Protein AF-0000000086227635 (afdb_homodimer)

Sequence (448 aa):
MDTIVTHQYYRPASRITIFAYIFGFIAAILMLVWLLHYRGGVDLDSYDPNKIFNVHPLLMFLGLVFLSGQALMVYMTVRAEKKVQKIAHFLLHLCAIILGIVGLHAAFKYHDRSGLRNLYSFHSWIGIGTFCLYILQWVIGLCMYMLPYTRRETRAVNLPLHICGGRAIFYMIIVTALTGLMQKSTFMQLPLFSGEAILINFLAIFILLFGVTIDISVSLRRYAMDTIVTHQYYRPASRITIFAYIFGFIAAILMLVWLLHYRGGVDLDSYDPNKIFNVHPLLMFLGLVFLSGQALMVYMTVRAEKKVQKIAHFLLHLCAIILGIVGLHAAFKYHDRSGLRNLYSFHSWIGIGTFCLYILQWVIGLCMYMLPYTRRETRAVNLPLHICGGRAIFYMIIVTALTGLMQKSTFMQLPLFSGEAILINFLAIFILLFGVTIDISVSLRRYA

Structure (mmCIF, N/CA/C/O backbone):
data_AF-0000000086227635-model_v1
#
loop_
_entity.id
_entity.type
_entity.pdbx_description
1 polymer 'Probable transmembrane ascorbate ferrireductase 3'
#
loop_
_atom_site.group_PDB
_atom_site.id
_atom_site.type_symbol
_atom_site.label_atom_id
_atom_site.label_alt_id
_atom_site.label_comp_id
_atom_site.label_asym_id
_atom_site.label_entity_id
_atom_site.label_seq_id
_atom_site.pdbx_PDB_ins_code
_atom_site.Cartn_x
_atom_site.Cartn_y
_atom_site.Cartn_z
_atom_site.occupancy
_atom_site.B_iso_or_equiv
_atom_site.auth_seq_id
_atom_site.auth_comp_id
_atom_site.auth_asym_id
_atom_site.auth_atom_id
_atom_site.pdbx_PDB_model_num
ATOM 1 N N . MET A 1 1 ? 1.199 29.156 21.391 1 33.09 1 MET A N 1
ATOM 2 C CA . MET A 1 1 ? 0.748 27.781 21.422 1 33.09 1 MET A CA 1
ATOM 3 C C . MET A 1 1 ? 1.41 26.969 20.312 1 33.09 1 MET A C 1
ATOM 5 O O . MET A 1 1 ? 1.466 25.734 20.391 1 33.09 1 MET A O 1
ATOM 9 N N . ASP A 1 2 ? 1.712 27.594 19.203 1 43.41 2 ASP A N 1
ATOM 10 C CA . ASP A 1 2 ? 2.307 27.094 17.969 1 43.41 2 ASP A CA 1
ATOM 11 C C . ASP A 1 2 ? 3.754 26.656 18.188 1 43.41 2 ASP A C 1
ATOM 13 O O . ASP A 1 2 ? 4.223 25.703 17.578 1 43.41 2 ASP A O 1
ATOM 17 N N . THR A 1 3 ? 4.441 27.375 18.953 1 45.78 3 THR A N 1
ATOM 18 C CA . THR A 1 3 ? 5.875 27.188 19.172 1 45.78 3 THR A CA 1
ATOM 19 C C . THR A 1 3 ? 6.148 25.922 19.969 1 45.78 3 THR A C 1
ATOM 21 O O . THR A 1 3 ? 7.188 25.281 19.781 1 45.78 3 THR A O 1
ATOM 24 N N . ILE A 1 4 ? 5.422 25.625 21.062 1 44.62 4 ILE A N 1
ATOM 25 C CA . ILE A 1 4 ? 5.637 24.516 21.969 1 44.62 4 ILE A CA 1
ATOM 26 C C . ILE A 1 4 ? 5.434 23.188 21.234 1 44.62 4 ILE A C 1
ATOM 28 O O . ILE A 1 4 ? 6.094 22.203 21.531 1 44.62 4 ILE A O 1
ATOM 32 N N . VAL A 1 5 ? 4.539 23.047 20.234 1 50.16 5 VAL A N 1
ATOM 33 C CA . VAL A 1 5 ? 4.16 21.859 19.484 1 50.16 5 VAL A CA 1
ATOM 34 C C . VAL A 1 5 ? 5.285 21.469 18.516 1 50.16 5 VAL A C 1
ATOM 36 O O . VAL A 1 5 ? 5.523 20.281 18.266 1 50.16 5 VAL A O 1
ATOM 39 N N . THR A 1 6 ? 6.109 22.375 18.016 1 54.09 6 THR A N 1
ATOM 40 C CA . THR A 1 6 ? 7.125 22.172 17 1 54.09 6 THR A CA 1
ATOM 41 C C . THR A 1 6 ? 8.242 21.266 17.516 1 54.09 6 THR A C 1
ATOM 43 O O . THR A 1 6 ? 8.695 20.359 16.812 1 54.09 6 THR A O 1
ATOM 46 N N . HIS A 1 7 ? 8.773 21.469 18.781 1 56.09 7 HIS A N 1
ATOM 47 C CA . HIS A 1 7 ? 9.93 20.734 19.266 1 56.09 7 HIS A CA 1
ATOM 48 C C . HIS A 1 7 ? 9.531 19.328 19.734 1 56.09 7 HIS A C 1
ATOM 50 O O . HIS A 1 7 ? 10.359 18.422 19.766 1 56.09 7 HIS A O 1
ATOM 56 N N . GLN A 1 8 ? 8.25 19.156 19.875 1 61.03 8 GLN A N 1
ATOM 57 C CA . GLN A 1 8 ? 7.797 17.938 20.562 1 61.03 8 GLN A CA 1
ATOM 58 C C . GLN A 1 8 ? 7.832 16.734 19.625 1 61.03 8 GLN A C 1
ATOM 60 O O . GLN A 1 8 ? 8.062 15.609 20.062 1 61.03 8 GLN A O 1
ATOM 65 N N . TYR A 1 9 ? 7.828 17.047 18.312 1 69.38 9 TYR A N 1
ATOM 66 C CA . TYR A 1 9 ? 7.719 15.867 17.469 1 69.38 9 TYR A CA 1
ATOM 67 C C . TYR A 1 9 ? 9.016 15.617 16.703 1 69.38 9 TYR A C 1
ATOM 69 O O . TYR A 1 9 ? 9.094 14.703 15.883 1 69.38 9 TYR A O 1
ATOM 77 N N . TYR A 1 10 ? 10.039 16.406 17.031 1 68.12 10 TYR A N 1
ATOM 78 C CA . TYR A 1 10 ? 11.328 16.172 16.391 1 68.12 10 TYR A CA 1
ATOM 79 C C . TYR A 1 10 ? 11.945 14.867 16.875 1 68.12 10 TYR A C 1
ATOM 81 O O . TYR A 1 10 ? 12.492 14.094 16.094 1 68.12 10 TYR A O 1
ATOM 89 N N . ARG A 1 11 ? 11.797 14.562 18.094 1 73.69 11 ARG A N 1
ATOM 90 C CA . ARG A 1 11 ? 12.406 13.367 18.672 1 73.69 11 ARG A CA 1
ATOM 91 C C . ARG A 1 11 ? 11.688 12.102 18.188 1 73.69 11 ARG A C 1
ATOM 93 O O . ARG A 1 11 ? 12.336 11.164 17.719 1 73.69 11 ARG A O 1
ATOM 100 N N . PRO A 1 12 ? 10.469 12.133 18.219 1 70.5 12 PRO A N 1
ATOM 101 C CA . PRO A 1 12 ? 9.773 10.953 17.688 1 70.5 12 PRO A CA 1
ATOM 102 C C . PRO A 1 12 ? 10.055 10.719 16.203 1 70.5 12 PRO A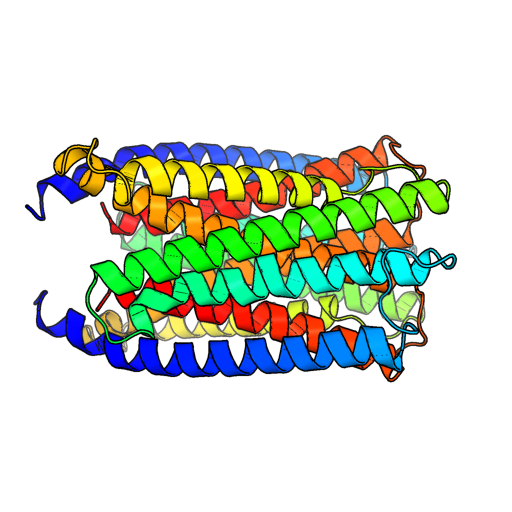 C 1
ATOM 104 O O . PRO A 1 12 ? 10.234 9.578 15.789 1 70.5 12 PRO A O 1
ATOM 107 N N . ALA A 1 13 ? 10.148 11.75 15.547 1 73.44 13 ALA A N 1
ATOM 108 C CA . ALA A 1 13 ? 10.453 11.617 14.125 1 73.44 13 ALA A CA 1
ATOM 109 C C . ALA A 1 13 ? 11.844 11.023 13.906 1 73.44 13 ALA A C 1
ATOM 111 O O . ALA A 1 13 ? 12.031 10.172 13.039 1 73.44 13 ALA A O 1
ATOM 112 N N . SER A 1 14 ? 12.766 11.367 14.727 1 77.38 14 SER A N 1
ATOM 113 C CA . SER A 1 14 ? 14.125 10.859 14.609 1 77.38 14 SER A CA 1
ATOM 114 C C . SER A 1 14 ? 14.195 9.383 14.977 1 77.38 14 SER A C 1
ATOM 116 O O . SER A 1 14 ? 14.875 8.602 14.312 1 77.38 14 SER A O 1
ATOM 118 N N . ARG A 1 15 ? 13.516 8.977 15.953 1 83.56 15 ARG A N 1
ATOM 119 C CA . ARG A 1 15 ? 13.5 7.574 16.375 1 83.56 15 ARG A CA 1
ATOM 120 C C . ARG A 1 15 ? 12.844 6.695 15.305 1 83.56 15 ARG A C 1
ATOM 122 O O . ARG A 1 15 ? 13.344 5.609 15 1 83.56 15 ARG A O 1
ATOM 129 N N . ILE A 1 16 ? 11.82 7.184 14.734 1 88.12 16 ILE A N 1
ATOM 130 C CA . ILE A 1 16 ? 11.102 6.426 13.719 1 88.12 16 ILE A CA 1
ATOM 131 C C . ILE A 1 16 ? 11.969 6.277 12.477 1 88.12 16 ILE A C 1
ATOM 133 O O . ILE A 1 16 ? 11.93 5.242 11.805 1 88.12 16 ILE A O 1
ATOM 137 N N . THR A 1 17 ? 12.773 7.258 12.289 1 87.69 17 THR A N 1
ATOM 138 C CA . THR A 1 17 ? 13.688 7.199 11.148 1 87.69 17 THR A CA 1
ATOM 139 C C . THR A 1 17 ? 14.719 6.094 11.344 1 87.69 17 THR A C 1
ATOM 141 O O . THR A 1 17 ? 15.102 5.422 10.383 1 87.69 17 THR A O 1
ATOM 144 N N . ILE A 1 18 ? 15.117 5.883 12.539 1 90.81 18 ILE A N 1
ATOM 145 C CA . ILE A 1 18 ? 16.062 4.812 12.836 1 90.81 18 ILE A CA 1
ATOM 146 C C . ILE A 1 18 ? 15.422 3.459 12.523 1 90.81 18 ILE A C 1
ATOM 148 O O . ILE A 1 18 ? 16.062 2.594 11.914 1 90.81 18 ILE A O 1
ATOM 152 N N . PHE A 1 19 ? 14.219 3.324 12.867 1 93.69 19 PHE A N 1
ATOM 153 C CA . PHE A 1 19 ? 13.508 2.086 12.57 1 93.69 19 PHE A CA 1
ATOM 154 C C . PHE A 1 19 ? 13.359 1.897 11.062 1 93.69 19 PHE A C 1
ATOM 156 O O . PHE A 1 19 ? 13.477 0.779 10.562 1 93.69 19 PHE A O 1
ATOM 163 N N . ALA A 1 20 ? 13.109 2.99 10.398 1 95.25 20 ALA A N 1
ATOM 164 C CA . ALA A 1 20 ? 13 2.906 8.945 1 95.25 20 ALA A CA 1
ATOM 165 C C . ALA A 1 20 ? 14.297 2.383 8.336 1 95.25 20 ALA A C 1
ATOM 167 O O . ALA A 1 20 ? 14.273 1.523 7.449 1 95.25 20 ALA A O 1
ATOM 168 N N . TYR A 1 21 ? 15.438 2.809 8.883 1 94.12 21 TYR A N 1
ATOM 169 C CA . TYR A 1 21 ? 16.734 2.355 8.391 1 94.12 21 TYR A CA 1
ATOM 170 C C . TYR A 1 21 ? 16.938 0.868 8.664 1 94.12 21 TYR A C 1
ATOM 172 O O . TYR A 1 21 ? 17.375 0.122 7.781 1 94.12 21 TYR A O 1
ATOM 180 N N . ILE A 1 22 ? 16.531 0.489 9.812 1 97.06 22 ILE A N 1
ATOM 181 C CA . ILE A 1 22 ? 16.703 -0.906 10.203 1 97.06 22 ILE A CA 1
ATOM 182 C C . ILE A 1 22 ? 15.828 -1.798 9.328 1 97.06 22 ILE A C 1
ATOM 184 O O . ILE A 1 22 ? 16.312 -2.797 8.781 1 97.06 22 ILE A O 1
ATOM 188 N N . PHE A 1 23 ? 14.625 -1.409 9.117 1 98.38 23 PHE A N 1
ATOM 189 C CA . PHE A 1 23 ? 13.703 -2.201 8.305 1 98.38 23 PHE A CA 1
ATOM 190 C C . PHE A 1 23 ? 14.18 -2.27 6.855 1 98.38 23 PHE A C 1
ATOM 192 O O . PHE A 1 23 ? 14.133 -3.33 6.23 1 98.38 23 PHE A O 1
ATOM 199 N N . GLY A 1 24 ? 14.672 -1.121 6.375 1 98 24 GLY A N 1
ATOM 200 C CA . GLY A 1 24 ? 15.18 -1.091 5.012 1 98 24 GLY A CA 1
ATOM 201 C C . GLY A 1 24 ? 16.391 -1.981 4.805 1 98 24 GLY A C 1
ATOM 202 O O . GLY A 1 24 ? 16.469 -2.699 3.807 1 98 24 GLY A O 1
ATOM 203 N N . PHE A 1 25 ? 17.281 -1.993 5.75 1 98.12 25 PHE A N 1
ATOM 204 C CA . PHE A 1 25 ? 18.5 -2.793 5.645 1 98.12 25 PHE A CA 1
ATOM 205 C C . PHE A 1 25 ? 18.172 -4.281 5.766 1 98.12 25 PHE A C 1
ATOM 207 O O . PHE A 1 25 ? 18.734 -5.098 5.027 1 98.12 25 PHE A O 1
ATOM 214 N N . ILE A 1 26 ? 17.297 -4.598 6.641 1 98.69 26 ILE A N 1
ATOM 215 C CA . ILE A 1 26 ? 16.906 -5.996 6.781 1 98.69 26 ILE A CA 1
ATOM 216 C C . ILE A 1 26 ? 16.234 -6.477 5.492 1 98.69 26 ILE A C 1
ATOM 218 O O . ILE A 1 26 ? 16.547 -7.57 5.008 1 98.69 26 ILE A O 1
ATOM 222 N N . ALA A 1 27 ? 15.352 -5.668 4.949 1 98.81 27 ALA A N 1
ATOM 223 C CA . ALA A 1 27 ? 14.703 -6.027 3.693 1 98.81 27 ALA A CA 1
ATOM 224 C C . ALA A 1 27 ? 15.727 -6.234 2.584 1 98.81 27 ALA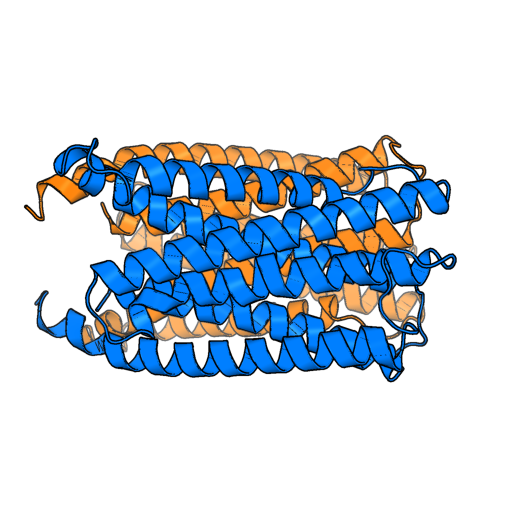 A C 1
ATOM 226 O O . ALA A 1 27 ? 15.602 -7.156 1.775 1 98.81 27 ALA A O 1
ATOM 227 N N . ALA A 1 28 ? 16.781 -5.43 2.572 1 98.69 28 ALA A N 1
ATOM 228 C CA . ALA A 1 28 ? 17.828 -5.555 1.559 1 98.69 28 ALA A CA 1
ATOM 229 C C . ALA A 1 28 ? 18.578 -6.875 1.708 1 98.69 28 ALA A C 1
ATOM 231 O O . ALA A 1 28 ? 18.828 -7.566 0.72 1 98.69 28 ALA A O 1
ATOM 232 N N . ILE A 1 29 ? 18.844 -7.168 2.928 1 98.75 29 ILE A N 1
ATOM 233 C CA . ILE A 1 29 ? 19.562 -8.414 3.197 1 98.75 29 ILE A CA 1
ATOM 234 C C . ILE A 1 29 ? 18.688 -9.602 2.793 1 98.75 29 ILE A C 1
ATOM 236 O O . ILE A 1 29 ? 19.156 -10.516 2.117 1 98.75 29 ILE A O 1
ATOM 240 N N . LEU A 1 30 ? 17.438 -9.586 3.158 1 98.88 30 LEU A N 1
ATOM 241 C CA . LEU A 1 30 ? 16.531 -10.672 2.832 1 98.88 30 LEU A CA 1
ATOM 242 C C . LEU A 1 30 ? 16.344 -10.805 1.323 1 98.88 30 LEU A C 1
ATOM 244 O O . LEU A 1 30 ? 16.281 -11.914 0.795 1 98.88 30 LEU A O 1
ATOM 248 N N . MET A 1 31 ? 16.281 -9.688 0.609 1 98.81 31 MET A N 1
ATOM 249 C CA . MET A 1 31 ? 16.172 -9.688 -0.848 1 98.81 31 MET A CA 1
ATOM 250 C C . MET A 1 31 ? 17.406 -10.352 -1.472 1 98.81 31 MET A C 1
ATOM 252 O O . MET A 1 31 ? 17.266 -11.195 -2.365 1 98.81 31 MET A O 1
ATOM 256 N N . LEU A 1 32 ? 18.531 -10.039 -0.943 1 98.62 32 LEU A N 1
ATOM 257 C CA . LEU A 1 32 ? 19.781 -10.609 -1.472 1 98.62 32 LEU A CA 1
ATOM 258 C C . LEU A 1 32 ? 19.859 -12.102 -1.177 1 98.62 32 LEU A C 1
ATOM 260 O O . LEU A 1 32 ? 20.219 -12.891 -2.051 1 98.62 32 LEU A O 1
ATOM 264 N N . VAL A 1 33 ? 19.5 -12.477 0.016 1 98.75 33 VAL A N 1
ATOM 265 C CA . VAL A 1 33 ? 19.516 -13.898 0.369 1 98.75 33 VAL A CA 1
ATOM 266 C C . VAL A 1 33 ? 18.531 -14.656 -0.515 1 98.75 33 VAL A C 1
ATOM 268 O O . VAL A 1 33 ? 18.828 -15.742 -1.003 1 98.75 33 VAL A O 1
ATOM 271 N N . TRP A 1 34 ? 17.359 -14.062 -0.738 1 98.75 34 TRP A N 1
ATOM 272 C CA . TRP A 1 34 ? 16.344 -14.711 -1.562 1 98.75 34 TRP A CA 1
ATOM 273 C C . TRP A 1 34 ? 16.859 -14.961 -2.973 1 98.75 34 TRP A C 1
ATOM 275 O O . TRP A 1 34 ? 16.828 -16.094 -3.465 1 98.75 34 TRP A O 1
ATOM 285 N N . LEU A 1 35 ? 17.438 -14.016 -3.564 1 98.56 35 LEU A N 1
ATOM 286 C CA . LEU A 1 35 ? 17.812 -14.094 -4.973 1 98.56 35 LEU A CA 1
ATOM 287 C C . LEU A 1 35 ? 19.094 -14.875 -5.16 1 98.56 35 LEU A C 1
ATOM 289 O O . LEU A 1 35 ? 19.234 -15.641 -6.117 1 98.56 35 LEU A O 1
ATOM 293 N N . LEU A 1 36 ? 20.031 -14.719 -4.203 1 97.94 36 LEU A N 1
ATOM 294 C CA . LEU A 1 36 ? 21.328 -15.352 -4.371 1 97.94 36 LEU A CA 1
ATOM 295 C C . LEU A 1 36 ? 21.297 -16.797 -3.875 1 97.94 36 LEU A C 1
ATOM 297 O O . LEU A 1 36 ? 21.844 -17.688 -4.531 1 97.94 36 LEU A O 1
ATOM 301 N N . HIS A 1 37 ? 20.688 -17.047 -2.809 1 98.12 37 HIS A N 1
ATOM 302 C CA . HIS A 1 37 ? 20.703 -18.375 -2.205 1 98.12 37 HIS A CA 1
ATOM 303 C C . HIS A 1 37 ? 19.578 -19.234 -2.752 1 98.12 37 HIS A C 1
ATOM 305 O O . HIS A 1 37 ? 19.797 -20.391 -3.113 1 98.12 37 HIS A O 1
ATOM 311 N N . TYR A 1 38 ? 18.406 -18.672 -2.908 1 98.19 38 TYR A N 1
ATOM 312 C CA . TYR A 1 38 ? 17.25 -19.5 -3.238 1 98.19 38 TYR A CA 1
ATOM 313 C C . TYR A 1 38 ? 16.984 -19.484 -4.738 1 98.19 38 TYR A C 1
ATOM 315 O O . TYR A 1 38 ? 16.438 -20.438 -5.289 1 98.19 38 TYR A O 1
ATOM 323 N N . ARG A 1 39 ? 17.375 -18.391 -5.453 1 97.62 39 ARG A N 1
ATOM 324 C CA . ARG A 1 39 ? 16.922 -18.25 -6.832 1 97.62 39 ARG A CA 1
ATOM 325 C C . ARG A 1 39 ? 18.094 -18.297 -7.809 1 97.62 39 ARG A C 1
ATOM 327 O O . ARG A 1 39 ? 17.922 -17.984 -8.992 1 97.62 39 ARG A O 1
ATOM 334 N N . GLY A 1 40 ? 19.25 -18.594 -7.375 1 96.88 40 GLY A N 1
ATOM 335 C CA . GLY A 1 40 ? 20.375 -18.938 -8.242 1 96.88 40 GLY A CA 1
ATOM 336 C C . GLY A 1 40 ? 21.156 -17.719 -8.695 1 96.88 40 GLY A C 1
ATOM 337 O O . GLY A 1 40 ? 22.016 -17.828 -9.578 1 96.88 40 GLY A O 1
ATOM 338 N N . GLY A 1 41 ? 20.766 -16.531 -8.242 1 97.81 41 GLY A N 1
ATOM 339 C CA . GLY A 1 41 ? 21.562 -15.367 -8.547 1 97.81 41 GLY A CA 1
ATOM 340 C C . GLY A 1 41 ? 20.922 -14.422 -9.539 1 97.81 41 GLY A C 1
ATOM 341 O O . GLY A 1 41 ? 19.766 -14.633 -9.93 1 97.81 41 GLY A O 1
ATOM 342 N N . VAL A 1 42 ? 21.641 -13.383 -9.852 1 98.12 42 VAL A N 1
ATOM 343 C CA . VAL A 1 42 ? 21.172 -12.312 -10.727 1 98.12 42 VAL A CA 1
ATOM 344 C C . VAL A 1 42 ? 22.141 -12.141 -11.898 1 98.12 42 VAL A C 1
ATOM 346 O O . VAL A 1 42 ? 23.344 -12.039 -11.703 1 98.12 42 VAL A O 1
ATOM 349 N N . ASP A 1 43 ? 21.578 -12.133 -13.086 1 98.12 43 ASP A N 1
ATOM 350 C CA . ASP A 1 43 ? 22.391 -11.977 -14.281 1 98.12 43 ASP A CA 1
ATOM 351 C C . ASP A 1 43 ? 21.547 -11.516 -15.469 1 98.12 43 ASP A C 1
ATOM 353 O O . ASP A 1 43 ? 20.828 -12.32 -16.078 1 98.12 43 ASP A O 1
ATOM 357 N N . LEU A 1 44 ? 21.703 -10.344 -15.922 1 97.81 44 LEU A N 1
ATOM 358 C CA . LEU A 1 44 ? 20.906 -9.727 -16.984 1 97.81 44 LEU A CA 1
ATOM 359 C C . LEU A 1 44 ? 21.25 -10.336 -18.328 1 97.81 44 LEU A C 1
ATOM 361 O O . LEU A 1 44 ? 20.438 -10.297 -19.266 1 97.81 44 LEU A O 1
ATOM 365 N N . ASP A 1 45 ? 22.391 -10.906 -18.469 1 97.25 45 ASP A N 1
ATOM 366 C CA . ASP A 1 45 ? 22.844 -11.453 -19.75 1 97.25 45 ASP A CA 1
ATOM 367 C C . ASP A 1 45 ? 22.828 -12.984 -19.719 1 97.25 45 ASP A C 1
ATOM 369 O O . ASP A 1 45 ? 23.422 -13.625 -20.594 1 97.25 45 ASP A O 1
ATOM 373 N N . SER A 1 46 ? 22.188 -13.516 -18.797 1 96.94 46 SER A N 1
ATOM 374 C CA . SER A 1 46 ? 22.172 -14.961 -18.625 1 96.94 46 SER A CA 1
ATOM 375 C C . SER A 1 46 ? 21.375 -15.641 -19.734 1 96.94 46 SER A C 1
ATOM 377 O O . SER A 1 46 ? 20.516 -15.008 -20.359 1 96.94 46 SER A O 1
ATOM 379 N N . TYR A 1 47 ? 21.656 -16.875 -19.953 1 96.25 47 TYR A N 1
ATOM 380 C CA . TYR A 1 47 ? 20.828 -17.703 -20.828 1 96.25 47 TYR A CA 1
ATOM 381 C C . TYR A 1 47 ? 19.609 -18.234 -20.078 1 96.25 47 TYR A C 1
ATOM 383 O O . TYR A 1 47 ? 18.609 -18.625 -20.703 1 96.25 47 TYR A O 1
ATOM 391 N N . ASP A 1 48 ? 19.672 -18.266 -18.75 1 96.94 48 ASP A N 1
ATOM 392 C CA . ASP A 1 48 ? 18.547 -18.641 -17.906 1 96.94 48 ASP A CA 1
ATOM 393 C C . ASP A 1 48 ? 17.625 -17.453 -17.672 1 96.94 48 ASP A C 1
ATOM 395 O O . ASP A 1 48 ? 17.984 -16.516 -16.969 1 96.94 48 ASP A O 1
ATOM 399 N N . PRO A 1 49 ? 16.422 -17.531 -18.125 1 97.5 49 PRO A N 1
ATOM 400 C CA . PRO A 1 49 ? 15.5 -16.406 -17.984 1 97.5 49 PRO A CA 1
ATOM 401 C C . PRO A 1 49 ? 15.195 -16.062 -16.516 1 97.5 49 PRO A C 1
ATOM 403 O O . PRO A 1 49 ? 14.898 -14.914 -16.188 1 97.5 49 PRO A O 1
ATOM 406 N N . ASN A 1 50 ? 15.242 -17.047 -15.688 1 97 50 ASN A N 1
ATOM 407 C CA . ASN A 1 50 ? 14.953 -16.781 -14.281 1 97 50 ASN A CA 1
ATOM 408 C C . ASN A 1 50 ? 15.984 -15.852 -13.664 1 97 50 ASN A C 1
ATOM 410 O O . ASN A 1 50 ? 15.648 -15.023 -12.812 1 97 50 ASN A O 1
ATOM 414 N N . LYS A 1 51 ? 17.203 -16.016 -14.047 1 98.12 51 LYS A N 1
ATOM 415 C CA . LYS A 1 51 ? 18.25 -15.133 -13.547 1 98.12 51 LYS A CA 1
ATOM 416 C C . LYS A 1 51 ? 18.094 -13.719 -14.094 1 98.12 51 LYS A C 1
ATOM 418 O O . LYS A 1 51 ? 18.438 -12.742 -13.422 1 98.12 51 LYS A O 1
ATOM 423 N N . ILE A 1 52 ? 17.594 -13.602 -15.281 1 98.38 52 ILE A N 1
ATOM 424 C CA . ILE A 1 52 ? 17.266 -12.305 -15.859 1 98.38 52 ILE A CA 1
ATOM 425 C C . ILE A 1 52 ? 16.141 -11.656 -15.047 1 98.38 52 ILE A C 1
ATOM 427 O O . ILE A 1 52 ? 16.234 -10.484 -14.68 1 98.38 52 ILE A O 1
ATOM 431 N N . PHE A 1 53 ? 15.125 -12.453 -14.734 1 98.44 53 PHE A N 1
ATOM 432 C CA . PHE A 1 53 ? 14 -11.93 -13.969 1 98.44 53 PHE A CA 1
ATOM 433 C C . PHE A 1 53 ? 14.461 -11.438 -12.602 1 98.44 53 PHE A C 1
ATOM 435 O O . PHE A 1 53 ? 13.977 -10.414 -12.109 1 98.44 53 PHE A O 1
ATOM 442 N N . ASN A 1 54 ? 15.391 -12.133 -12.008 1 98.69 54 ASN A N 1
ATOM 443 C CA . ASN A 1 54 ? 15.844 -11.805 -10.656 1 98.69 54 ASN A CA 1
ATOM 444 C C . ASN A 1 54 ? 16.422 -10.391 -10.586 1 98.69 54 ASN A C 1
ATOM 446 O O . ASN A 1 54 ? 16.453 -9.781 -9.516 1 98.69 54 ASN A O 1
ATOM 450 N N . VAL A 1 55 ? 16.797 -9.844 -11.703 1 98.81 55 VAL A N 1
ATOM 451 C CA . VAL A 1 55 ? 17.297 -8.477 -11.758 1 98.81 55 VAL A CA 1
ATOM 452 C C . VAL A 1 55 ? 16.172 -7.492 -11.477 1 98.81 55 VAL A C 1
ATOM 454 O O . VAL A 1 55 ? 16.375 -6.457 -10.844 1 98.81 55 VAL A O 1
ATOM 457 N N . HIS A 1 56 ? 14.977 -7.863 -11.867 1 98.88 56 HIS A N 1
ATOM 458 C CA . HIS A 1 56 ? 13.828 -6.973 -11.766 1 98.88 56 HIS A CA 1
ATOM 459 C C . HIS A 1 56 ? 13.477 -6.688 -10.312 1 98.88 56 HIS A C 1
ATOM 461 O O . HIS A 1 56 ? 13.547 -5.539 -9.867 1 98.88 56 HIS A O 1
ATOM 467 N N . PRO A 1 57 ? 13.156 -7.711 -9.508 1 98.81 57 PRO A N 1
ATOM 468 C CA . PRO A 1 57 ? 12.812 -7.379 -8.117 1 98.81 57 PRO A CA 1
ATOM 469 C C . PRO A 1 57 ? 13.977 -6.742 -7.363 1 98.81 57 PRO A C 1
ATOM 471 O O . PRO A 1 57 ? 13.758 -5.902 -6.484 1 98.81 57 PRO A O 1
ATOM 474 N N . LEU A 1 58 ? 15.172 -7.102 -7.691 1 98.88 58 LEU A N 1
ATOM 475 C CA . LEU A 1 58 ? 16.328 -6.547 -7 1 98.88 58 LEU A CA 1
ATOM 476 C C . LEU A 1 58 ? 16.453 -5.047 -7.258 1 98.88 58 LEU A C 1
ATOM 478 O O . LEU A 1 58 ? 16.516 -4.254 -6.316 1 98.88 58 LEU A O 1
ATOM 482 N N . LEU A 1 59 ? 16.469 -4.684 -8.5 1 98.88 59 LEU A N 1
ATOM 483 C CA . LEU A 1 59 ? 16.703 -3.287 -8.852 1 98.88 59 LEU A CA 1
ATOM 484 C C . LEU A 1 59 ? 15.49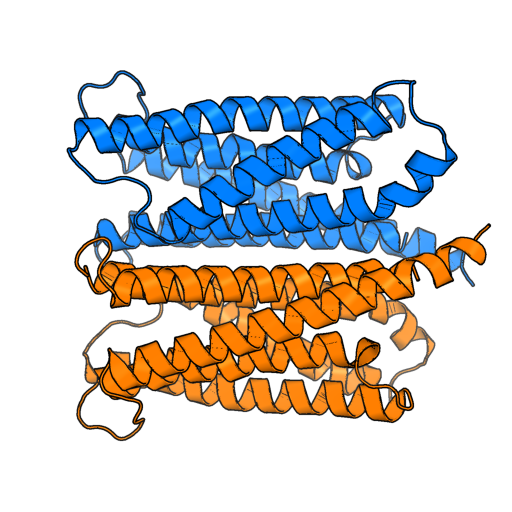2 -2.428 -8.531 1 98.88 59 LEU A C 1
ATOM 486 O O . LEU A 1 59 ? 15.633 -1.26 -8.156 1 98.88 59 LEU A O 1
ATOM 490 N N . MET A 1 60 ? 14.289 -3.018 -8.664 1 98.88 60 MET A N 1
ATOM 491 C CA . MET A 1 60 ? 13.109 -2.268 -8.258 1 98.88 60 MET A CA 1
ATOM 492 C C . MET A 1 60 ? 13.125 -1.996 -6.754 1 98.88 60 MET A C 1
ATOM 494 O O . MET A 1 60 ? 12.781 -0.9 -6.312 1 98.88 60 MET A O 1
ATOM 498 N N . PHE A 1 61 ? 13.562 -2.967 -6.016 1 98.88 61 PHE A N 1
ATOM 499 C CA . PHE A 1 61 ? 13.648 -2.793 -4.57 1 98.88 61 PHE A CA 1
ATOM 500 C C . PHE A 1 61 ? 14.742 -1.798 -4.207 1 98.88 61 PHE A C 1
ATOM 502 O O . PHE A 1 61 ? 14.5 -0.836 -3.479 1 98.88 61 PHE A O 1
ATOM 509 N N . LEU A 1 62 ? 15.945 -1.964 -4.703 1 98.75 62 LEU A N 1
ATOM 510 C CA . LEU A 1 62 ? 17.062 -1.094 -4.348 1 98.75 62 LEU A CA 1
ATOM 511 C C . LEU A 1 62 ? 16.797 0.338 -4.805 1 98.75 62 LEU A C 1
ATOM 513 O O . LEU A 1 62 ? 17.109 1.289 -4.078 1 98.75 62 LEU A O 1
ATOM 517 N N . GLY A 1 63 ? 16.266 0.457 -5.941 1 98.69 63 GLY A N 1
ATOM 518 C CA . GLY A 1 63 ? 16.016 1.781 -6.488 1 98.69 63 GLY A CA 1
ATOM 519 C C . GLY A 1 63 ? 14.75 2.414 -5.945 1 98.69 63 GLY A C 1
ATOM 520 O O . GLY A 1 63 ? 14.805 3.309 -5.102 1 98.69 63 GLY A O 1
ATOM 521 N N . LEU A 1 64 ? 13.625 1.854 -6.297 1 98.69 64 LEU A N 1
ATOM 522 C CA . LEU A 1 64 ? 12.344 2.527 -6.105 1 98.69 64 LEU A CA 1
ATOM 523 C C . LEU A 1 64 ? 11.859 2.375 -4.672 1 98.69 64 LEU A C 1
ATOM 525 O O . LEU A 1 64 ? 11.094 3.207 -4.18 1 98.69 64 LEU A O 1
ATOM 529 N N . VAL A 1 65 ? 12.305 1.354 -3.979 1 98.75 65 VAL A N 1
ATOM 530 C CA . VAL A 1 65 ? 11.891 1.229 -2.586 1 98.75 65 VAL A CA 1
ATOM 531 C C . VAL A 1 65 ? 12.961 1.817 -1.67 1 98.75 65 VAL A C 1
ATOM 533 O O . VAL A 1 65 ? 12.727 2.828 -1.002 1 98.75 65 VAL A O 1
ATOM 536 N N . PHE A 1 66 ? 14.164 1.271 -1.76 1 98.56 66 PHE A N 1
ATOM 537 C CA . PHE A 1 66 ? 15.195 1.566 -0.773 1 98.56 66 PHE A CA 1
ATOM 538 C C . PHE A 1 66 ? 15.758 2.965 -0.984 1 98.56 66 PHE A C 1
ATOM 540 O O . PHE A 1 66 ? 15.695 3.809 -0.086 1 98.56 66 PHE A O 1
ATOM 547 N N . LEU A 1 67 ? 16.281 3.283 -2.164 1 98.31 67 LEU A N 1
ATOM 548 C CA . LEU A 1 67 ? 16.891 4.582 -2.42 1 98.31 67 LEU A CA 1
ATOM 549 C C . LEU A 1 67 ? 15.844 5.695 -2.379 1 98.31 67 LEU A C 1
ATOM 551 O O . LEU A 1 67 ? 16.109 6.781 -1.857 1 98.31 67 LEU A O 1
ATOM 555 N N . SER A 1 68 ? 14.688 5.418 -2.98 1 98 68 SER A N 1
ATOM 556 C CA . SER A 1 68 ? 13.625 6.418 -2.914 1 98 68 SER A CA 1
ATOM 557 C C . SER A 1 68 ? 13.242 6.719 -1.47 1 98 68 SER A C 1
ATOM 559 O O . SER A 1 68 ? 12.969 7.871 -1.122 1 98 68 SER A O 1
ATOM 561 N N . GLY A 1 69 ? 13.125 5.66 -0.656 1 97.06 69 GLY A N 1
ATOM 562 C CA . GLY A 1 69 ? 12.875 5.875 0.762 1 97.06 69 GLY A CA 1
ATOM 563 C C . GLY A 1 69 ? 13.945 6.719 1.432 1 97.06 69 GLY A C 1
ATOM 564 O O . GLY A 1 69 ? 13.633 7.621 2.211 1 97.06 69 GLY A O 1
ATOM 565 N N . GLN A 1 70 ? 15.211 6.5 1.096 1 95.5 70 GLN A N 1
ATOM 566 C CA . GLN A 1 70 ? 16.312 7.301 1.615 1 95.5 70 GLN A CA 1
ATOM 567 C C . GLN A 1 70 ? 16.188 8.758 1.182 1 95.5 70 GLN A C 1
ATOM 569 O O . GLN A 1 70 ? 16.453 9.672 1.965 1 95.5 70 GLN A O 1
ATOM 574 N N . ALA A 1 71 ? 15.789 8.898 -0.037 1 97.06 71 ALA A N 1
ATOM 575 C CA . ALA A 1 71 ? 15.641 10.25 -0.57 1 97.06 71 ALA A CA 1
ATOM 576 C C . ALA A 1 71 ? 14.594 11.031 0.212 1 97.06 71 ALA A C 1
ATOM 578 O O . ALA A 1 71 ? 14.758 12.234 0.457 1 97.06 71 ALA A O 1
ATOM 579 N N . LEU A 1 72 ? 13.523 10.383 0.622 1 95.44 72 LEU A N 1
ATOM 580 C CA . LEU A 1 72 ? 12.453 11.039 1.369 1 95.44 72 LEU A CA 1
ATOM 581 C C . LEU A 1 72 ? 12.922 11.414 2.771 1 95.44 72 LEU A C 1
ATOM 583 O O . LEU A 1 72 ? 12.492 12.43 3.326 1 95.44 72 LEU A O 1
ATOM 587 N N . MET A 1 73 ? 13.852 10.664 3.27 1 92.88 73 MET A N 1
ATOM 588 C CA . MET A 1 73 ? 14.242 10.859 4.66 1 92.88 73 MET A CA 1
ATOM 589 C C . MET A 1 73 ? 15.461 11.781 4.758 1 92.88 73 MET A C 1
ATOM 591 O O . MET A 1 73 ? 15.891 12.133 5.855 1 92.88 73 MET A O 1
ATOM 595 N N . VAL A 1 74 ? 15.961 12.219 3.68 1 90.88 74 VAL A N 1
ATOM 596 C CA . VAL A 1 74 ? 17.203 12.977 3.656 1 90.88 74 VAL A CA 1
ATOM 597 C C . VAL A 1 74 ? 17.047 14.258 4.48 1 90.88 74 VAL A C 1
ATOM 599 O O . VAL A 1 74 ? 17.984 14.68 5.16 1 90.88 74 VAL A O 1
ATOM 602 N N . TYR A 1 75 ? 15.891 14.867 4.461 1 84.31 75 TYR A N 1
ATOM 603 C CA . TYR A 1 75 ? 15.68 16.141 5.129 1 84.31 75 TYR A CA 1
ATOM 604 C C . TYR A 1 75 ? 15.664 15.977 6.645 1 84.31 75 TYR A C 1
ATOM 606 O O . TYR A 1 75 ? 15.828 16.953 7.383 1 84.31 75 TYR A O 1
ATOM 614 N N . MET A 1 76 ? 15.523 14.766 7.098 1 79.5 76 MET A N 1
ATOM 615 C CA . MET A 1 76 ? 15.562 14.453 8.523 1 79.5 76 MET A CA 1
ATOM 616 C C . MET A 1 76 ? 16.906 13.844 8.914 1 79.5 76 MET A C 1
ATOM 618 O O . MET A 1 76 ? 17.344 13.992 10.055 1 79.5 76 MET A O 1
ATOM 622 N N . THR A 1 77 ? 17.531 13.258 8.031 1 77.5 77 THR A N 1
ATOM 623 C CA . THR A 1 77 ? 18.672 12.422 8.375 1 77.5 77 THR A CA 1
ATOM 624 C C . THR A 1 77 ? 19.984 13.148 8.086 1 77.5 77 THR A C 1
ATOM 626 O O . THR A 1 77 ? 21.016 12.867 8.719 1 77.5 77 THR A O 1
ATOM 629 N N . VAL A 1 78 ? 19.859 13.922 7.105 1 78 78 VAL A N 1
ATOM 630 C CA . VAL A 1 78 ? 21.094 14.609 6.73 1 78 78 VAL A CA 1
ATOM 631 C C . VAL A 1 78 ? 21.172 15.961 7.449 1 78 78 VAL A C 1
ATOM 633 O O . VAL A 1 78 ? 20.359 16.844 7.195 1 78 78 VAL A O 1
ATOM 636 N N . ARG A 1 79 ? 22.094 16.031 8.352 1 85.62 79 ARG A N 1
ATOM 637 C CA . ARG A 1 79 ? 22.359 17.281 9.078 1 85.62 79 ARG A CA 1
ATOM 638 C C . ARG A 1 79 ? 23.25 18.219 8.266 1 85.62 79 ARG A C 1
ATOM 640 O O . ARG A 1 79 ? 24.469 18.219 8.438 1 85.62 79 ARG A O 1
ATOM 647 N N . ALA A 1 80 ? 22.797 18.812 7.285 1 88.38 80 ALA A N 1
ATOM 648 C CA . ALA A 1 80 ? 23.484 19.734 6.391 1 88.38 80 ALA A CA 1
ATOM 649 C C . ALA A 1 80 ? 22.578 20.875 5.977 1 88.38 80 ALA A C 1
ATOM 651 O O . ALA A 1 80 ? 21.453 21.016 6.473 1 88.38 80 ALA A O 1
ATOM 652 N N . GLU A 1 81 ? 23.219 21.75 5.223 1 91.94 81 GLU A N 1
ATOM 653 C CA . GLU A 1 81 ? 22.438 22.875 4.703 1 91.94 8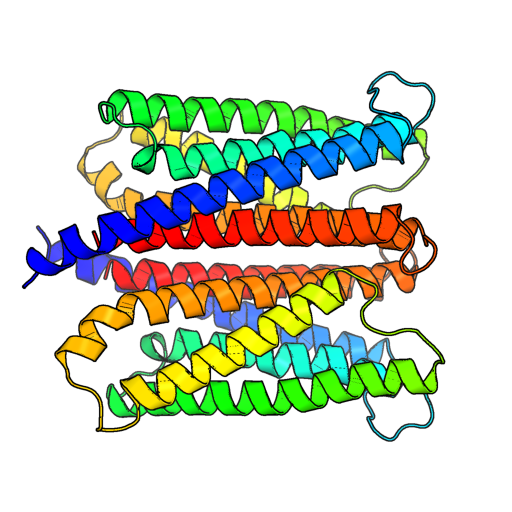1 GLU A CA 1
ATOM 654 C C . GLU A 1 81 ? 21.328 22.406 3.77 1 91.94 81 GLU A C 1
ATOM 656 O O . GLU A 1 81 ? 21.438 21.344 3.148 1 91.94 81 GLU A O 1
ATOM 661 N N . LYS A 1 82 ? 20.359 23.172 3.678 1 90.25 82 LYS A N 1
ATOM 662 C CA . LYS A 1 82 ? 19.188 22.844 2.867 1 90.25 82 LYS A CA 1
ATOM 663 C C . LYS A 1 82 ? 19.594 22.562 1.421 1 90.25 82 LYS A C 1
ATOM 665 O O . LYS A 1 82 ? 19.016 21.672 0.781 1 90.25 82 LYS A O 1
ATOM 670 N N . LYS A 1 83 ? 20.531 23.266 0.969 1 91.69 83 LYS A N 1
ATOM 671 C CA . LYS A 1 83 ? 20.984 23.062 -0.402 1 91.69 83 LYS A CA 1
ATOM 672 C C . LYS A 1 83 ? 21.547 21.656 -0.59 1 91.69 83 LYS A C 1
ATOM 674 O O . LYS A 1 83 ? 21.281 21.016 -1.6 1 91.69 83 LYS A O 1
ATOM 679 N N . VAL A 1 84 ? 22.312 21.234 0.341 1 93.56 84 VAL A N 1
ATOM 680 C CA . VAL A 1 84 ? 22.922 19.906 0.287 1 93.56 84 VAL A CA 1
ATOM 681 C C . VAL A 1 84 ? 21.844 18.844 0.385 1 93.56 84 VAL A C 1
ATOM 683 O O . VAL A 1 84 ? 21.875 17.844 -0.335 1 93.56 84 VAL A O 1
ATOM 686 N N . GLN A 1 85 ? 20.859 19.047 1.254 1 94.38 85 GLN A N 1
ATOM 687 C CA . GLN A 1 85 ? 19.75 18.109 1.4 1 94.38 85 GLN A CA 1
ATOM 688 C C . GLN A 1 85 ? 18.953 18 0.099 1 94.38 85 GLN A C 1
ATOM 690 O O . GLN A 1 85 ? 18.609 16.891 -0.316 1 94.38 85 GLN A O 1
ATOM 695 N N . LYS A 1 86 ? 18.781 19.094 -0.528 1 94.75 86 LYS A N 1
ATOM 696 C CA . LYS A 1 86 ? 18.047 19.125 -1.782 1 94.75 86 LYS A CA 1
ATOM 697 C C . LYS A 1 86 ? 18.781 18.375 -2.883 1 94.75 86 LYS A C 1
ATOM 699 O O . LYS A 1 86 ? 18.188 17.641 -3.66 1 94.75 86 LYS A O 1
ATOM 704 N N . ILE A 1 87 ? 20.062 18.562 -2.93 1 95.69 87 ILE A N 1
ATOM 705 C CA . ILE A 1 87 ? 20.875 17.906 -3.941 1 95.69 87 ILE A CA 1
ATOM 706 C C . ILE A 1 87 ? 20.891 16.406 -3.695 1 95.69 87 ILE A C 1
ATOM 708 O O . ILE A 1 87 ? 20.75 15.609 -4.633 1 95.69 87 ILE A O 1
ATOM 712 N N . ALA A 1 88 ? 21.062 16.031 -2.453 1 96 88 ALA A N 1
ATOM 713 C CA . ALA A 1 88 ? 21.031 14.609 -2.104 1 96 88 ALA A CA 1
ATOM 714 C C . ALA A 1 88 ? 19.688 13.992 -2.469 1 96 88 ALA A C 1
ATOM 716 O O . ALA A 1 88 ? 19.641 12.898 -3.045 1 96 88 ALA A O 1
ATOM 717 N N . HIS A 1 89 ? 18.625 14.664 -2.105 1 97.44 89 HIS A N 1
ATOM 718 C CA . HIS A 1 89 ? 17.266 14.242 -2.461 1 97.44 89 HIS A CA 1
ATOM 719 C C . HIS A 1 89 ? 17.125 14.047 -3.967 1 97.44 89 HIS A C 1
ATOM 721 O O . HIS A 1 89 ? 16.656 13 -4.418 1 97.44 89 HIS A O 1
ATOM 727 N N . PHE A 1 90 ? 17.625 14.961 -4.68 1 97.5 90 PHE A N 1
ATOM 728 C CA . PHE A 1 90 ? 17.547 14.969 -6.137 1 97.5 90 PHE A CA 1
ATOM 729 C C . PHE A 1 90 ? 18.344 13.805 -6.723 1 97.5 90 PHE A C 1
ATOM 731 O O . PHE A 1 90 ? 17.844 13.07 -7.574 1 97.5 90 PHE A O 1
ATOM 738 N N . LEU A 1 91 ? 19.531 13.617 -6.277 1 97.81 91 LEU A N 1
ATOM 739 C CA . LEU A 1 91 ? 20.453 12.633 -6.848 1 97.81 91 LEU A CA 1
ATOM 740 C C . LEU A 1 91 ? 20.016 11.219 -6.477 1 97.81 91 LEU A C 1
ATOM 742 O O . LEU A 1 91 ? 20.156 10.289 -7.277 1 97.81 91 LEU A O 1
ATOM 746 N N . LEU A 1 92 ? 19.594 11.023 -5.273 1 98.12 92 LEU A N 1
ATOM 747 C CA . LEU A 1 92 ? 19.094 9.711 -4.863 1 98.12 92 LEU A CA 1
ATOM 748 C C . LEU A 1 92 ? 17.922 9.281 -5.719 1 98.12 92 LEU A C 1
ATOM 750 O O . LEU A 1 92 ? 17.844 8.133 -6.148 1 98.12 92 LEU A O 1
ATOM 754 N N . HIS A 1 93 ? 17 10.227 -6.035 1 98.69 93 HIS A N 1
ATOM 755 C CA . HIS A 1 93 ? 15.867 9.914 -6.895 1 98.69 93 HIS A CA 1
ATOM 756 C C . HIS A 1 93 ? 16.328 9.617 -8.32 1 98.69 93 HIS A C 1
ATOM 758 O O . HIS A 1 93 ? 15.742 8.773 -9 1 98.69 93 HIS A O 1
ATOM 764 N N . LEU A 1 94 ? 17.359 10.289 -8.766 1 98.56 94 LEU A N 1
ATOM 765 C CA . LEU A 1 94 ? 17.875 10.031 -10.102 1 98.56 94 LEU A CA 1
ATOM 766 C C . LEU A 1 94 ? 18.453 8.617 -10.195 1 98.56 94 LEU A C 1
ATOM 768 O O . LEU A 1 94 ? 18.188 7.902 -11.164 1 98.56 94 LEU A O 1
ATOM 772 N N . CYS A 1 95 ? 19.219 8.25 -9.188 1 98.69 95 CYS A N 1
ATOM 773 C CA . CYS A 1 95 ? 19.75 6.895 -9.125 1 98.69 95 CYS A CA 1
ATOM 774 C C . CYS A 1 95 ? 18.625 5.867 -9.117 1 98.69 95 CYS A C 1
ATOM 776 O O . CYS A 1 95 ? 18.719 4.84 -9.797 1 98.69 95 CYS A O 1
ATOM 778 N N . ALA A 1 96 ? 17.594 6.16 -8.359 1 98.81 96 ALA A N 1
ATOM 779 C CA . ALA A 1 96 ? 16.438 5.27 -8.297 1 98.81 96 ALA A CA 1
ATOM 780 C C . ALA A 1 96 ? 15.797 5.109 -9.672 1 98.81 96 ALA A C 1
ATOM 782 O O . ALA A 1 96 ? 15.398 4.008 -10.055 1 98.81 96 ALA A O 1
ATOM 783 N N . ILE A 1 97 ? 15.719 6.188 -10.422 1 98.88 97 ILE A N 1
ATOM 784 C CA . ILE A 1 97 ? 15.125 6.156 -11.75 1 98.88 97 ILE A CA 1
ATOM 785 C C . ILE A 1 97 ? 15.969 5.281 -12.672 1 98.88 97 ILE A C 1
ATOM 787 O O . ILE A 1 97 ? 15.43 4.449 -13.406 1 98.88 97 ILE A O 1
ATOM 791 N N . ILE A 1 98 ? 17.25 5.41 -12.594 1 98.81 98 ILE A N 1
ATOM 792 C CA . ILE A 1 98 ? 18.156 4.641 -13.438 1 98.81 98 ILE A CA 1
ATOM 793 C C . ILE A 1 98 ? 18.016 3.154 -13.125 1 98.81 98 ILE A C 1
ATOM 795 O O . ILE A 1 98 ? 17.875 2.33 -14.023 1 98.81 98 ILE A O 1
ATOM 799 N N . LEU A 1 99 ? 18.062 2.801 -11.875 1 98.81 99 LEU A N 1
ATOM 800 C CA . LEU A 1 99 ? 17.891 1.407 -11.469 1 98.81 99 LEU A CA 1
ATOM 801 C C . LEU A 1 99 ? 16.516 0.884 -11.867 1 98.81 99 LEU A C 1
ATOM 803 O O . LEU A 1 99 ? 16.391 -0.271 -12.281 1 98.81 99 LEU A O 1
ATOM 807 N N . GLY A 1 100 ? 15.5 1.765 -11.75 1 98.81 100 GLY A N 1
ATOM 808 C CA . GLY A 1 100 ? 14.156 1.393 -12.172 1 98.81 100 GLY A CA 1
ATOM 809 C C . GLY A 1 100 ? 14.062 1.064 -13.648 1 98.81 100 GLY A C 1
ATOM 810 O O . GLY A 1 100 ? 13.383 0.114 -14.031 1 98.81 100 GLY A O 1
ATOM 811 N N . ILE A 1 101 ? 14.734 1.842 -14.445 1 98.81 101 ILE A N 1
ATOM 812 C CA . ILE A 1 101 ? 14.727 1.621 -15.883 1 98.81 101 ILE A CA 1
ATOM 813 C C . ILE A 1 101 ? 15.352 0.262 -16.203 1 98.81 101 ILE A C 1
ATOM 815 O O . ILE A 1 101 ? 14.789 -0.52 -16.969 1 98.81 101 ILE A O 1
ATOM 819 N N . VAL A 1 102 ? 16.453 -0.063 -15.594 1 98.75 102 VAL A N 1
ATOM 820 C CA . VAL A 1 102 ? 17.109 -1.343 -15.828 1 98.75 102 VAL A CA 1
ATOM 821 C C . VAL A 1 102 ? 16.25 -2.477 -15.273 1 98.75 102 VAL A C 1
ATOM 823 O O . VAL A 1 102 ? 16.141 -3.537 -15.898 1 98.75 102 VAL A O 1
ATOM 826 N N . GLY A 1 103 ? 15.656 -2.293 -14.117 1 98.81 103 GLY A N 1
ATOM 827 C CA . GLY A 1 103 ? 14.766 -3.291 -13.555 1 98.81 103 GLY A CA 1
ATOM 828 C C . GLY A 1 103 ? 13.57 -3.596 -14.438 1 98.81 103 GLY A C 1
ATOM 829 O O . GLY A 1 103 ? 13.195 -4.758 -14.602 1 98.81 103 GLY A O 1
ATOM 830 N N . LEU A 1 104 ? 13 -2.551 -15.031 1 98.75 104 LEU A N 1
ATOM 831 C CA . LEU A 1 104 ? 11.883 -2.744 -15.953 1 98.75 104 LEU A CA 1
ATOM 832 C C . LEU A 1 104 ? 12.344 -3.467 -17.219 1 98.75 104 LEU A C 1
ATOM 834 O O . LEU A 1 104 ? 11.641 -4.348 -17.719 1 98.75 104 LEU A O 1
ATOM 838 N N . HIS A 1 105 ? 13.469 -3.037 -17.688 1 98.62 105 HIS A N 1
ATOM 839 C CA . HIS A 1 105 ? 14.039 -3.719 -18.844 1 98.62 105 HIS A CA 1
ATOM 840 C C . HIS A 1 105 ? 14.195 -5.211 -18.578 1 98.62 105 HIS A C 1
ATOM 842 O O . HIS A 1 105 ? 13.891 -6.035 -19.453 1 98.62 105 HIS A O 1
ATOM 848 N N . ALA A 1 106 ? 14.656 -5.598 -17.438 1 98.75 106 ALA A N 1
ATOM 849 C CA . ALA A 1 106 ? 14.852 -7 -17.078 1 98.75 106 ALA A CA 1
ATOM 850 C C . ALA A 1 106 ? 13.523 -7.758 -17.094 1 98.75 106 ALA A C 1
ATOM 852 O O . ALA A 1 106 ? 13.469 -8.906 -17.547 1 98.75 106 ALA A O 1
ATOM 853 N N . ALA A 1 107 ? 12.469 -7.137 -16.656 1 98.38 107 ALA A N 1
ATOM 854 C CA . ALA A 1 107 ? 11.156 -7.781 -16.656 1 98.38 107 ALA A CA 1
ATOM 855 C C . ALA A 1 107 ? 10.672 -8.047 -18.078 1 98.38 107 ALA A C 1
ATOM 857 O O . ALA A 1 107 ? 10.203 -9.148 -18.375 1 98.38 107 ALA A O 1
ATOM 858 N N . PHE A 1 108 ? 10.82 -7.086 -18.922 1 98.38 108 PHE A N 1
ATOM 859 C CA . PHE A 1 108 ? 10.391 -7.246 -20.312 1 98.38 108 PHE A CA 1
ATOM 860 C C . PHE A 1 108 ? 11.25 -8.281 -21.031 1 98.38 108 PHE A C 1
ATOM 862 O O . PHE A 1 108 ? 10.742 -9.086 -21.812 1 98.38 108 PHE A O 1
ATOM 869 N N . LYS A 1 109 ? 12.516 -8.234 -20.75 1 98.38 109 LYS A N 1
ATOM 870 C CA . LYS A 1 109 ? 13.422 -9.211 -21.328 1 98.38 109 LYS A CA 1
ATOM 871 C C . LYS A 1 109 ? 13.062 -10.625 -20.891 1 98.38 109 LYS A C 1
ATOM 873 O O . LYS A 1 109 ? 13.07 -11.562 -21.703 1 98.38 109 LYS A O 1
ATOM 878 N N . TYR A 1 110 ? 12.789 -10.805 -19.625 1 98.12 110 TYR A N 1
ATOM 879 C CA . TYR A 1 110 ? 12.359 -12.094 -19.109 1 98.12 110 TYR A CA 1
ATOM 880 C C . TYR A 1 110 ? 11.109 -12.586 -19.844 1 98.12 110 TYR A C 1
ATOM 882 O O . TYR A 1 110 ? 11.031 -13.75 -20.219 1 98.12 110 TYR A O 1
ATOM 890 N N . HIS A 1 111 ? 10.102 -11.695 -20.047 1 97.38 111 HIS A N 1
ATOM 891 C CA . HIS A 1 111 ? 8.867 -12.062 -20.734 1 97.38 111 HIS A CA 1
ATOM 892 C C . HIS A 1 111 ? 9.141 -12.484 -22.172 1 97.38 111 HIS A C 1
ATOM 894 O O . HIS A 1 111 ? 8.602 -13.484 -22.641 1 97.38 111 HIS A O 1
ATOM 900 N N . ASP A 1 112 ? 9.984 -11.773 -22.781 1 97.19 112 ASP A N 1
ATOM 901 C CA . ASP A 1 112 ? 10.344 -12.062 -24.156 1 97.19 112 ASP A CA 1
ATOM 902 C C . ASP A 1 112 ? 11.039 -13.422 -24.266 1 97.19 112 ASP A C 1
ATOM 904 O O . ASP A 1 112 ? 10.656 -14.25 -25.109 1 97.19 112 ASP A O 1
ATOM 908 N N . ARG A 1 113 ? 11.938 -13.688 -23.406 1 97.25 113 ARG A N 1
ATOM 909 C CA . ARG A 1 113 ? 12.719 -14.922 -23.438 1 97.25 113 ARG A CA 1
ATOM 910 C C . ARG A 1 113 ? 11.852 -16.125 -23.047 1 97.25 113 ARG A C 1
ATOM 912 O O . ARG A 1 113 ? 12.102 -17.25 -23.5 1 97.25 113 ARG A O 1
ATOM 919 N N . SER A 1 114 ? 10.844 -15.836 -22.297 1 96.81 114 SER A N 1
ATOM 920 C CA . SER A 1 114 ? 10.008 -16.922 -21.797 1 96.81 114 SER A CA 1
ATOM 921 C C . SER A 1 114 ? 8.727 -17.062 -22.625 1 96.81 114 SER A C 1
ATOM 923 O O . SER A 1 114 ? 7.867 -17.875 -22.297 1 96.81 114 SER A O 1
ATOM 925 N N . GLY A 1 115 ? 8.531 -16.203 -23.594 1 96 115 GLY A N 1
ATOM 926 C CA . GLY A 1 115 ? 7.336 -16.25 -24.422 1 96 115 GLY A CA 1
ATOM 927 C C . GLY A 1 115 ? 6.082 -15.859 -23.656 1 96 115 GLY A C 1
ATOM 928 O O . GLY A 1 115 ? 5 -16.391 -23.922 1 96 115 GLY A O 1
ATOM 929 N N . LEU A 1 116 ? 6.266 -15.109 -22.688 1 94.12 116 LEU A N 1
ATOM 930 C CA . LEU A 1 116 ? 5.148 -14.664 -21.859 1 94.12 116 LEU A CA 1
ATOM 931 C C . LEU A 1 116 ? 4.605 -13.328 -22.359 1 94.12 116 LEU A C 1
ATOM 933 O O . LEU A 1 116 ? 5.352 -12.516 -22.906 1 94.12 116 LEU A O 1
ATOM 937 N N . ARG A 1 117 ? 3.314 -13.117 -22.125 1 95.06 117 ARG A N 1
ATOM 938 C CA . ARG A 1 117 ? 2.689 -11.844 -22.469 1 95.06 117 ARG A CA 1
ATOM 939 C C . ARG A 1 117 ? 3.002 -10.773 -21.422 1 95.06 117 ARG A C 1
ATOM 941 O O . ARG A 1 117 ? 3.141 -11.086 -20.234 1 95.06 117 ARG A O 1
ATOM 948 N N . ASN A 1 118 ? 3.018 -9.531 -21.922 1 96.06 118 ASN A N 1
ATOM 949 C CA . ASN A 1 118 ? 3.291 -8.398 -21.031 1 96.06 118 ASN A CA 1
ATOM 950 C C . ASN A 1 118 ? 2.004 -7.738 -20.562 1 96.06 118 ASN A C 1
ATOM 952 O O . ASN A 1 118 ? 0.969 -7.832 -21.219 1 96.06 118 ASN A O 1
ATOM 956 N N . LEU A 1 119 ? 2.074 -7.105 -19.344 1 96.44 119 LEU A N 1
ATOM 957 C CA . LEU A 1 119 ? 1.1 -6.148 -18.828 1 96.44 119 LEU A CA 1
ATOM 958 C C . LEU A 1 119 ? -0.277 -6.789 -18.703 1 96.44 119 LEU A C 1
ATOM 960 O O . LEU A 1 119 ? -1.29 -6.176 -19.047 1 96.44 119 LEU A O 1
ATOM 964 N N . TYR A 1 120 ? -0.319 -7.965 -18.172 1 95.62 120 TYR A N 1
ATOM 965 C CA . TYR A 1 120 ? -1.604 -8.641 -18.047 1 95.62 120 TYR A CA 1
ATOM 966 C C . TYR A 1 120 ? -2.152 -8.508 -16.625 1 95.62 120 TYR A C 1
ATOM 968 O O . TYR A 1 120 ? -3.344 -8.727 -16.391 1 95.62 120 TYR A O 1
ATOM 976 N N . SER A 1 121 ? -1.285 -8.242 -15.695 1 97.56 121 SER A N 1
ATOM 977 C CA . SER A 1 121 ? -1.711 -8.211 -14.305 1 97.56 121 SER A CA 1
ATOM 978 C C . SER A 1 121 ? -1.823 -6.773 -13.797 1 97.56 121 SER A C 1
ATOM 980 O O . SER A 1 121 ? -1.211 -5.863 -14.359 1 97.56 121 SER A O 1
ATOM 982 N N . PHE A 1 122 ? -2.588 -6.574 -12.703 1 98.56 122 PHE A N 1
ATOM 983 C CA . PHE A 1 122 ? -2.693 -5.223 -12.164 1 98.56 122 PHE A CA 1
ATOM 984 C C . PHE A 1 122 ? -1.383 -4.797 -11.508 1 98.56 122 PHE A C 1
ATOM 986 O O . PHE A 1 122 ? -1.109 -3.604 -11.375 1 98.56 122 PHE A O 1
ATOM 993 N N . HIS A 1 123 ? -0.524 -5.738 -11.141 1 98.62 123 HIS A N 1
ATOM 994 C CA . HIS A 1 123 ? 0.812 -5.359 -10.695 1 98.62 123 HIS A CA 1
ATOM 995 C C . HIS A 1 123 ? 1.555 -4.578 -11.773 1 98.62 123 HIS A C 1
ATOM 997 O O . HIS A 1 123 ? 2.121 -3.52 -11.5 1 98.62 123 HIS A O 1
ATOM 1003 N N . SER A 1 124 ? 1.525 -5.117 -12.984 1 98.5 124 SER A N 1
ATOM 1004 C CA . SER A 1 124 ? 2.236 -4.445 -14.07 1 98.5 124 SER A CA 1
ATOM 1005 C C . SER A 1 124 ? 1.62 -3.086 -14.383 1 98.5 124 SER A C 1
ATOM 1007 O O . SER A 1 124 ? 2.336 -2.127 -14.68 1 98.5 124 SER A O 1
ATOM 1009 N N . TRP A 1 125 ? 0.282 -2.963 -14.234 1 98.62 125 TRP A N 1
ATOM 1010 C CA . TRP A 1 125 ? -0.386 -1.686 -14.461 1 98.62 125 TRP A CA 1
ATOM 1011 C C . TRP A 1 125 ? 0.014 -0.666 -13.406 1 98.62 125 TRP A C 1
ATOM 1013 O O . TRP A 1 125 ? 0.399 0.46 -13.727 1 98.62 125 TRP A O 1
ATOM 1023 N N . ILE A 1 126 ? -0.073 -1.108 -12.172 1 98.81 126 ILE A N 1
ATOM 1024 C CA . ILE A 1 126 ? 0.293 -0.224 -11.078 1 98.81 126 ILE A CA 1
ATOM 1025 C C . ILE A 1 126 ? 1.774 0.133 -11.172 1 98.81 126 ILE A C 1
ATOM 1027 O O . ILE A 1 126 ? 2.158 1.284 -10.953 1 98.81 126 ILE A O 1
ATOM 1031 N N . GLY A 1 127 ? 2.57 -0.83 -11.539 1 98.75 127 GLY A N 1
ATOM 1032 C CA . GLY A 1 127 ? 4.008 -0.616 -11.633 1 98.75 127 GLY A CA 1
ATOM 1033 C C . GLY A 1 127 ? 4.383 0.435 -12.664 1 98.75 127 GLY A C 1
ATOM 1034 O O . GLY A 1 127 ? 5.113 1.378 -12.352 1 98.75 127 GLY A O 1
ATOM 1035 N N . ILE A 1 128 ? 3.883 0.292 -13.844 1 98.62 128 ILE A N 1
ATOM 1036 C CA . ILE A 1 128 ? 4.195 1.231 -14.914 1 98.62 128 ILE A CA 1
ATOM 1037 C C . ILE A 1 128 ? 3.625 2.607 -14.57 1 98.62 128 ILE A C 1
ATOM 1039 O O . ILE A 1 128 ? 4.305 3.625 -14.734 1 98.62 128 ILE A O 1
ATOM 1043 N N . GLY A 1 129 ? 2.389 2.625 -14.086 1 98.62 129 GLY A N 1
ATOM 1044 C CA . GLY A 1 129 ? 1.793 3.889 -13.68 1 98.62 129 GLY A CA 1
ATOM 1045 C C . GLY A 1 129 ? 2.592 4.605 -12.602 1 98.62 129 GLY A C 1
ATOM 1046 O O . GLY A 1 129 ? 2.826 5.812 -12.703 1 98.62 129 GLY A O 1
ATOM 1047 N N . THR A 1 130 ? 2.971 3.861 -11.594 1 98.81 130 THR A N 1
ATOM 1048 C CA . THR A 1 130 ? 3.75 4.418 -10.492 1 98.81 130 THR A CA 1
ATOM 1049 C C . THR A 1 130 ? 5.086 4.961 -10.992 1 98.81 130 THR A C 1
ATOM 1051 O O . THR A 1 130 ? 5.496 6.059 -10.617 1 98.81 130 THR A O 1
ATOM 1054 N N . PHE A 1 131 ? 5.746 4.207 -11.859 1 98.81 131 PHE A N 1
ATOM 1055 C CA . PHE A 1 131 ? 7.051 4.621 -12.367 1 98.81 131 PHE A CA 1
ATOM 1056 C C . PHE A 1 131 ? 6.926 5.891 -13.195 1 98.81 131 PHE A C 1
ATOM 1058 O O . PHE A 1 131 ? 7.762 6.789 -13.102 1 98.81 131 PHE A O 1
ATOM 1065 N N . CYS A 1 132 ? 5.891 6.027 -13.984 1 98.81 132 CYS A N 1
ATOM 1066 C CA . CYS A 1 132 ? 5.656 7.227 -14.773 1 98.81 132 CYS A CA 1
ATOM 1067 C C . CYS A 1 132 ? 5.398 8.43 -13.883 1 98.81 132 CYS A C 1
ATOM 1069 O O . CYS A 1 132 ? 5.957 9.508 -14.102 1 98.81 132 CYS A O 1
ATOM 1071 N N . LEU A 1 133 ? 4.578 8.258 -12.898 1 98.69 133 LEU A N 1
ATOM 1072 C CA . LEU A 1 133 ? 4.312 9.336 -11.953 1 98.69 133 LEU A CA 1
ATOM 1073 C C . LEU A 1 133 ? 5.582 9.734 -11.211 1 98.69 133 LEU A C 1
ATOM 1075 O O . LEU A 1 133 ? 5.781 10.914 -10.906 1 98.69 133 LEU A O 1
ATOM 1079 N N . TYR A 1 134 ? 6.379 8.727 -10.938 1 98.81 134 TYR A N 1
ATOM 1080 C CA . TYR A 1 134 ? 7.645 8.953 -10.25 1 98.81 134 TYR A CA 1
ATOM 1081 C C . TYR A 1 134 ? 8.562 9.844 -11.078 1 98.81 134 TYR A C 1
ATOM 1083 O O . TYR A 1 134 ? 9.125 10.812 -10.562 1 98.81 134 TYR A O 1
ATOM 1091 N N . ILE A 1 135 ? 8.688 9.555 -12.328 1 98.81 135 ILE A N 1
ATOM 1092 C CA . ILE A 1 135 ? 9.516 10.344 -13.234 1 98.81 135 ILE A CA 1
ATOM 1093 C C . ILE A 1 135 ? 8.938 11.75 -13.367 1 98.81 135 ILE A C 1
ATOM 1095 O O . ILE A 1 135 ? 9.68 12.734 -13.312 1 98.81 135 ILE A O 1
ATOM 1099 N N . LEU A 1 136 ? 7.664 11.82 -13.5 1 98.56 136 LEU A N 1
ATOM 1100 C CA . LEU A 1 136 ? 7.012 13.117 -13.617 1 98.56 136 LEU A CA 1
ATOM 1101 C C . LEU A 1 136 ? 7.273 13.969 -12.375 1 98.56 136 LEU A C 1
ATOM 1103 O O . LEU A 1 136 ? 7.598 15.156 -12.492 1 98.56 136 LEU A O 1
ATOM 1107 N N . GLN A 1 137 ? 7.102 13.359 -11.211 1 98.31 137 GLN A N 1
ATOM 1108 C CA . GLN A 1 137 ? 7.379 14.047 -9.953 1 98.31 137 GLN A CA 1
ATOM 1109 C C . GLN A 1 137 ? 8.82 14.555 -9.906 1 98.31 137 GLN A C 1
ATOM 1111 O O . GLN A 1 137 ? 9.086 15.656 -9.422 1 98.31 137 GLN A O 1
ATOM 1116 N N . TRP A 1 138 ? 9.742 13.742 -10.32 1 98.31 138 TRP A N 1
ATOM 1117 C CA . TRP A 1 138 ? 11.156 14.102 -10.32 1 98.31 138 TRP A CA 1
ATOM 1118 C C . TRP A 1 138 ? 11.422 15.273 -11.266 1 98.31 138 TRP A C 1
ATOM 1120 O O . TRP A 1 138 ? 12.133 16.219 -10.914 1 98.31 138 TRP A O 1
ATOM 1130 N N . VAL A 1 139 ? 10.812 15.297 -12.445 1 98 139 VAL A N 1
ATOM 1131 C CA . VAL A 1 139 ? 10.992 16.359 -13.43 1 98 139 VAL A CA 1
ATOM 1132 C C . VAL A 1 139 ? 10.398 17.656 -12.914 1 98 139 VAL A C 1
ATOM 1134 O O . VAL A 1 139 ? 11.023 18.719 -13 1 98 139 VAL A O 1
ATOM 1137 N N . ILE A 1 140 ? 9.211 17.594 -12.359 1 96.81 140 ILE A N 1
ATOM 1138 C CA . ILE A 1 140 ? 8.578 18.766 -11.789 1 96.81 140 ILE A CA 1
ATOM 1139 C C . ILE A 1 140 ? 9.445 19.328 -10.664 1 96.81 140 ILE A C 1
ATOM 1141 O O . ILE A 1 140 ? 9.633 20.547 -10.562 1 96.81 140 ILE A O 1
ATOM 1145 N N . GLY A 1 141 ? 9.953 18.422 -9.852 1 96.31 141 GLY A N 1
ATOM 1146 C CA . GLY A 1 141 ? 10.852 18.844 -8.789 1 96.31 141 GLY A CA 1
ATOM 1147 C C . GLY A 1 141 ? 12.102 19.531 -9.297 1 96.31 141 GLY A C 1
ATOM 1148 O O . GLY A 1 141 ? 12.539 20.547 -8.742 1 96.31 141 GLY A O 1
ATOM 1149 N N . LEU A 1 142 ? 12.672 19.016 -10.328 1 96.56 142 LEU A N 1
ATOM 1150 C CA . LEU A 1 142 ? 13.852 19.609 -10.961 1 96.56 142 LEU A CA 1
ATOM 1151 C C . LEU A 1 142 ? 13.547 21.016 -11.477 1 96.56 142 LEU A C 1
ATOM 1153 O O . LEU A 1 142 ? 14.273 21.953 -11.172 1 96.56 142 LEU A O 1
ATOM 1157 N N . CYS A 1 143 ? 12.477 21.219 -12.109 1 95 143 CYS A N 1
ATOM 1158 C CA . CYS A 1 143 ? 12.117 22.484 -12.734 1 95 143 CYS A CA 1
ATOM 1159 C C . CYS A 1 143 ? 11.688 23.516 -11.695 1 95 143 CYS A C 1
ATOM 1161 O O . CYS A 1 143 ? 12.023 24.703 -11.805 1 95 143 CYS A O 1
ATOM 1163 N N . MET A 1 144 ? 11.07 23.047 -10.719 1 94.5 144 MET A N 1
ATOM 1164 C CA . MET A 1 144 ? 10.469 23.969 -9.75 1 94.5 144 MET A CA 1
ATOM 1165 C C . MET A 1 144 ? 11.469 24.328 -8.656 1 94.5 144 MET A C 1
ATOM 1167 O O . MET A 1 144 ? 11.516 25.469 -8.203 1 94.5 144 MET A O 1
ATOM 1171 N N . TYR A 1 145 ? 12.273 23.344 -8.305 1 94 145 TYR A N 1
ATOM 1172 C CA . TYR A 1 145 ? 12.984 23.578 -7.055 1 94 145 TYR A CA 1
ATOM 1173 C C . TYR A 1 145 ? 14.492 23.531 -7.27 1 94 145 TYR A C 1
ATOM 1175 O O . TYR A 1 145 ? 15.258 24.031 -6.445 1 94 145 TYR A O 1
ATOM 1183 N N . MET A 1 146 ? 14.953 22.953 -8.289 1 92.19 146 MET A N 1
ATOM 1184 C CA . MET A 1 146 ? 16.391 22.875 -8.523 1 92.19 146 MET A CA 1
ATOM 1185 C C . MET A 1 146 ? 16.844 23.953 -9.484 1 92.19 146 MET A C 1
ATOM 1187 O O . MET A 1 146 ? 17.922 24.531 -9.312 1 92.19 146 MET A O 1
ATOM 1191 N N . LEU A 1 147 ? 16.031 24.281 -10.445 1 91.25 147 LEU A N 1
ATOM 1192 C CA . LEU A 1 147 ? 16.375 25.312 -11.414 1 91.25 147 LEU A CA 1
ATOM 1193 C C . LEU A 1 147 ? 15.961 26.688 -10.914 1 91.25 147 LEU A C 1
ATOM 1195 O O . LEU A 1 147 ? 14.953 26.828 -10.219 1 91.25 147 LEU A O 1
ATOM 1199 N N . PRO A 1 148 ? 16.672 27.734 -11.227 1 89.44 148 PRO A N 1
ATOM 1200 C CA . PRO A 1 148 ? 16.422 29.078 -10.695 1 89.44 148 PRO A CA 1
ATOM 1201 C C . PRO A 1 148 ? 15.359 29.844 -11.469 1 89.44 148 PRO A C 1
ATOM 1203 O O . PRO A 1 148 ? 15.242 31.062 -11.328 1 89.44 148 PRO A O 1
ATOM 1206 N N . TYR A 1 149 ? 14.492 29.219 -12.164 1 90.06 149 TYR A N 1
ATOM 1207 C CA . TYR A 1 149 ? 13.602 29.906 -13.078 1 90.06 149 TYR A CA 1
ATOM 1208 C C . TYR A 1 149 ? 12.234 30.141 -12.438 1 90.06 149 TYR A C 1
ATOM 1210 O O . TYR A 1 149 ? 11.414 30.906 -12.961 1 90.06 149 TYR A O 1
ATOM 1218 N N . THR A 1 150 ? 11.961 29.531 -11.273 1 91.38 150 THR A N 1
ATOM 1219 C CA . THR A 1 150 ? 10.633 29.625 -10.68 1 91.38 150 THR A CA 1
ATOM 1220 C C . THR A 1 150 ? 10.633 30.625 -9.523 1 91.38 150 THR A C 1
ATOM 1222 O O . THR A 1 150 ? 11.547 30.641 -8.695 1 91.38 150 THR A O 1
ATOM 1225 N N . ARG A 1 151 ? 9.516 31.406 -9.555 1 94.31 151 ARG A N 1
ATOM 1226 C CA . ARG A 1 151 ? 9.359 32.406 -8.516 1 94.31 151 ARG A CA 1
ATOM 1227 C C . ARG A 1 151 ? 9.18 31.766 -7.145 1 94.31 151 ARG A C 1
ATOM 1229 O O . ARG A 1 151 ? 8.609 30.672 -7.039 1 94.31 151 ARG A O 1
ATOM 1236 N N . ARG A 1 152 ? 9.555 32.406 -6.188 1 90.94 152 ARG A N 1
ATOM 1237 C CA . ARG A 1 152 ? 9.469 31.922 -4.812 1 90.94 152 ARG A CA 1
ATOM 1238 C C . ARG A 1 152 ? 8.031 31.625 -4.418 1 90.94 152 ARG A C 1
ATOM 1240 O O . ARG A 1 152 ? 7.762 30.641 -3.729 1 90.94 152 ARG A O 1
ATOM 1247 N N . GLU A 1 153 ? 7.203 32.469 -4.867 1 91.19 153 GLU A N 1
ATOM 1248 C CA . GLU A 1 153 ? 5.793 32.281 -4.531 1 91.19 153 GLU A CA 1
ATOM 1249 C C . GLU A 1 153 ? 5.23 31.016 -5.148 1 91.19 153 GLU A C 1
ATOM 1251 O O . GLU A 1 153 ? 4.477 30.281 -4.5 1 91.19 153 GLU A O 1
ATOM 1256 N N . THR A 1 154 ? 5.59 30.812 -6.371 1 91.75 154 THR A N 1
ATOM 1257 C CA . THR A 1 154 ? 5.141 29.609 -7.062 1 91.75 154 THR A CA 1
ATOM 1258 C C . THR A 1 154 ? 5.676 28.359 -6.375 1 91.75 154 THR A C 1
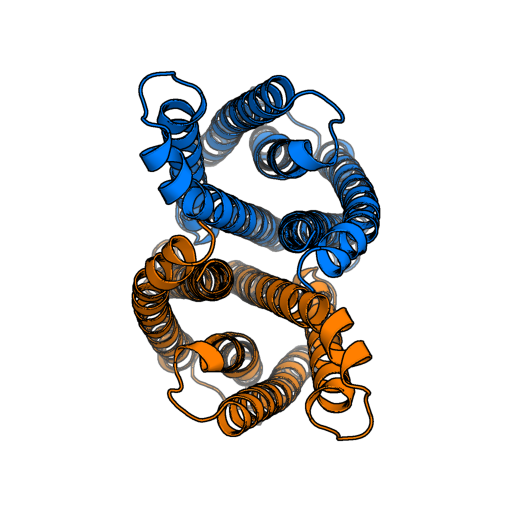ATOM 1260 O O . THR A 1 154 ? 4.949 27.375 -6.223 1 91.75 154 THR A O 1
ATOM 1263 N N . ARG A 1 155 ? 6.863 28.406 -5.914 1 92.25 155 ARG A N 1
ATOM 1264 C CA . ARG A 1 155 ? 7.469 27.281 -5.199 1 92.25 155 ARG A CA 1
ATOM 1265 C C . ARG A 1 155 ? 6.73 27 -3.893 1 92.25 155 ARG A C 1
ATOM 1267 O O . ARG A 1 155 ? 6.422 25.859 -3.58 1 92.25 155 ARG A O 1
ATOM 1274 N N . ALA A 1 156 ? 6.371 28.016 -3.23 1 89.38 156 ALA A N 1
ATOM 1275 C CA . ALA A 1 156 ? 5.734 27.906 -1.922 1 89.38 156 ALA A CA 1
ATOM 1276 C C . ALA A 1 156 ? 4.328 27.312 -2.045 1 89.38 156 ALA A C 1
ATOM 1278 O O . ALA A 1 156 ? 3.922 26.484 -1.229 1 89.38 156 ALA A O 1
ATOM 1279 N N . VAL A 1 157 ? 3.719 27.75 -3.104 1 87.38 157 VAL A N 1
ATOM 1280 C CA . VAL A 1 157 ? 2.332 27.328 -3.287 1 87.38 157 VAL A CA 1
ATOM 1281 C C . VAL A 1 157 ? 2.281 25.875 -3.707 1 87.38 157 VAL A C 1
ATOM 1283 O O . VAL A 1 157 ? 1.349 25.141 -3.352 1 87.38 157 VAL A O 1
ATOM 1286 N N . ASN A 1 158 ? 3.336 25.391 -4.332 1 91.25 158 ASN A N 1
ATOM 1287 C CA . ASN A 1 158 ? 3.307 24.047 -4.898 1 91.25 158 ASN A CA 1
ATOM 1288 C C . ASN A 1 158 ? 4.059 23.047 -4.016 1 91.25 158 ASN A C 1
ATOM 1290 O O . ASN A 1 158 ? 4.008 21.844 -4.254 1 91.25 158 ASN A O 1
ATOM 1294 N N . LEU A 1 159 ? 4.629 23.516 -2.996 1 91.62 159 LEU A N 1
ATOM 1295 C CA . LEU A 1 159 ? 5.465 22.688 -2.141 1 91.62 159 LEU A CA 1
ATOM 1296 C C . LEU A 1 159 ? 4.625 21.625 -1.438 1 91.62 159 LEU A C 1
ATOM 1298 O O . LEU A 1 159 ? 4.988 20.438 -1.431 1 91.62 159 LEU A O 1
ATOM 1302 N N . PRO A 1 160 ? 3.467 21.984 -0.936 1 88.88 160 PRO A N 1
ATOM 1303 C CA . PRO A 1 160 ? 2.65 20.953 -0.289 1 88.88 160 PRO A CA 1
ATOM 1304 C C . PRO A 1 160 ? 2.207 19.859 -1.257 1 88.88 160 PRO A C 1
ATOM 1306 O O . PRO A 1 160 ? 2.154 18.688 -0.883 1 88.88 160 PRO A O 1
ATOM 1309 N N . LEU A 1 161 ? 1.926 20.266 -2.443 1 90.75 161 LEU A N 1
ATOM 1310 C CA . LEU A 1 161 ? 1.528 19.281 -3.449 1 90.75 161 LEU A CA 1
ATOM 1311 C C . LEU A 1 161 ? 2.688 18.359 -3.793 1 90.75 161 LEU A C 1
ATOM 1313 O O . LEU A 1 161 ? 2.49 17.156 -3.992 1 90.75 161 LEU A O 1
ATOM 1317 N N . HIS A 1 162 ? 3.871 18.922 -3.885 1 94.44 162 HIS A N 1
ATOM 1318 C CA . HIS A 1 162 ? 5.062 18.125 -4.156 1 94.44 162 HIS A CA 1
ATOM 1319 C C . HIS A 1 162 ? 5.32 17.125 -3.039 1 94.44 162 HIS A C 1
ATOM 1321 O O . HIS A 1 162 ? 5.602 15.953 -3.305 1 94.44 162 HIS A O 1
ATOM 1327 N N . ILE A 1 163 ? 5.117 17.531 -1.847 1 92 163 ILE A N 1
ATOM 1328 C CA . ILE A 1 163 ? 5.371 16.688 -0.69 1 92 163 ILE A CA 1
ATOM 1329 C C . ILE A 1 163 ? 4.309 15.586 -0.61 1 92 163 ILE A C 1
ATOM 1331 O O . ILE A 1 163 ? 4.637 14.406 -0.485 1 92 163 ILE A O 1
ATOM 1335 N N . CYS A 1 164 ? 3.027 15.93 -0.747 1 90.69 164 CYS A N 1
ATOM 1336 C CA . CYS A 1 164 ? 1.938 14.961 -0.691 1 90.69 164 CYS A CA 1
ATOM 1337 C C . CYS A 1 164 ? 2.006 13.992 -1.869 1 90.69 164 CYS A C 1
ATOM 1339 O O . CYS A 1 164 ? 1.749 12.797 -1.713 1 90.69 164 CYS A O 1
ATOM 1341 N N . GLY A 1 165 ? 2.344 14.562 -3.004 1 94.19 165 GLY A N 1
ATOM 1342 C CA . GLY A 1 165 ? 2.498 13.727 -4.184 1 94.19 165 GLY A CA 1
ATOM 1343 C C . GLY A 1 165 ? 3.617 12.711 -4.051 1 94.19 165 GLY A C 1
ATOM 1344 O O . GLY A 1 165 ? 3.449 11.547 -4.414 1 94.19 165 GLY A O 1
ATOM 1345 N N . GLY A 1 166 ? 4.75 13.156 -3.572 1 96 166 GLY A N 1
ATOM 1346 C CA . GLY A 1 166 ? 5.867 12.25 -3.346 1 96 166 GLY A CA 1
ATOM 1347 C C . GLY A 1 166 ? 5.539 11.133 -2.375 1 96 166 GLY A C 1
ATOM 1348 O O . GLY A 1 166 ? 5.898 9.977 -2.607 1 96 166 GLY A O 1
ATOM 1349 N N . ARG A 1 167 ? 4.867 11.461 -1.351 1 94.5 167 ARG A N 1
ATOM 1350 C CA . ARG A 1 167 ? 4.469 10.461 -0.369 1 94.5 167 ARG A CA 1
ATOM 1351 C C . ARG A 1 167 ? 3.5 9.453 -0.978 1 94.5 167 ARG A C 1
ATOM 1353 O O . ARG A 1 167 ? 3.607 8.25 -0.727 1 94.5 167 ARG A O 1
ATOM 1360 N N . ALA A 1 168 ? 2.547 9.961 -1.707 1 95.88 168 ALA A N 1
ATOM 1361 C CA . ALA A 1 168 ? 1.574 9.094 -2.359 1 95.88 168 ALA A CA 1
ATOM 1362 C C . ALA A 1 168 ? 2.26 8.141 -3.334 1 95.88 168 ALA A C 1
ATOM 1364 O O . ALA A 1 168 ? 1.921 6.953 -3.396 1 95.88 168 ALA A O 1
ATOM 1365 N N . ILE A 1 169 ? 3.164 8.672 -4.051 1 98.12 169 ILE A N 1
ATOM 1366 C CA . ILE A 1 169 ? 3.898 7.844 -5.004 1 98.12 169 ILE A CA 1
ATOM 1367 C C . ILE A 1 169 ? 4.688 6.773 -4.254 1 98.12 169 ILE A C 1
ATOM 1369 O O . ILE A 1 169 ? 4.758 5.621 -4.691 1 98.12 169 ILE A O 1
ATOM 1373 N N . PHE A 1 170 ? 5.305 7.148 -3.15 1 98.38 170 PHE A N 1
ATOM 1374 C CA . PHE A 1 170 ? 6.055 6.172 -2.369 1 98.38 170 PHE A CA 1
ATOM 1375 C C . PHE A 1 170 ? 5.137 5.07 -1.853 1 98.38 170 PHE A C 1
ATOM 1377 O O . PHE A 1 170 ? 5.512 3.898 -1.837 1 98.38 170 PHE A O 1
ATOM 1384 N N . TYR A 1 171 ? 3.969 5.445 -1.479 1 97.12 171 TYR A N 1
ATOM 1385 C CA . TYR A 1 171 ? 2.934 4.488 -1.106 1 97.12 171 TYR A CA 1
ATOM 1386 C C . TYR A 1 171 ? 2.639 3.529 -2.252 1 97.12 17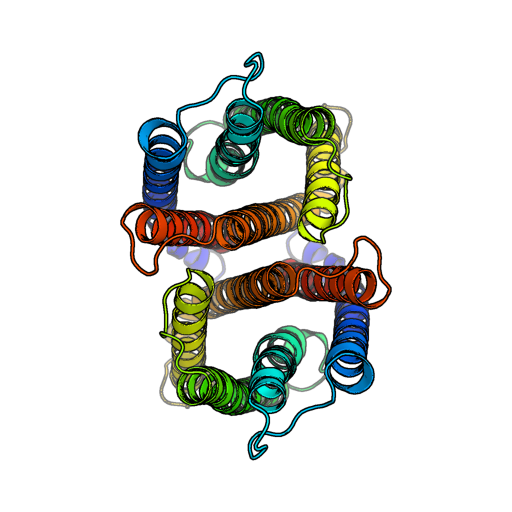1 TYR A C 1
ATOM 1388 O O . TYR A 1 171 ? 2.572 2.314 -2.053 1 97.12 171 TYR A O 1
ATOM 1396 N N . MET A 1 172 ? 2.504 4.023 -3.385 1 98.62 172 MET A N 1
ATOM 1397 C CA . MET A 1 172 ? 2.23 3.211 -4.566 1 98.62 172 MET A CA 1
ATOM 1398 C C . MET A 1 172 ? 3.4 2.279 -4.871 1 98.62 172 MET A C 1
ATOM 1400 O O . MET A 1 172 ? 3.201 1.165 -5.355 1 98.62 172 MET A O 1
ATOM 1404 N N . ILE A 1 173 ? 4.59 2.754 -4.602 1 98.88 173 ILE A N 1
ATOM 1405 C CA . ILE A 1 173 ? 5.781 1.937 -4.801 1 98.88 173 ILE A CA 1
ATOM 1406 C C . ILE A 1 173 ? 5.734 0.721 -3.877 1 98.88 173 ILE A C 1
ATOM 1408 O O . ILE A 1 173 ? 6.008 -0.403 -4.305 1 98.88 173 ILE A O 1
ATOM 1412 N N . ILE A 1 174 ? 5.387 0.911 -2.658 1 98.88 174 ILE A N 1
ATOM 1413 C CA . ILE A 1 174 ? 5.309 -0.181 -1.693 1 98.88 174 ILE A CA 1
ATOM 1414 C C . ILE A 1 174 ? 4.23 -1.174 -2.123 1 98.88 174 ILE A C 1
ATOM 1416 O O . ILE A 1 174 ? 4.449 -2.387 -2.098 1 98.88 174 ILE A O 1
ATOM 1420 N N . VAL A 1 175 ? 3.107 -0.645 -2.557 1 98.81 175 VAL A N 1
ATOM 1421 C CA . VAL A 1 175 ? 2.018 -1.484 -3.047 1 98.81 175 VAL A CA 1
ATOM 1422 C C . VAL A 1 175 ? 2.5 -2.314 -4.234 1 98.81 175 VAL A C 1
ATOM 1424 O O . VAL A 1 175 ? 2.24 -3.518 -4.305 1 98.81 175 VAL A O 1
ATOM 1427 N N . THR A 1 176 ? 3.18 -1.663 -5.129 1 98.88 176 THR A N 1
ATOM 1428 C CA . THR A 1 176 ? 3.688 -2.344 -6.312 1 98.88 176 THR A CA 1
ATOM 1429 C C . THR A 1 176 ? 4.652 -3.461 -5.926 1 98.88 176 THR A C 1
ATOM 1431 O O . THR A 1 176 ? 4.551 -4.578 -6.434 1 98.88 176 THR A O 1
ATOM 1434 N N . ALA A 1 177 ? 5.555 -3.156 -5.047 1 98.94 177 ALA A N 1
ATOM 1435 C CA . ALA A 1 177 ? 6.547 -4.145 -4.625 1 98.94 177 ALA A CA 1
ATOM 1436 C C . ALA A 1 177 ? 5.875 -5.363 -4 1 98.94 177 ALA A C 1
ATOM 1438 O O . ALA A 1 177 ? 6.223 -6.504 -4.316 1 98.94 177 ALA A O 1
ATOM 1439 N N . LEU A 1 178 ? 4.891 -5.113 -3.197 1 98.94 178 LEU A N 1
ATOM 1440 C CA . LEU A 1 178 ? 4.293 -6.215 -2.447 1 98.94 178 LEU A CA 1
ATOM 1441 C C . LEU A 1 178 ? 3.336 -7.016 -3.324 1 98.94 178 LEU A C 1
ATOM 1443 O O . LEU A 1 178 ? 3.207 -8.227 -3.16 1 98.94 178 LEU A O 1
ATOM 1447 N N . THR A 1 179 ? 2.676 -6.309 -4.281 1 98.88 179 THR A N 1
ATOM 1448 C CA . THR A 1 179 ? 1.846 -7.074 -5.203 1 98.88 179 THR A CA 1
ATOM 1449 C C . THR A 1 179 ? 2.711 -7.898 -6.152 1 98.88 179 THR A C 1
ATOM 1451 O O . THR A 1 179 ? 2.34 -9.016 -6.523 1 98.88 179 THR A O 1
ATOM 1454 N N . GLY A 1 180 ? 3.848 -7.379 -6.535 1 98.81 180 GLY A N 1
ATOM 1455 C CA . GLY A 1 180 ? 4.777 -8.172 -7.328 1 98.81 180 GLY A CA 1
ATOM 1456 C C . GLY A 1 180 ? 5.316 -9.375 -6.586 1 98.81 180 GLY A C 1
ATOM 1457 O O . GLY A 1 180 ? 5.395 -10.477 -7.148 1 98.81 180 GLY A O 1
ATOM 1458 N N . LEU A 1 181 ? 5.684 -9.148 -5.359 1 98.81 181 LEU A N 1
ATOM 1459 C CA . LEU A 1 181 ? 6.172 -10.242 -4.531 1 98.81 181 LEU A CA 1
ATOM 1460 C C . LEU A 1 181 ? 5.09 -11.305 -4.34 1 98.81 181 LEU A C 1
ATOM 1462 O O . LEU A 1 181 ? 5.379 -12.5 -4.383 1 98.81 181 LEU A O 1
ATOM 1466 N N . MET A 1 182 ? 3.848 -10.867 -4.18 1 98.81 182 MET A N 1
ATOM 1467 C CA . MET A 1 182 ? 2.736 -11.797 -4.016 1 98.81 182 MET A CA 1
ATOM 1468 C C . MET A 1 182 ? 2.516 -12.609 -5.289 1 98.81 182 MET A C 1
ATOM 1470 O O . MET A 1 182 ? 2.285 -13.82 -5.227 1 98.81 182 MET A O 1
ATOM 1474 N N . GLN A 1 183 ? 2.584 -11.938 -6.387 1 98.44 183 GLN A N 1
ATOM 1475 C CA . GLN A 1 183 ? 2.404 -12.633 -7.656 1 98.44 183 GLN A CA 1
ATOM 1476 C C . GLN A 1 183 ? 3.477 -13.703 -7.855 1 98.44 183 GLN A C 1
ATOM 1478 O O . GLN A 1 183 ? 3.162 -14.859 -8.156 1 98.44 183 GLN A O 1
ATOM 1483 N N . LYS A 1 184 ? 4.715 -13.312 -7.613 1 98 184 LYS A N 1
ATOM 1484 C CA . LYS A 1 184 ? 5.82 -14.25 -7.805 1 98 184 LYS A CA 1
ATOM 1485 C C . LYS A 1 184 ? 5.746 -15.406 -6.809 1 98 184 LYS A C 1
ATOM 1487 O O . LYS A 1 184 ? 5.902 -16.562 -7.18 1 98 184 LYS A O 1
ATOM 1492 N N . SER A 1 185 ? 5.504 -15.062 -5.574 1 97.75 185 SER A N 1
ATOM 1493 C CA . SER A 1 185 ? 5.43 -16.078 -4.535 1 97.75 185 SER A CA 1
ATOM 1494 C C . SER A 1 185 ? 4.312 -17.078 -4.82 1 97.75 185 SER A C 1
ATOM 1496 O O . SER A 1 185 ? 4.465 -18.281 -4.562 1 97.75 185 SER A O 1
ATOM 1498 N N . THR A 1 186 ? 3.236 -16.609 -5.352 1 97.38 186 THR A N 1
ATOM 1499 C CA . THR A 1 186 ? 2.104 -17.484 -5.645 1 97.38 186 THR A CA 1
ATOM 1500 C C . THR A 1 186 ? 2.4 -18.375 -6.852 1 97.38 186 THR A C 1
ATOM 1502 O O . THR A 1 186 ? 2.057 -19.547 -6.859 1 97.38 186 THR A O 1
ATOM 1505 N N . PHE A 1 187 ? 3.08 -17.859 -7.824 1 95.81 187 PHE A N 1
ATOM 1506 C CA . PHE A 1 187 ? 3.447 -18.609 -9.016 1 95.81 187 PHE A CA 1
ATOM 1507 C C . PHE A 1 187 ? 4.387 -19.75 -8.656 1 95.81 187 PHE A C 1
ATOM 1509 O O . PHE A 1 187 ? 4.332 -20.828 -9.258 1 95.81 187 PHE A O 1
ATOM 1516 N N . MET A 1 188 ? 5.219 -19.562 -7.672 1 96.12 188 MET A N 1
ATOM 1517 C CA . MET A 1 188 ? 6.273 -20.531 -7.367 1 96.12 188 MET A CA 1
ATOM 1518 C C . MET A 1 188 ? 5.707 -21.75 -6.648 1 96.12 188 MET A C 1
ATOM 1520 O O . MET A 1 188 ? 6.305 -22.812 -6.672 1 96.12 188 MET A O 1
ATOM 1524 N N . GLN A 1 189 ? 4.562 -21.625 -5.977 1 94.94 189 GLN A N 1
ATOM 1525 C CA . GLN A 1 189 ? 3.902 -22.719 -5.273 1 94.94 189 GLN A CA 1
ATOM 1526 C C . GLN A 1 189 ? 4.883 -23.453 -4.371 1 94.94 189 GLN A C 1
ATOM 1528 O O . GLN A 1 189 ? 4.984 -24.688 -4.43 1 94.94 189 GLN A O 1
ATOM 1533 N N . LEU A 1 190 ? 5.59 -22.719 -3.584 1 95.81 190 LEU A N 1
ATOM 1534 C CA . LEU A 1 190 ? 6.535 -23.281 -2.629 1 95.81 190 LEU A CA 1
ATOM 1535 C C . LEU A 1 190 ? 5.809 -24.078 -1.544 1 95.81 190 LEU A C 1
ATOM 1537 O O . LEU A 1 190 ? 4.66 -23.766 -1.214 1 95.81 190 LEU A O 1
ATOM 1541 N N . PRO A 1 191 ? 6.527 -25.125 -0.958 1 95.81 191 PRO A N 1
ATOM 1542 C CA . PRO A 1 191 ? 5.934 -25.766 0.217 1 95.81 191 PRO A CA 1
ATOM 1543 C C . PRO A 1 191 ? 5.613 -24.766 1.33 1 95.81 191 PRO A C 1
ATOM 1545 O O . PRO A 1 191 ? 6.402 -23.859 1.594 1 95.81 191 PRO A O 1
ATOM 1548 N N . LEU A 1 192 ? 4.477 -25.031 1.829 1 93.81 192 LEU A N 1
ATOM 1549 C CA . LEU A 1 192 ? 4.047 -24.156 2.906 1 93.81 192 LEU A CA 1
ATOM 1550 C C . LEU A 1 192 ? 5.059 -24.156 4.047 1 93.81 192 LEU A C 1
ATOM 1552 O O . LEU A 1 192 ? 5.566 -25.219 4.43 1 93.81 192 LEU A O 1
ATOM 1556 N N . PHE A 1 193 ? 5.453 -22.953 4.508 1 95.25 193 PHE A N 1
ATOM 1557 C CA . PHE A 1 193 ? 6.312 -22.719 5.664 1 95.25 193 PHE A CA 1
ATOM 1558 C C . PHE A 1 193 ? 7.734 -23.188 5.383 1 95.25 193 PHE A C 1
ATOM 1560 O O . PHE A 1 193 ? 8.492 -23.469 6.309 1 95.25 193 PHE A O 1
ATOM 1567 N N . SER A 1 194 ? 8.07 -23.406 4.082 1 97 194 SER A N 1
ATOM 1568 C CA . SER A 1 194 ? 9.461 -23.656 3.74 1 97 194 SER A CA 1
ATOM 1569 C C . SER A 1 194 ? 10.336 -22.453 4.082 1 97 194 SER A C 1
ATOM 1571 O O . SER A 1 194 ? 9.828 -21.344 4.277 1 97 194 SER A O 1
ATOM 1573 N N . GLY A 1 195 ? 11.562 -22.75 4.188 1 98 195 GLY A N 1
ATOM 1574 C CA . GLY A 1 195 ? 12.492 -21.672 4.473 1 98 195 GLY A CA 1
ATOM 1575 C C . GLY A 1 195 ? 12.367 -20.5 3.502 1 98 195 GLY A C 1
ATOM 1576 O O . GLY A 1 195 ? 12.375 -19.344 3.916 1 98 195 GLY A O 1
ATOM 1577 N N . GLU A 1 196 ? 12.305 -20.781 2.258 1 98.25 196 GLU A N 1
ATOM 1578 C CA . GLU A 1 196 ? 12.18 -19.734 1.247 1 98.25 196 GLU A CA 1
ATOM 1579 C C . GLU A 1 196 ? 10.859 -18.984 1.395 1 98.25 196 GLU A C 1
ATOM 1581 O O . GLU A 1 196 ? 10.82 -17.75 1.288 1 98.25 196 GLU A O 1
ATOM 1586 N N . ALA A 1 197 ? 9.766 -19.719 1.652 1 98.19 197 ALA A N 1
ATOM 1587 C CA . ALA A 1 197 ? 8.453 -19.094 1.828 1 98.19 197 ALA A CA 1
ATOM 1588 C C . ALA A 1 197 ? 8.453 -18.156 3.031 1 98.19 197 ALA A C 1
ATOM 1590 O O . ALA A 1 197 ? 7.934 -17.031 2.953 1 98.19 197 ALA A O 1
ATOM 1591 N N . ILE A 1 198 ? 9.016 -18.578 4.07 1 98.5 198 ILE A N 1
ATOM 1592 C CA . ILE A 1 198 ? 9.07 -17.781 5.289 1 98.5 198 ILE A CA 1
ATOM 1593 C C . ILE A 1 198 ? 9.953 -16.547 5.059 1 98.5 198 ILE A C 1
ATOM 1595 O O . ILE A 1 198 ? 9.625 -15.453 5.508 1 98.5 198 ILE A O 1
ATOM 1599 N N . LEU A 1 199 ? 11.062 -16.766 4.375 1 98.75 199 LEU A N 1
ATOM 1600 C CA . LEU A 1 199 ? 11.938 -15.641 4.047 1 98.75 199 LEU A CA 1
ATOM 1601 C C . LEU A 1 199 ? 11.188 -14.578 3.252 1 98.75 199 LEU A C 1
ATOM 1603 O O . LEU A 1 199 ? 11.305 -13.391 3.539 1 98.75 199 LEU A O 1
ATOM 1607 N N . ILE A 1 200 ? 10.406 -14.977 2.281 1 98.75 200 ILE A N 1
ATOM 1608 C CA . ILE A 1 200 ? 9.641 -14.055 1.452 1 98.75 200 ILE A CA 1
ATOM 1609 C C . ILE A 1 200 ? 8.609 -13.328 2.311 1 98.75 200 ILE A C 1
ATOM 1611 O O . ILE A 1 200 ? 8.391 -12.125 2.141 1 98.75 200 ILE A O 1
ATOM 1615 N N . ASN A 1 201 ? 7.996 -14.055 3.264 1 98.75 201 ASN A N 1
ATOM 1616 C CA . ASN A 1 201 ? 7.047 -13.422 4.176 1 98.75 201 ASN A CA 1
ATOM 1617 C C . ASN A 1 201 ? 7.703 -12.305 4.988 1 98.75 201 ASN A C 1
ATOM 1619 O O . ASN A 1 201 ? 7.16 -11.203 5.086 1 98.75 201 ASN A O 1
ATOM 1623 N N . PHE A 1 202 ? 8.836 -12.586 5.48 1 98.81 202 PHE A N 1
ATOM 1624 C CA . PHE A 1 202 ? 9.531 -11.578 6.273 1 98.81 202 PHE A CA 1
ATOM 1625 C C . PHE A 1 202 ? 9.992 -10.422 5.395 1 98.81 202 PHE A C 1
ATOM 1627 O O . PHE A 1 202 ? 9.953 -9.266 5.812 1 98.81 202 PHE A O 1
ATOM 1634 N N . LEU A 1 203 ? 10.5 -10.742 4.211 1 98.88 203 LEU A N 1
ATOM 1635 C CA . LEU A 1 203 ? 10.883 -9.695 3.27 1 98.88 203 LEU A CA 1
ATOM 1636 C C . LEU A 1 203 ? 9.727 -8.727 3.031 1 98.88 203 LEU A C 1
ATOM 1638 O O . LEU A 1 203 ? 9.898 -7.508 3.115 1 98.88 203 LEU A O 1
ATOM 1642 N N . ALA A 1 204 ? 8.539 -9.297 2.818 1 98.94 204 ALA A N 1
ATOM 1643 C CA . ALA A 1 204 ? 7.344 -8.484 2.576 1 98.94 204 ALA A CA 1
ATOM 1644 C C . ALA A 1 204 ? 7.008 -7.625 3.789 1 98.94 204 ALA A C 1
ATOM 1646 O O . ALA A 1 204 ? 6.695 -6.441 3.65 1 98.94 204 ALA A O 1
ATOM 1647 N N . ILE A 1 205 ? 7.113 -8.203 4.965 1 98.88 205 ILE A N 1
ATOM 1648 C CA . ILE A 1 205 ? 6.789 -7.48 6.191 1 98.88 205 ILE A CA 1
ATOM 1649 C C . ILE A 1 205 ? 7.758 -6.312 6.371 1 98.88 205 ILE A C 1
ATOM 1651 O O . ILE A 1 205 ? 7.34 -5.195 6.688 1 98.88 205 ILE A O 1
ATOM 1655 N N . PHE A 1 206 ? 8.992 -6.492 6.109 1 98.88 206 PHE A N 1
ATOM 1656 C CA . PHE A 1 206 ? 9.977 -5.449 6.355 1 98.88 206 PHE A CA 1
ATOM 1657 C C . PHE A 1 206 ? 9.906 -4.375 5.277 1 98.88 206 PHE A C 1
ATOM 1659 O O . PHE A 1 206 ? 10.18 -3.201 5.543 1 98.88 206 PHE A O 1
ATOM 1666 N N . ILE A 1 207 ? 9.523 -4.75 4.078 1 98.88 207 ILE A N 1
ATOM 1667 C CA . ILE A 1 207 ? 9.273 -3.744 3.055 1 98.88 207 ILE A CA 1
ATOM 1668 C C . ILE A 1 207 ? 8.102 -2.859 3.484 1 98.88 207 ILE A C 1
ATOM 1670 O O . ILE A 1 207 ? 8.172 -1.632 3.385 1 98.88 207 ILE A O 1
ATOM 1674 N N . LEU A 1 208 ? 7.066 -3.492 4.004 1 98.88 208 LEU A N 1
ATOM 1675 C CA . LEU A 1 208 ? 5.895 -2.75 4.453 1 98.88 208 LEU A CA 1
ATOM 1676 C C . LEU A 1 208 ? 6.25 -1.829 5.617 1 98.88 208 LEU A C 1
ATOM 1678 O O . LEU A 1 208 ? 5.891 -0.649 5.613 1 98.88 208 LEU A O 1
ATOM 1682 N N . LEU A 1 209 ? 6.965 -2.355 6.57 1 98.44 209 LEU A N 1
ATOM 1683 C CA . LEU A 1 209 ? 7.332 -1.572 7.742 1 98.44 209 LEU A CA 1
ATOM 1684 C C . LEU A 1 209 ? 8.25 -0.415 7.359 1 98.44 209 LEU A C 1
ATOM 1686 O O . LEU A 1 209 ? 8.156 0.672 7.938 1 98.44 209 LEU A O 1
ATOM 1690 N N . PHE A 1 210 ? 9.172 -0.678 6.406 1 98.56 210 PHE A N 1
ATOM 1691 C CA . PHE A 1 210 ? 10.023 0.384 5.879 1 98.56 210 PHE A CA 1
ATOM 1692 C C . PHE A 1 210 ? 9.172 1.518 5.309 1 98.56 210 PHE A C 1
ATOM 1694 O O . PHE A 1 210 ? 9.383 2.684 5.648 1 98.56 210 PHE A O 1
ATOM 1701 N N . GLY A 1 211 ? 8.148 1.21 4.508 1 97.75 211 GLY A N 1
ATOM 1702 C CA . GLY A 1 211 ? 7.273 2.213 3.926 1 97.75 211 GLY A CA 1
ATOM 1703 C C . GLY A 1 211 ? 6.457 2.965 4.961 1 97.75 211 GLY A C 1
ATOM 1704 O O . GLY A 1 211 ? 6.363 4.191 4.914 1 97.75 211 GLY A O 1
ATOM 1705 N N . VAL A 1 212 ? 5.91 2.258 5.914 1 97.19 212 VAL A N 1
ATOM 1706 C CA . VAL A 1 212 ? 5.031 2.828 6.926 1 97.19 212 VAL A CA 1
ATOM 1707 C C . VAL A 1 212 ? 5.82 3.783 7.82 1 97.19 212 VAL A C 1
ATOM 1709 O O . VAL A 1 212 ? 5.363 4.891 8.109 1 97.19 212 VAL A O 1
ATOM 1712 N N . THR A 1 213 ? 7.016 3.4 8.188 1 95.69 213 THR A N 1
ATOM 1713 C CA . THR A 1 213 ? 7.809 4.227 9.086 1 95.69 213 THR A CA 1
ATOM 1714 C C . THR A 1 213 ? 8.289 5.492 8.383 1 95.69 213 THR A C 1
ATOM 1716 O O . THR A 1 213 ? 8.352 6.562 8.984 1 95.69 213 THR A O 1
ATOM 1719 N N . ILE A 1 214 ? 8.609 5.363 7.129 1 95.25 214 ILE A N 1
ATOM 1720 C CA . ILE A 1 214 ? 9 6.543 6.367 1 95.25 214 ILE A CA 1
ATOM 1721 C C . ILE A 1 214 ? 7.824 7.516 6.277 1 95.25 214 ILE A C 1
ATOM 1723 O O . ILE A 1 214 ? 7.992 8.719 6.484 1 95.25 214 ILE A O 1
ATOM 1727 N N . ASP A 1 215 ? 6.656 6.977 6.043 1 92.44 215 ASP A N 1
ATOM 1728 C CA . ASP A 1 215 ? 5.469 7.816 5.93 1 92.44 215 ASP A CA 1
ATOM 1729 C C . ASP A 1 215 ? 5.188 8.547 7.238 1 92.44 215 ASP A C 1
ATOM 1731 O O . ASP A 1 215 ? 4.91 9.75 7.238 1 92.44 215 ASP A O 1
ATOM 1735 N N . ILE A 1 216 ? 5.305 7.852 8.32 1 90.94 216 ILE A N 1
ATOM 1736 C CA . ILE A 1 216 ? 5.039 8.453 9.625 1 90.94 216 ILE A CA 1
ATOM 1737 C C . ILE A 1 216 ? 6.109 9.492 9.938 1 90.94 216 ILE A C 1
ATOM 1739 O O . ILE A 1 216 ? 5.805 10.578 10.445 1 90.94 216 ILE A O 1
ATOM 1743 N N . SER A 1 217 ? 7.348 9.172 9.609 1 88.88 217 SER A N 1
ATOM 1744 C CA . SER A 1 217 ? 8.453 10.086 9.875 1 88.88 217 SER A CA 1
ATOM 1745 C C . SER A 1 217 ? 8.281 11.406 9.117 1 88.88 217 SER A C 1
ATOM 1747 O O . SER A 1 217 ? 8.383 12.477 9.711 1 88.88 217 SER A O 1
ATOM 1749 N N . VAL A 1 218 ? 7.902 11.305 7.883 1 87.75 218 VAL A N 1
ATOM 1750 C CA . VAL A 1 218 ? 7.742 12.492 7.047 1 87.75 218 VAL A CA 1
ATOM 1751 C C . VAL A 1 218 ? 6.508 13.273 7.492 1 87.75 218 VAL A C 1
ATOM 1753 O O . VAL A 1 218 ? 6.523 14.508 7.523 1 87.75 218 VAL A O 1
ATOM 1756 N N . SER A 1 219 ? 5.469 12.641 7.961 1 85.31 219 SER A N 1
ATOM 1757 C CA . SER A 1 219 ? 4.227 13.281 8.375 1 85.31 219 SER A CA 1
ATOM 1758 C C . SER A 1 219 ? 4.395 14 9.711 1 85.31 219 SER A C 1
ATOM 1760 O O . SER A 1 219 ? 3.848 15.086 9.914 1 85.31 219 SER A O 1
ATOM 1762 N N . LEU A 1 220 ? 5.137 13.383 10.586 1 81.81 220 LEU A N 1
ATOM 1763 C CA . LEU A 1 220 ? 5.305 13.961 11.914 1 81.81 220 LEU A CA 1
ATOM 1764 C C . LEU A 1 220 ? 6.234 15.172 11.867 1 81.81 220 LEU A C 1
ATOM 1766 O O . LEU A 1 220 ? 6.125 16.078 12.695 1 81.81 220 LEU A O 1
ATOM 1770 N N . ARG A 1 221 ? 7.129 15.195 10.953 1 78.25 221 ARG A N 1
ATOM 1771 C CA . ARG A 1 221 ? 8.031 16.328 10.805 1 78.25 221 ARG A CA 1
ATOM 1772 C C . ARG A 1 221 ? 7.254 17.625 10.539 1 78.25 221 ARG A C 1
ATOM 1774 O O . ARG A 1 221 ? 7.688 18.703 10.93 1 78.25 221 ARG A O 1
ATOM 1781 N N . ARG A 1 222 ? 6.129 17.453 10.07 1 75.56 222 ARG A N 1
ATOM 1782 C CA . ARG A 1 222 ? 5.32 18.625 9.75 1 75.56 222 ARG A CA 1
ATOM 1783 C C . ARG A 1 222 ? 4.723 19.25 11.008 1 75.56 222 ARG A C 1
ATOM 1785 O O . ARG A 1 222 ? 4.328 20.406 11.008 1 75.56 222 ARG A O 1
ATOM 1792 N N . TYR A 1 223 ? 4.648 18.406 11.984 1 65.69 223 TYR A N 1
ATOM 1793 C CA . TYR A 1 223 ? 4.129 18.922 13.25 1 65.69 223 TYR A CA 1
ATOM 1794 C C . TYR A 1 223 ? 5.25 19.516 14.102 1 65.69 223 TYR A C 1
ATOM 1796 O O . TYR A 1 223 ? 4.992 20.125 15.141 1 65.69 223 TYR A O 1
ATOM 1804 N N . ALA A 1 224 ? 6.488 19.297 13.641 1 58.75 224 ALA A N 1
ATOM 1805 C CA . ALA A 1 224 ? 7.641 19.812 14.375 1 58.75 224 ALA A CA 1
ATOM 1806 C C . ALA A 1 224 ? 8.023 21.203 13.867 1 58.75 224 ALA A C 1
ATOM 1808 O O . ALA A 1 224 ? 7.777 21.547 12.711 1 58.75 224 ALA A O 1
ATOM 1809 N N . MET B 1 1 ? 1.282 35.594 7.289 1 32.62 1 MET B N 1
ATOM 1810 C CA . MET B 1 1 ? 1.663 34.688 6.207 1 32.62 1 MET B CA 1
ATOM 1811 C C . MET B 1 1 ? 0.942 33.344 6.34 1 32.62 1 MET B C 1
ATOM 1813 O O . MET B 1 1 ? 0.855 32.594 5.371 1 32.62 1 MET B O 1
ATOM 1817 N N . ASP B 1 2 ? 0.641 32.969 7.566 1 42.91 2 ASP B N 1
ATOM 1818 C CA . ASP B 1 2 ? 0.01 31.719 8.023 1 42.91 2 ASP B CA 1
ATOM 1819 C C . ASP B 1 2 ? -1.452 31.656 7.586 1 42.91 2 ASP B C 1
ATOM 1821 O O . ASP B 1 2 ? -1.975 30.578 7.305 1 42.91 2 ASP B O 1
ATOM 1825 N N . THR B 1 3 ? -2.1 32.719 7.629 1 45.5 3 THR B N 1
ATOM 1826 C CA . THR B 1 3 ? -3.537 32.844 7.395 1 45.5 3 THR B CA 1
ATOM 1827 C C . THR B 1 3 ? -3.863 32.594 5.926 1 45.5 3 THR B C 1
ATOM 1829 O O . THR B 1 3 ? -4.949 32.094 5.598 1 45.5 3 THR B O 1
ATOM 1832 N N . ILE B 1 4 ? -3.139 33.156 4.965 1 44.75 4 ILE B N 1
ATOM 1833 C CA . ILE B 1 4 ? -3.389 33.094 3.527 1 44.75 4 ILE B CA 1
ATOM 1834 C C . ILE B 1 4 ? -3.277 31.656 3.035 1 44.75 4 ILE B C 1
ATOM 1836 O O . ILE B 1 4 ? -3.967 31.266 2.094 1 44.75 4 ILE B O 1
ATOM 1840 N N . VAL B 1 5 ? -2.449 30.734 3.559 1 49.88 5 VAL B N 1
ATOM 1841 C CA . VAL B 1 5 ? -2.143 29.375 3.172 1 49.88 5 VAL B CA 1
ATOM 1842 C C . VAL B 1 5 ? -3.309 28.453 3.543 1 49.88 5 VAL B C 1
ATOM 1844 O O . VAL B 1 5 ? -3.58 27.469 2.85 1 49.88 5 VAL B O 1
ATOM 1847 N N . THR B 1 6 ? -4.113 28.734 4.543 1 54.19 6 THR B N 1
ATOM 1848 C CA . THR B 1 6 ? -5.16 27.891 5.098 1 54.19 6 THR B CA 1
ATOM 1849 C C . THR B 1 6 ? -6.309 27.734 4.102 1 54.19 6 THR B C 1
ATOM 1851 O O . THR B 1 6 ? -6.828 26.625 3.92 1 54.19 6 THR B O 1
ATOM 1854 N N . HIS B 1 7 ? -6.793 28.812 3.402 1 56.47 7 HIS B N 1
ATOM 1855 C CA . HIS B 1 7 ? -7.969 28.75 2.541 1 56.47 7 HIS B CA 1
ATOM 1856 C C . HIS B 1 7 ? -7.621 28.141 1.186 1 56.47 7 HIS B C 1
ATOM 1858 O O . HIS B 1 7 ? -8.492 27.594 0.5 1 56.47 7 HIS B O 1
ATOM 1864 N N . GLN B 1 8 ? -6.355 28.078 0.922 1 61.22 8 GLN B N 1
ATOM 1865 C CA . GLN B 1 8 ? -5.945 27.766 -0.444 1 61.22 8 GLN B CA 1
ATOM 1866 C C . GLN B 1 8 ? -6.059 26.266 -0.726 1 61.22 8 GLN B C 1
ATOM 1868 O O . GLN B 1 8 ? -6.332 25.875 -1.858 1 61.22 8 GLN B O 1
ATOM 1873 N N . TYR B 1 9 ? -6.059 25.5 0.379 1 69.62 9 TYR B N 1
ATOM 1874 C CA . TYR B 1 9 ? -6.027 24.078 0.054 1 69.62 9 TYR B CA 1
ATOM 1875 C C . TYR B 1 9 ? -7.355 23.406 0.398 1 69.62 9 TYR B C 1
ATOM 1877 O O . TYR B 1 9 ? -7.496 22.188 0.267 1 69.62 9 TYR B O 1
ATOM 1885 N N . TYR B 1 10 ? -8.312 24.234 0.806 1 67.75 10 TYR B N 1
ATOM 1886 C CA . TYR B 1 10 ? -9.633 23.672 1.082 1 67.75 10 TYR B CA 1
ATOM 1887 C C . TYR B 1 10 ? -10.305 23.203 -0.202 1 67.75 10 TYR B C 1
ATOM 1889 O O . TYR B 1 10 ? -10.906 22.125 -0.239 1 67.75 10 TYR B O 1
ATOM 1897 N N . ARG B 1 11 ? -10.141 23.891 -1.243 1 73.81 11 ARG B N 1
ATOM 1898 C CA . ARG B 1 11 ? -10.789 23.547 -2.504 1 73.81 11 ARG B CA 1
ATOM 1899 C C . ARG B 1 11 ? -10.156 22.312 -3.133 1 73.81 11 ARG B C 1
ATOM 1901 O O . ARG B 1 11 ? -10.859 21.359 -3.496 1 73.81 11 ARG B O 1
ATOM 1908 N N . PRO B 1 12 ? -8.938 22.297 -3.174 1 70.69 12 PRO B N 1
ATOM 1909 C CA . PRO B 1 12 ? -8.312 21.078 -3.709 1 70.69 12 PRO B CA 1
ATOM 1910 C C . PRO B 1 12 ? -8.641 19.844 -2.885 1 70.69 12 PRO B C 1
ATOM 1912 O O . PRO B 1 12 ? -8.898 18.766 -3.445 1 70.69 12 PRO B O 1
ATOM 1915 N N . ALA B 1 13 ? -8.703 20.031 -1.673 1 73.38 13 ALA B N 1
ATOM 1916 C CA . ALA B 1 13 ? -9.047 18.906 -0.809 1 73.38 13 ALA B CA 1
ATOM 1917 C C . ALA B 1 13 ? -10.469 18.422 -1.071 1 73.38 13 ALA B C 1
ATOM 1919 O O . ALA B 1 13 ? -10.727 17.219 -1.116 1 73.38 13 ALA B O 1
ATOM 1920 N N . SER B 1 14 ? -11.352 19.312 -1.346 1 77.44 14 SER B N 1
ATOM 1921 C CA . SER B 1 14 ? -12.742 18.953 -1.612 1 77.44 14 SER B CA 1
ATOM 1922 C C . SER B 1 14 ? -12.891 18.25 -2.955 1 77.44 14 SER B C 1
ATOM 1924 O O . SER B 1 14 ? -13.625 17.266 -3.066 1 77.44 14 SER B O 1
ATOM 1926 N N . ARG B 1 15 ? -12.211 18.672 -3.926 1 83.44 15 ARG B N 1
ATOM 1927 C CA . ARG B 1 15 ? -12.266 18.031 -5.238 1 83.44 15 ARG B CA 1
ATOM 1928 C C . ARG B 1 15 ? -11.68 16.625 -5.195 1 83.44 15 ARG B C 1
ATOM 1930 O O . ARG B 1 15 ? -12.242 15.695 -5.781 1 83.44 15 ARG B O 1
ATOM 1937 N N . ILE B 1 16 ? -10.656 16.469 -4.477 1 88.06 16 ILE B N 1
ATOM 1938 C CA . ILE B 1 16 ? -10 15.172 -4.371 1 88.06 16 ILE B CA 1
ATOM 1939 C C . ILE B 1 16 ? -10.898 14.195 -3.627 1 88.06 16 ILE B C 1
ATOM 1941 O O . ILE B 1 16 ? -10.938 13.008 -3.949 1 88.06 16 ILE B O 1
ATOM 1945 N N . THR B 1 17 ? -11.656 14.75 -2.76 1 87.62 17 THR B N 1
ATOM 1946 C CA . THR B 1 17 ? -12.602 13.914 -2.018 1 87.62 17 THR B CA 1
ATOM 1947 C C . THR B 1 17 ? -13.688 13.375 -2.941 1 87.62 17 THR B C 1
ATOM 1949 O O . THR B 1 17 ? -14.133 12.234 -2.789 1 87.62 17 THR B O 1
ATOM 1952 N N . ILE B 1 18 ? -14.062 14.148 -3.889 1 90.88 18 ILE B N 1
ATOM 1953 C CA . ILE B 1 18 ? -15.062 13.703 -4.859 1 90.88 18 ILE B CA 1
ATOM 1954 C C . ILE B 1 18 ? -14.508 12.539 -5.672 1 90.88 18 ILE B C 1
ATOM 1956 O O . ILE B 1 18 ? -15.195 11.539 -5.891 1 90.88 18 ILE B O 1
ATOM 1960 N N . PHE B 1 19 ? -13.305 12.641 -6.031 1 93.62 19 PHE B N 1
ATOM 1961 C CA . PHE B 1 19 ? -12.672 11.555 -6.77 1 93.62 19 PHE B CA 1
ATOM 1962 C C . PHE B 1 19 ? -12.57 10.297 -5.906 1 93.62 19 PHE B C 1
ATOM 1964 O O . PHE B 1 19 ? -12.758 9.188 -6.395 1 93.62 19 PHE B O 1
ATOM 1971 N N . ALA B 1 20 ? -12.266 10.516 -4.652 1 95.19 20 ALA B N 1
ATOM 1972 C CA . ALA B 1 20 ? -12.203 9.375 -3.744 1 95.19 20 ALA B CA 1
ATOM 1973 C C . ALA B 1 20 ? -13.539 8.641 -3.691 1 95.19 20 ALA B C 1
ATOM 1975 O O . ALA B 1 20 ? -13.586 7.41 -3.738 1 95.19 20 ALA B O 1
ATOM 1976 N N . TYR B 1 21 ? -14.641 9.391 -3.715 1 94.19 21 TYR B N 1
ATOM 1977 C CA . TYR B 1 21 ? -15.977 8.797 -3.693 1 94.19 21 TYR B CA 1
ATOM 1978 C C . TYR B 1 21 ? -16.25 8.016 -4.977 1 94.19 21 TYR B C 1
ATOM 1980 O O . TYR B 1 21 ? -16.734 6.887 -4.93 1 94.19 21 TYR B O 1
ATOM 1988 N N . ILE B 1 22 ? -15.852 8.594 -6.035 1 97.06 22 ILE B N 1
ATOM 1989 C CA . ILE B 1 22 ? -16.078 7.965 -7.332 1 97.06 22 ILE B CA 1
ATOM 1990 C C . ILE B 1 22 ? -15.289 6.664 -7.426 1 97.06 22 ILE B C 1
ATOM 1992 O O . ILE B 1 22 ? -15.828 5.621 -7.793 1 97.06 22 ILE B O 1
ATOM 1996 N N . PHE B 1 23 ? -14.055 6.703 -7.031 1 98.38 23 PHE B N 1
ATOM 1997 C CA . PHE B 1 23 ? -13.203 5.523 -7.098 1 98.38 23 PHE B CA 1
ATOM 1998 C C . PHE B 1 23 ? -13.719 4.43 -6.168 1 98.38 23 PHE B C 1
ATOM 2000 O O . PHE B 1 23 ? -13.742 3.254 -6.539 1 98.38 23 PHE B O 1
ATOM 2007 N N . GLY B 1 24 ? -14.156 4.863 -4.98 1 98 24 GLY B N 1
ATOM 2008 C CA . GLY B 1 24 ? -14.688 3.898 -4.035 1 98 24 GLY B CA 1
ATOM 2009 C C . GLY B 1 24 ? -15.953 3.219 -4.527 1 98 24 GLY B C 1
ATOM 2010 O O . GLY B 1 24 ? -16.109 2.002 -4.391 1 98 24 GLY B O 1
ATOM 2011 N N . PHE B 1 25 ? -16.828 3.965 -5.152 1 98.12 25 PHE B N 1
ATOM 2012 C CA . PHE B 1 25 ? -18.078 3.42 -5.648 1 98.12 25 PHE B CA 1
ATOM 2013 C C . PHE B 1 25 ? -17.844 2.496 -6.836 1 98.12 25 PHE B C 1
ATOM 2015 O O . PHE B 1 25 ? -18.453 1.432 -6.934 1 98.12 25 PHE B O 1
ATOM 2022 N N . ILE B 1 26 ? -16.969 2.883 -7.676 1 98.69 26 ILE B N 1
ATOM 2023 C CA . ILE B 1 26 ? -16.656 2.037 -8.82 1 98.69 26 ILE B CA 1
ATOM 2024 C C . ILE B 1 26 ? -16.047 0.722 -8.336 1 98.69 26 ILE B C 1
ATOM 2026 O O . ILE B 1 26 ? -16.422 -0.353 -8.812 1 98.69 26 ILE B O 1
ATOM 2030 N N . ALA B 1 27 ? -15.125 0.81 -7.387 1 98.81 27 ALA B N 1
ATOM 2031 C CA . ALA B 1 27 ? -14.523 -0.399 -6.832 1 98.81 27 ALA B CA 1
ATOM 2032 C C . ALA B 1 27 ? -15.586 -1.307 -6.215 1 98.81 27 ALA B C 1
ATOM 2034 O O . ALA B 1 27 ? -15.523 -2.529 -6.363 1 98.81 27 ALA B O 1
ATOM 2035 N N . ALA B 1 28 ? -16.594 -0.716 -5.582 1 98.69 28 ALA B N 1
ATOM 2036 C CA . ALA B 1 28 ? -17.656 -1.495 -4.973 1 98.69 28 ALA B CA 1
ATOM 2037 C C . ALA B 1 28 ? -18.484 -2.225 -6.035 1 98.69 28 ALA B C 1
ATOM 2039 O O . ALA B 1 28 ? -18.797 -3.408 -5.883 1 98.69 28 ALA B O 1
ATOM 2040 N N . ILE B 1 29 ? -18.75 -1.499 -7.062 1 98.75 29 ILE B N 1
ATOM 2041 C CA . ILE B 1 29 ? -19.516 -2.09 -8.148 1 98.75 29 ILE B CA 1
ATOM 2042 C C . ILE B 1 29 ? -18.719 -3.229 -8.781 1 98.75 29 ILE B C 1
ATOM 2044 O O . ILE B 1 29 ? -19.25 -4.32 -9 1 98.75 29 ILE B O 1
ATOM 2048 N N . LEU B 1 30 ? -17.469 -3.014 -9.039 1 98.88 30 LEU B N 1
ATOM 2049 C CA . LEU B 1 30 ? -16.625 -4.031 -9.656 1 98.88 30 LEU B CA 1
ATOM 2050 C C . LEU B 1 30 ? -16.484 -5.25 -8.75 1 98.88 30 LEU B C 1
ATOM 2052 O O . LEU B 1 30 ? -16.5 -6.387 -9.227 1 98.88 30 LEU B O 1
ATOM 2056 N N . MET B 1 31 ? -16.359 -5.039 -7.441 1 98.81 31 MET B N 1
ATOM 2057 C CA . MET B 1 31 ? -16.297 -6.129 -6.469 1 98.81 31 MET B CA 1
ATOM 2058 C C . MET B 1 31 ? -17.578 -6.969 -6.516 1 98.81 31 MET B C 1
ATOM 2060 O O . MET B 1 31 ? -17.516 -8.203 -6.547 1 98.81 31 MET B O 1
ATOM 2064 N N . LEU B 1 32 ? -18.672 -6.305 -6.613 1 98.56 32 LEU B N 1
ATOM 2065 C CA . LEU B 1 32 ? -19.953 -7.008 -6.648 1 98.56 32 LEU B CA 1
ATOM 2066 C C . LEU B 1 32 ? -20.109 -7.781 -7.953 1 98.56 32 LEU B C 1
ATOM 2068 O O . LEU B 1 32 ? -20.547 -8.938 -7.945 1 98.56 32 LEU B O 1
ATOM 2072 N N . VAL B 1 33 ? -19.766 -7.172 -9.039 1 98.75 33 VAL B N 1
ATOM 2073 C CA . VAL B 1 33 ? -19.844 -7.852 -10.328 1 98.75 33 VAL B CA 1
ATOM 2074 C C . VAL B 1 33 ? -18.922 -9.07 -10.328 1 98.75 33 VAL B C 1
ATOM 2076 O O . VAL B 1 33 ? -19.297 -10.141 -10.797 1 98.75 33 VAL B O 1
ATOM 2079 N N . TRP B 1 34 ? -17.719 -8.898 -9.766 1 98.75 34 TRP B N 1
ATOM 2080 C CA . TRP B 1 34 ? -16.766 -10 -9.719 1 98.75 34 TRP B CA 1
ATOM 2081 C C . TRP B 1 34 ? -17.328 -11.188 -8.945 1 98.75 34 TRP B C 1
ATOM 2083 O O . TRP B 1 34 ? -17.359 -12.312 -9.461 1 98.75 34 TRP B O 1
ATOM 2093 N N . LEU B 1 35 ? -17.859 -10.969 -7.832 1 98.5 35 LEU B N 1
ATOM 2094 C CA . LEU B 1 35 ? -18.266 -12.047 -6.938 1 98.5 35 LEU B CA 1
ATOM 2095 C C . LEU B 1 35 ? -19.609 -12.641 -7.367 1 98.5 35 LEU B C 1
ATOM 2097 O O . LEU B 1 35 ? -19.812 -13.852 -7.285 1 98.5 35 LEU B O 1
ATOM 2101 N N . LEU B 1 36 ? -20.5 -11.773 -7.875 1 97.94 36 LEU B N 1
ATOM 2102 C CA . LEU B 1 36 ? -21.844 -12.25 -8.203 1 97.94 36 LEU B CA 1
ATOM 2103 C C . LEU B 1 36 ? -21.891 -12.844 -9.609 1 97.94 36 LEU B C 1
ATOM 2105 O O . LEU B 1 36 ? -22.5 -13.891 -9.82 1 97.94 36 LEU B O 1
ATOM 2109 N N . HIS B 1 37 ? -21.266 -12.242 -10.523 1 98.12 37 HIS B N 1
ATOM 2110 C CA . HIS B 1 37 ? -21.344 -12.68 -11.914 1 98.12 37 HIS B CA 1
ATOM 2111 C C . HIS B 1 37 ? -20.281 -13.727 -12.219 1 98.12 37 HIS B C 1
ATOM 2113 O O . HIS B 1 37 ? -20.562 -14.75 -12.844 1 98.12 37 HIS B O 1
ATOM 2119 N N . TYR B 1 38 ? -19.078 -13.523 -11.711 1 98.12 38 TYR B N 1
ATOM 2120 C CA . TYR B 1 38 ? -17.984 -14.391 -12.141 1 98.12 38 TYR B CA 1
ATOM 2121 C C . TYR B 1 38 ? -17.734 -15.508 -11.133 1 98.12 38 TYR B C 1
ATOM 2123 O O . TYR B 1 38 ? -17.25 -16.578 -11.492 1 98.12 38 TYR B O 1
ATOM 2131 N N . ARG B 1 39 ? -18.094 -15.297 -9.836 1 97.56 39 ARG B N 1
ATOM 2132 C CA . ARG B 1 39 ? -17.656 -16.25 -8.82 1 97.56 39 ARG B CA 1
ATOM 2133 C C . ARG B 1 39 ? -18.844 -16.938 -8.172 1 97.56 39 ARG B C 1
ATOM 2135 O O . ARG B 1 39 ? -18.703 -17.609 -7.148 1 97.56 39 ARG B O 1
ATOM 2142 N N . GLY B 1 40 ? -20.016 -16.75 -8.648 1 96.81 40 GLY B N 1
ATOM 2143 C CA . GLY B 1 40 ? -21.172 -17.562 -8.289 1 96.81 40 GLY B CA 1
ATOM 2144 C C . GLY B 1 40 ? -21.906 -17.047 -7.062 1 96.81 40 GLY B C 1
ATOM 2145 O O . GLY B 1 40 ? -22.781 -17.734 -6.523 1 96.81 40 GLY B O 1
ATOM 2146 N N . GLY B 1 41 ? -21.422 -15.953 -6.504 1 97.75 41 GLY B N 1
ATOM 2147 C CA . GLY B 1 41 ? -22.172 -15.352 -5.414 1 97.75 41 GLY B CA 1
ATOM 2148 C C . GLY B 1 41 ? -21.484 -15.492 -4.066 1 97.75 41 GLY B C 1
ATOM 2149 O O . GLY B 1 41 ? -20.359 -15.984 -3.986 1 97.75 41 GLY B O 1
ATOM 2150 N N . VAL B 1 42 ? -22.156 -14.992 -3.055 1 98.06 42 VAL B N 1
ATOM 2151 C CA . VAL B 1 42 ? -21.656 -14.953 -1.688 1 98.06 42 VAL B CA 1
ATOM 2152 C C . VAL B 1 42 ? -22.641 -15.656 -0.752 1 98.06 42 VAL B C 1
ATOM 2154 O O . VAL B 1 42 ? -23.844 -15.383 -0.784 1 98.06 42 VAL B O 1
ATOM 2157 N N . ASP B 1 43 ? -22.109 -16.562 0.028 1 98.12 43 ASP B N 1
ATOM 2158 C CA . ASP B 1 43 ? -22.953 -17.297 0.969 1 98.12 43 ASP B CA 1
ATOM 2159 C C . ASP B 1 43 ? -22.109 -17.906 2.084 1 98.12 43 ASP B C 1
ATOM 2161 O O . ASP B 1 43 ? -21.453 -18.938 1.874 1 98.12 43 ASP B O 1
ATOM 2165 N N . LEU B 1 44 ? -22.219 -17.469 3.26 1 97.81 44 LEU B N 1
ATOM 2166 C CA . LEU B 1 44 ? -21.422 -17.891 4.406 1 97.81 44 LEU B CA 1
ATOM 2167 C C . LEU B 1 44 ? -21.812 -19.281 4.875 1 97.81 44 LEU B C 1
ATOM 2169 O O . LEU B 1 44 ? -21.031 -19.984 5.496 1 97.81 44 LEU B O 1
ATOM 2173 N N . ASP B 1 45 ? -22.984 -19.703 4.574 1 97.19 45 ASP B N 1
ATOM 2174 C CA . ASP B 1 45 ? -23.5 -21 5.031 1 97.19 45 ASP B CA 1
ATOM 2175 C C . ASP B 1 45 ? -23.562 -22 3.879 1 97.19 45 ASP B C 1
ATOM 2177 O O . ASP B 1 45 ? -24.203 -23.047 3.996 1 97.19 45 ASP B O 1
ATOM 2181 N N . SER B 1 46 ? -22.938 -21.703 2.848 1 96.81 46 SER B N 1
ATOM 2182 C CA . SER B 1 46 ? -22.984 -22.547 1.655 1 96.81 46 SER B CA 1
ATOM 2183 C C . SER B 1 46 ? -22.266 -23.875 1.876 1 96.81 46 SER B C 1
ATOM 2185 O O . SER B 1 46 ? -21.391 -23.969 2.742 1 96.81 46 SER B O 1
ATOM 2187 N N . TYR B 1 47 ? -22.609 -24.844 1.104 1 96.19 47 TYR B N 1
ATOM 2188 C CA . TYR B 1 47 ? -21.844 -26.078 1.047 1 96.19 47 TYR B CA 1
ATOM 2189 C C . TYR B 1 47 ? -20.641 -25.938 0.133 1 96.19 47 TYR B C 1
ATOM 2191 O O . TYR B 1 47 ? -19.688 -26.719 0.228 1 96.19 47 TYR B O 1
ATOM 2199 N N . ASP B 1 48 ? -20.688 -24.969 -0.78 1 96.81 48 ASP B N 1
ATOM 2200 C CA . ASP B 1 48 ? -19.562 -24.656 -1.656 1 96.81 48 ASP B CA 1
ATOM 2201 C C . ASP B 1 48 ? -18.562 -23.734 -0.957 1 96.81 48 ASP B C 1
ATOM 2203 O O . ASP B 1 48 ? -18.859 -22.562 -0.714 1 96.81 48 ASP B O 1
ATOM 2207 N N . PRO B 1 49 ? -17.375 -24.188 -0.731 1 97.38 49 PRO B N 1
ATOM 2208 C CA . PRO B 1 49 ? -16.391 -23.375 -0.013 1 97.38 49 PRO B CA 1
ATOM 2209 C C . PRO B 1 49 ? -16.031 -22.078 -0.751 1 97.38 49 PRO B C 1
ATOM 2211 O O . PRO B 1 49 ? -15.672 -21.094 -0.12 1 97.38 49 PRO B O 1
ATOM 2214 N N . ASN B 1 50 ? -16.109 -22.109 -2.029 1 96.88 50 ASN B N 1
ATOM 2215 C CA . ASN B 1 50 ? -15.773 -20.906 -2.785 1 96.88 50 ASN B CA 1
ATOM 2216 C C . ASN B 1 50 ? -16.75 -19.766 -2.48 1 96.88 50 ASN B C 1
ATOM 2218 O O . ASN B 1 50 ? -16.344 -18.609 -2.445 1 96.88 50 ASN B O 1
ATOM 2222 N N . LYS B 1 51 ? -17.984 -20.109 -2.312 1 98.06 51 LYS B N 1
ATOM 2223 C CA . LYS B 1 51 ? -18.969 -19.094 -1.967 1 98.06 51 LYS B CA 1
ATOM 2224 C C . LYS B 1 51 ? -18.734 -18.562 -0.554 1 98.06 51 LYS B C 1
ATOM 2226 O O . LYS B 1 51 ? -19.016 -17.391 -0.271 1 98.06 51 LYS B O 1
ATOM 2231 N N . ILE B 1 52 ? -18.266 -19.391 0.315 1 98.31 52 ILE B N 1
ATOM 2232 C CA . ILE B 1 52 ? -17.875 -18.969 1.656 1 98.31 52 ILE B CA 1
ATOM 2233 C C . ILE B 1 52 ? -16.703 -17.984 1.568 1 98.31 52 ILE B C 1
ATOM 2235 O O . ILE B 1 52 ? -16.734 -16.922 2.191 1 98.31 52 ILE B O 1
ATOM 2239 N N . PHE B 1 53 ? -15.727 -18.344 0.737 1 98.38 53 PHE B N 1
ATOM 2240 C CA . PHE B 1 53 ? -14.555 -17.484 0.591 1 98.38 53 PHE B CA 1
ATOM 2241 C C . PHE B 1 53 ? -14.961 -16.125 0.05 1 98.38 53 PHE B C 1
ATOM 2243 O O . PHE B 1 53 ? -14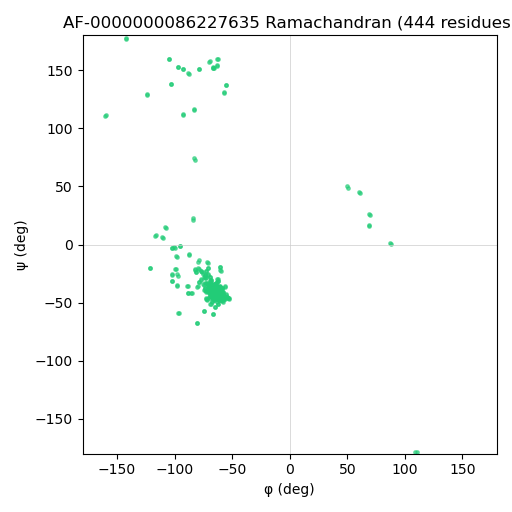.406 -15.094 0.464 1 98.38 53 PHE B O 1
ATOM 2250 N N . ASN B 1 54 ? -15.914 -16.094 -0.842 1 98.62 54 ASN B N 1
ATOM 2251 C CA . ASN B 1 54 ? -16.312 -14.852 -1.491 1 98.62 54 ASN B CA 1
ATOM 2252 C C . ASN B 1 54 ? -16.812 -13.82 -0.478 1 98.62 54 ASN B C 1
ATOM 2254 O O . ASN B 1 54 ? -16.797 -12.617 -0.744 1 98.62 54 ASN B O 1
ATOM 2258 N N . VAL B 1 55 ? -17.188 -14.266 0.682 1 98.75 55 VAL B N 1
ATOM 2259 C CA . VAL B 1 55 ? -17.625 -13.375 1.749 1 98.75 55 VAL B CA 1
ATOM 2260 C C . VAL B 1 55 ? -16.438 -12.562 2.268 1 98.75 55 VAL B C 1
ATOM 2262 O O . VAL B 1 55 ? -16.578 -11.391 2.619 1 98.75 55 VAL B O 1
ATOM 2265 N N . HIS B 1 56 ? -15.273 -13.164 2.221 1 98.88 56 HIS B N 1
ATOM 2266 C CA . HIS B 1 56 ? -14.07 -12.555 2.787 1 98.88 56 HIS B CA 1
ATOM 2267 C C . HIS B 1 56 ? -13.672 -11.305 2.014 1 98.88 56 HIS B C 1
ATOM 2269 O O . HIS B 1 56 ? -13.664 -10.203 2.568 1 98.88 56 HIS B O 1
ATOM 2275 N N . PRO B 1 57 ? -13.383 -11.406 0.709 1 98.81 57 PRO B N 1
ATOM 2276 C CA . PRO B 1 57 ? -12.992 -10.172 0.023 1 98.81 57 PRO B CA 1
ATOM 2277 C C . PRO B 1 57 ? -14.102 -9.125 0.019 1 98.81 57 PRO B C 1
ATOM 2279 O O . PRO B 1 57 ? -13.82 -7.926 0.052 1 98.81 57 PRO B O 1
ATOM 2282 N N . LEU B 1 58 ? -15.328 -9.547 -0.006 1 98.88 58 LEU B N 1
ATOM 2283 C CA . LEU B 1 58 ? -16.438 -8.602 -0.028 1 98.88 58 LEU B CA 1
ATOM 2284 C C . LEU B 1 58 ? -16.484 -7.785 1.261 1 98.88 58 LEU B C 1
ATOM 2286 O O . LEU B 1 58 ? -16.484 -6.551 1.222 1 98.88 58 LEU B O 1
ATOM 2290 N N . LEU B 1 59 ? -16.5 -8.453 2.363 1 98.88 59 LEU B N 1
ATOM 2291 C CA . LEU B 1 59 ? -16.672 -7.766 3.639 1 98.88 59 LEU B CA 1
ATOM 2292 C C . LEU B 1 59 ? -15.406 -7.02 4.035 1 98.88 59 LEU B C 1
ATOM 2294 O O . LEU B 1 59 ? -15.469 -5.957 4.656 1 98.88 59 LEU B O 1
ATOM 2298 N N . MET B 1 60 ? -14.25 -7.594 3.656 1 98.88 60 MET B N 1
ATOM 2299 C CA . MET B 1 60 ? -13.016 -6.855 3.914 1 98.88 60 MET B CA 1
ATOM 2300 C C . MET B 1 60 ? -12.984 -5.555 3.113 1 98.88 60 MET B C 1
ATOM 2302 O O . MET B 1 60 ? -12.562 -4.516 3.625 1 98.88 60 MET B O 1
ATOM 2306 N N . PHE B 1 61 ? -13.445 -5.625 1.912 1 98.88 61 PHE B N 1
ATOM 2307 C CA . PHE B 1 61 ? -13.492 -4.43 1.077 1 98.88 61 PHE B CA 1
ATOM 2308 C C . PHE B 1 61 ? -14.523 -3.438 1.601 1 98.88 61 PHE B C 1
ATOM 2310 O O . PHE B 1 61 ? -14.211 -2.268 1.82 1 98.88 61 PHE B O 1
ATOM 2317 N N . LEU B 1 62 ? -15.742 -3.852 1.839 1 98.69 62 LEU B N 1
ATOM 2318 C CA . LEU B 1 62 ? -16.797 -2.949 2.275 1 98.69 62 LEU B CA 1
ATOM 2319 C C . LEU B 1 62 ? -16.469 -2.344 3.637 1 98.69 62 LEU B C 1
ATOM 2321 O O . LEU B 1 62 ? -16.703 -1.155 3.863 1 98.69 62 LEU B O 1
ATOM 2325 N N . GLY B 1 63 ? -15.969 -3.135 4.469 1 98.69 63 GLY B N 1
ATOM 2326 C CA . GLY B 1 63 ? -15.656 -2.67 5.812 1 98.69 63 GLY B CA 1
ATOM 2327 C C . GLY B 1 63 ? -14.344 -1.917 5.895 1 98.69 63 GLY B C 1
ATOM 2328 O O . GLY B 1 63 ? -14.336 -0.69 6.008 1 98.69 63 GLY B O 1
ATOM 2329 N N . LEU B 1 64 ? -13.258 -2.613 5.68 1 98.69 64 LEU B N 1
ATOM 2330 C CA . LEU B 1 64 ? -11.938 -2.098 6.023 1 98.69 64 LEU B CA 1
ATOM 2331 C C . LEU B 1 64 ? -11.422 -1.158 4.938 1 98.69 64 LEU B C 1
ATOM 2333 O O . LEU B 1 64 ? -10.594 -0.287 5.207 1 98.69 64 LEU B O 1
ATOM 2337 N N . VAL B 1 65 ? -11.906 -1.301 3.73 1 98.75 65 VAL B N 1
ATOM 2338 C CA . VAL B 1 65 ? -11.461 -0.373 2.697 1 98.75 65 VAL B CA 1
ATOM 2339 C C . VAL B 1 65 ? -12.477 0.758 2.545 1 98.75 65 VAL B C 1
ATOM 2341 O O . VAL B 1 65 ? -12.172 1.915 2.844 1 98.75 65 VAL B O 1
ATOM 2344 N N . PHE B 1 66 ? -13.703 0.399 2.227 1 98.56 66 PHE B N 1
ATOM 2345 C CA . PHE B 1 66 ? -14.695 1.386 1.809 1 98.56 66 PHE B CA 1
ATOM 2346 C C . PHE B 1 66 ? -15.188 2.195 3.002 1 98.56 66 PHE B C 1
ATOM 2348 O O . PHE B 1 66 ? -15.055 3.42 3.027 1 98.56 66 PHE B O 1
ATOM 2355 N N . LEU B 1 67 ? -15.727 1.562 4.035 1 98.25 67 LEU B N 1
ATOM 2356 C CA . LEU B 1 67 ? -16.266 2.271 5.188 1 98.25 67 LEU B CA 1
ATOM 2357 C C . LEU B 1 67 ? -15.164 2.986 5.961 1 98.25 67 LEU B C 1
ATOM 2359 O O . LEU B 1 67 ? -15.359 4.113 6.426 1 98.25 67 LEU B O 1
ATOM 2363 N N . SER B 1 68 ? -14.047 2.293 6.133 1 98 68 SER B N 1
ATOM 2364 C CA . SER B 1 68 ? -12.93 2.947 6.805 1 98 68 SER B CA 1
ATOM 2365 C C . SER B 1 68 ? -12.492 4.203 6.055 1 98 68 SER B C 1
ATOM 2367 O O . SER B 1 68 ? -12.156 5.215 6.672 1 98 68 SER B O 1
ATOM 2369 N N . GLY B 1 69 ? -12.406 4.094 4.719 1 97.06 69 GLY B N 1
ATOM 2370 C CA . GLY B 1 69 ? -12.109 5.273 3.924 1 97.06 69 GLY B CA 1
ATOM 2371 C C . GLY B 1 69 ? -13.117 6.395 4.125 1 97.06 69 GLY B C 1
ATOM 2372 O O . GLY B 1 69 ? -12.734 7.559 4.266 1 97.06 69 GLY B O 1
ATOM 2373 N N . GLN B 1 70 ? -14.398 6.074 4.219 1 95.5 70 GLN B N 1
ATOM 2374 C CA . GLN B 1 70 ? -15.445 7.055 4.488 1 95.5 70 GLN B CA 1
ATOM 2375 C C . GLN B 1 70 ? -15.25 7.699 5.859 1 95.5 70 GLN B C 1
ATOM 2377 O O . GLN B 1 70 ? -15.453 8.906 6.016 1 95.5 70 GLN B O 1
ATOM 2382 N N . ALA B 1 71 ? -14.875 6.867 6.77 1 97.06 71 ALA B N 1
ATOM 2383 C CA . ALA B 1 71 ? -14.672 7.367 8.125 1 97.06 71 ALA B CA 1
ATOM 2384 C C . ALA B 1 71 ? -13.562 8.414 8.164 1 97.06 71 ALA B C 1
ATOM 2386 O O . ALA B 1 71 ? -13.656 9.406 8.891 1 97.06 71 ALA B O 1
ATOM 2387 N N . LEU B 1 72 ? -12.523 8.219 7.387 1 95.44 72 LEU B N 1
ATOM 2388 C CA . LEU B 1 72 ? -11.406 9.148 7.348 1 95.44 72 LEU B CA 1
ATOM 2389 C C . LEU B 1 72 ? -11.812 10.469 6.699 1 95.44 72 LEU B C 1
ATOM 2391 O O . LEU B 1 72 ? -11.305 11.531 7.066 1 95.44 72 LEU B O 1
ATOM 2395 N N . MET B 1 73 ? -12.766 10.383 5.832 1 92.81 73 MET B N 1
ATOM 2396 C CA . MET B 1 73 ? -13.117 11.57 5.055 1 92.81 73 MET B CA 1
ATOM 2397 C C . MET B 1 73 ? -14.273 12.32 5.699 1 92.81 73 MET B C 1
ATOM 2399 O O . MET B 1 73 ? -14.656 13.398 5.238 1 92.81 73 MET B O 1
ATOM 2403 N N . VAL B 1 74 ? -14.781 11.844 6.758 1 90.88 74 VAL B N 1
ATOM 2404 C CA . VAL B 1 74 ? -15.992 12.406 7.363 1 90.88 74 VAL B CA 1
ATOM 2405 C C . VAL B 1 74 ? -15.742 13.859 7.758 1 90.88 74 VAL B C 1
ATOM 2407 O O . VAL B 1 74 ? -16.641 14.703 7.637 1 90.88 74 VAL B O 1
ATOM 2410 N N . TYR B 1 75 ? -14.547 14.188 8.211 1 84.38 75 TYR B N 1
ATOM 2411 C CA . TYR B 1 75 ? -14.258 15.531 8.703 1 84.38 75 TYR B CA 1
ATOM 2412 C C . TYR B 1 75 ? -14.219 16.531 7.566 1 84.38 75 TYR B C 1
ATOM 2414 O O . TYR B 1 75 ? -14.297 17.75 7.793 1 84.38 75 TYR B O 1
ATOM 2422 N N . MET B 1 76 ? -14.117 16.047 6.355 1 79.5 76 MET B N 1
ATOM 2423 C CA . MET B 1 76 ? -14.133 16.906 5.172 1 79.5 76 MET B CA 1
ATOM 2424 C C . MET B 1 76 ? -15.5 16.859 4.484 1 79.5 76 MET B C 1
ATOM 2426 O O . MET B 1 76 ? -15.906 17.844 3.85 1 79.5 76 MET B O 1
ATOM 2430 N N . THR B 1 77 ? -16.188 15.844 4.652 1 77.5 77 THR B N 1
ATOM 2431 C CA . THR B 1 77 ? -17.359 15.609 3.822 1 77.5 77 THR B CA 1
ATOM 2432 C C . THR B 1 77 ? -18.641 15.953 4.586 1 77.5 77 THR B C 1
ATOM 2434 O O . THR B 1 77 ? -19.656 16.297 3.982 1 77.5 77 THR B O 1
ATOM 2437 N N . VAL B 1 78 ? -18.5 15.734 5.824 1 78.25 78 VAL B N 1
ATOM 2438 C CA . VAL B 1 78 ? -19.703 15.984 6.617 1 78.25 78 VAL B CA 1
ATOM 2439 C C . VAL B 1 78 ? -19.688 17.422 7.141 1 78.25 78 VAL B C 1
ATOM 2441 O O . VAL B 1 78 ? -18.828 17.781 7.945 1 78.25 78 VAL B O 1
ATOM 2444 N N . ARG B 1 79 ? -20.594 18.188 6.625 1 85.69 79 ARG B N 1
ATOM 2445 C CA . ARG B 1 79 ? -20.766 19.578 7.07 1 85.69 79 ARG B CA 1
ATOM 2446 C C . ARG B 1 79 ? -21.625 19.641 8.328 1 85.69 79 ARG B C 1
ATOM 2448 O O . ARG B 1 79 ? -22.828 19.859 8.25 1 85.69 79 ARG B O 1
ATOM 2455 N N . ALA B 1 80 ? -21.156 19.297 9.406 1 88.25 80 ALA B N 1
ATOM 2456 C CA . ALA B 1 80 ? -21.828 19.297 10.711 1 88.25 80 ALA B CA 1
ATOM 2457 C C . ALA B 1 80 ? -20.875 19.703 11.82 1 88.25 80 ALA B C 1
ATOM 2459 O O . ALA B 1 80 ? -19.734 20.078 11.562 1 88.25 80 ALA B O 1
ATOM 2460 N N . GLU B 1 81 ? -21.469 19.75 12.984 1 91.94 81 GLU B N 1
ATOM 2461 C CA . GLU B 1 81 ? -20.656 20.062 14.156 1 91.94 81 GLU B CA 1
ATOM 2462 C C . GLU B 1 81 ? -19.594 19 14.398 1 91.94 81 GLU B C 1
ATOM 2464 O O . GLU B 1 81 ? -19.781 17.844 14.023 1 91.94 81 GLU B O 1
ATOM 2469 N N . LYS B 1 82 ? -18.594 19.406 15 1 90.19 82 LYS B N 1
ATOM 2470 C CA . LYS B 1 82 ? -17.453 18.516 15.266 1 90.19 82 LYS B CA 1
ATOM 2471 C C . LYS B 1 82 ? -17.891 17.266 16.031 1 90.19 82 LYS B C 1
ATOM 2473 O O . LYS B 1 82 ? -17.391 16.172 15.789 1 90.19 82 LYS B O 1
ATOM 2478 N N . LYS B 1 83 ? -18.812 17.453 16.875 1 91.56 83 LYS B N 1
ATOM 2479 C CA . LYS B 1 83 ? -19.312 16.328 17.656 1 91.56 83 LYS B CA 1
ATOM 2480 C C . LYS B 1 83 ? -19.953 15.281 16.766 1 91.56 83 LYS B C 1
ATOM 2482 O O . LYS B 1 83 ? -19.75 14.078 16.938 1 91.56 83 LYS B O 1
ATOM 2487 N N . VAL B 1 84 ? -20.719 15.727 15.836 1 93.56 84 VAL B N 1
ATOM 2488 C CA . VAL B 1 84 ? -21.406 14.836 14.906 1 93.56 84 VAL B CA 1
ATOM 2489 C C . VAL B 1 84 ? -20.375 14.133 14.016 1 93.56 84 VAL B C 1
ATOM 2491 O O . VAL B 1 84 ? -20.484 12.93 13.766 1 93.56 84 VAL B O 1
ATOM 2494 N N . GLN B 1 85 ? -19.359 14.875 13.562 1 94.31 85 GLN B N 1
ATOM 2495 C CA . GLN B 1 85 ? -18.281 14.305 12.75 1 94.31 85 GLN B CA 1
ATOM 2496 C C . GLN B 1 85 ? -17.547 13.211 13.516 1 94.31 85 GLN B C 1
ATOM 2498 O O . GLN B 1 85 ? -17.25 12.148 12.961 1 94.31 85 GLN B O 1
ATOM 2503 N N . LYS B 1 86 ? -17.328 13.477 14.75 1 94.75 86 LYS B N 1
ATOM 2504 C CA . LYS B 1 86 ? -16.609 12.523 15.594 1 94.75 86 LYS B CA 1
ATOM 2505 C C . LYS B 1 86 ? -17.422 11.242 15.797 1 94.75 86 LYS B C 1
ATOM 2507 O O . LYS B 1 86 ? -16.875 10.141 15.75 1 94.75 86 LYS B O 1
ATOM 2512 N N . ILE B 1 87 ? -18.672 11.406 15.992 1 95.69 87 ILE B N 1
ATOM 2513 C CA . ILE B 1 87 ? -19.562 10.258 16.203 1 95.69 87 ILE B CA 1
ATOM 2514 C C . ILE B 1 87 ? -19.641 9.43 14.922 1 95.69 87 ILE B C 1
ATOM 2516 O O . ILE B 1 87 ? -19.578 8.203 14.961 1 95.69 87 ILE B O 1
ATOM 2520 N N . ALA B 1 88 ? -19.812 10.117 13.82 1 96 88 ALA B N 1
ATOM 2521 C CA . ALA B 1 88 ? -19.859 9.422 12.539 1 96 88 ALA B CA 1
ATOM 2522 C C . ALA B 1 88 ? -18.562 8.664 12.281 1 96 88 ALA B C 1
ATOM 2524 O O . ALA B 1 88 ? -18.594 7.504 11.859 1 96 88 ALA B O 1
ATOM 2525 N N . HIS B 1 89 ? -17.438 9.328 12.508 1 97.44 89 HIS B N 1
ATOM 2526 C CA . HIS B 1 89 ? -16.125 8.711 12.398 1 97.44 89 HIS B CA 1
ATOM 2527 C C . HIS B 1 89 ? -16.031 7.453 13.258 1 97.44 89 HIS B C 1
ATOM 2529 O O . HIS B 1 89 ? -15.633 6.395 12.773 1 97.44 89 HIS B O 1
ATOM 2535 N N . PHE B 1 90 ? -16.5 7.559 14.422 1 97.56 90 PHE B N 1
ATOM 2536 C CA . PHE B 1 90 ? -16.453 6.477 15.398 1 97.56 90 PHE B CA 1
ATOM 2537 C C . PHE B 1 90 ? -17.344 5.312 14.953 1 97.56 90 PHE B C 1
ATOM 2539 O O . PHE B 1 90 ? -16.891 4.16 14.961 1 97.56 90 PHE B O 1
ATOM 2546 N N . LEU B 1 91 ? -18.516 5.582 14.539 1 97.81 91 LEU B N 1
ATOM 2547 C CA . LEU B 1 91 ? -19.5 4.555 14.211 1 97.81 91 LEU B CA 1
ATOM 2548 C C . LEU B 1 91 ? -19.141 3.859 12.906 1 97.81 91 LEU B C 1
ATOM 2550 O O . LEU B 1 91 ? -19.359 2.654 12.758 1 97.81 91 LEU B O 1
ATOM 2554 N N . LEU B 1 92 ? -18.688 4.602 11.945 1 98.12 92 LEU B N 1
ATOM 2555 C CA . LEU B 1 92 ? -18.266 4.004 10.688 1 98.12 92 LEU B CA 1
ATOM 2556 C C . LEU B 1 92 ? -17.125 3.014 10.906 1 98.12 92 LEU B C 1
ATOM 2558 O O . LEU B 1 92 ? -17.125 1.921 10.336 1 98.12 92 LEU B O 1
ATOM 2562 N N . HIS B 1 93 ? -16.172 3.363 11.812 1 98.69 93 HIS B N 1
ATOM 2563 C CA . HIS B 1 93 ? -15.078 2.449 12.125 1 98.69 93 HIS B CA 1
ATOM 2564 C C . HIS B 1 93 ? -15.586 1.222 12.875 1 98.69 93 HIS B C 1
ATOM 2566 O O . HIS B 1 93 ? -15.07 0.117 12.688 1 98.69 93 HIS B O 1
ATOM 2572 N N . LEU B 1 94 ? -16.578 1.393 13.688 1 98.56 94 LEU B N 1
ATOM 2573 C CA . LEU B 1 94 ? -17.156 0.254 14.398 1 98.56 94 LEU B CA 1
ATOM 2574 C C . LEU B 1 94 ? -17.812 -0.724 13.43 1 98.56 94 LEU B C 1
ATOM 2576 O O . LEU B 1 94 ? -17.609 -1.937 13.531 1 98.56 94 LEU B O 1
ATOM 2580 N N . CYS B 1 95 ? -18.562 -0.176 12.492 1 98.69 95 CYS B N 1
ATOM 2581 C CA . CYS B 1 95 ? -19.172 -1.01 11.461 1 98.69 95 CYS B CA 1
ATOM 2582 C C . CYS B 1 95 ? -18.109 -1.751 10.664 1 98.69 95 CYS B C 1
ATOM 2584 O O . CYS B 1 95 ? -18.266 -2.934 10.359 1 98.69 95 CYS B O 1
ATOM 2586 N N . ALA B 1 96 ? -17.047 -1.045 10.352 1 98.81 96 ALA B N 1
ATOM 2587 C CA . ALA B 1 96 ? -15.93 -1.658 9.625 1 98.81 96 ALA B CA 1
ATOM 2588 C C . ALA B 1 96 ? -15.336 -2.82 10.414 1 98.81 96 ALA B C 1
ATOM 2590 O O . ALA B 1 96 ? -15 -3.861 9.836 1 98.81 96 ALA B O 1
ATOM 2591 N N . ILE B 1 97 ? -15.203 -2.662 11.703 1 98.88 97 ILE B N 1
ATOM 2592 C CA . ILE B 1 97 ? -14.648 -3.703 12.562 1 98.88 97 ILE B CA 1
ATOM 2593 C C . ILE B 1 97 ? -15.555 -4.926 12.547 1 98.88 97 ILE B C 1
ATOM 2595 O O . ILE B 1 97 ? -15.086 -6.059 12.406 1 98.88 97 ILE B O 1
ATOM 2599 N N . ILE B 1 98 ? -16.828 -4.707 12.617 1 98.81 98 ILE B N 1
ATOM 2600 C CA . ILE B 1 98 ? -17.797 -5.801 12.641 1 98.81 98 ILE B CA 1
ATOM 2601 C C . ILE B 1 98 ? -17.75 -6.562 11.312 1 98.81 98 ILE B C 1
ATOM 2603 O O . ILE B 1 98 ? -17.656 -7.793 11.305 1 98.81 98 ILE B O 1
ATOM 2607 N N . LEU B 1 99 ? -17.766 -5.871 10.219 1 98.81 99 LEU B N 1
ATOM 2608 C CA . LEU B 1 99 ? -17.672 -6.508 8.914 1 98.81 99 LEU B CA 1
ATOM 2609 C C . LEU B 1 99 ? -16.328 -7.227 8.758 1 98.81 99 LEU B C 1
ATOM 2611 O O . LEU B 1 99 ? -16.266 -8.312 8.172 1 98.81 99 LEU B O 1
ATOM 2615 N N . GLY B 1 100 ? -15.266 -6.605 9.305 1 98.81 100 GLY B N 1
ATOM 2616 C CA . GLY B 1 100 ? -13.953 -7.238 9.281 1 98.81 100 GLY B CA 1
ATOM 2617 C C . GLY B 1 100 ? -13.914 -8.562 10.023 1 98.81 100 GLY B C 1
ATOM 2618 O O . GLY B 1 100 ? -13.297 -9.516 9.555 1 98.81 100 GLY B O 1
ATOM 2619 N N . ILE B 1 101 ? -14.562 -8.602 11.148 1 98.81 101 ILE B N 1
ATOM 2620 C CA . ILE B 1 101 ? -14.602 -9.82 11.953 1 98.81 101 ILE B CA 1
ATOM 2621 C C . ILE B 1 101 ? -15.305 -10.93 11.172 1 98.81 101 ILE B C 1
ATOM 2623 O O . ILE B 1 101 ? -14.805 -12.055 11.094 1 98.81 101 ILE B O 1
ATOM 2627 N N . VAL B 1 102 ? -16.391 -10.633 10.547 1 98.75 102 VAL B N 1
ATOM 2628 C CA . VAL B 1 102 ? -17.141 -11.625 9.773 1 98.75 102 VAL B CA 1
ATOM 2629 C C . VAL B 1 102 ? -16.328 -12.023 8.539 1 98.75 102 VAL B C 1
ATOM 2631 O O . VAL B 1 102 ? -16.281 -13.203 8.172 1 98.75 102 VAL B O 1
ATOM 2634 N N . GLY B 1 103 ? -15.695 -11.078 7.883 1 98.81 103 GLY B N 1
ATOM 2635 C CA . GLY B 1 103 ? -14.844 -11.375 6.742 1 98.81 103 GLY B CA 1
ATOM 2636 C C . GLY B 1 103 ? -13.695 -12.297 7.082 1 98.81 103 GLY B C 1
ATOM 2637 O O . GLY B 1 103 ? -13.383 -13.219 6.32 1 98.81 103 GLY B O 1
ATOM 2638 N N . LEU B 1 104 ? -13.078 -12.07 8.25 1 98.75 104 LEU B N 1
ATOM 2639 C CA . LEU B 1 104 ? -12 -12.938 8.695 1 98.75 104 LEU B CA 1
ATOM 2640 C C . LEU B 1 104 ? -12.523 -14.336 9.016 1 98.75 104 LEU B C 1
ATOM 2642 O O . LEU B 1 104 ? -11.891 -15.336 8.68 1 98.75 104 LEU B O 1
ATOM 2646 N N . HIS B 1 105 ? -13.641 -14.336 9.672 1 98.62 105 HIS B N 1
ATOM 2647 C CA . HIS B 1 105 ? -14.273 -15.617 9.953 1 98.62 105 HIS B CA 1
ATOM 2648 C C . HIS B 1 105 ? -14.508 -16.422 8.672 1 98.62 105 HIS B C 1
ATOM 2650 O O . HIS B 1 105 ? -14.266 -17.625 8.641 1 98.62 105 HIS B O 1
ATOM 2656 N N . ALA B 1 106 ? -14.961 -15.805 7.637 1 98.75 106 ALA B N 1
ATOM 2657 C CA . ALA B 1 106 ? -15.219 -16.453 6.359 1 98.75 106 ALA B CA 1
ATOM 2658 C C . ALA B 1 106 ? -13.938 -17.062 5.781 1 98.75 106 ALA B C 1
ATOM 2660 O O . ALA B 1 106 ? -13.953 -18.156 5.227 1 98.75 106 ALA B O 1
ATOM 2661 N N . ALA B 1 107 ? -12.836 -16.359 5.914 1 98.38 107 ALA B N 1
ATOM 2662 C CA . ALA B 1 107 ? -11.562 -16.859 5.398 1 98.38 107 ALA B CA 1
ATOM 2663 C C . ALA B 1 107 ? -11.133 -18.125 6.141 1 98.38 107 ALA B C 1
ATOM 2665 O O . ALA B 1 107 ? -10.727 -19.109 5.523 1 98.38 107 ALA B O 1
ATOM 2666 N N . PHE B 1 108 ? -11.242 -18.094 7.438 1 98.38 108 PHE B N 1
ATOM 2667 C CA . PHE B 1 108 ? -10.859 -19.25 8.234 1 98.38 108 PHE B CA 1
ATOM 2668 C C . PHE B 1 108 ? -11.789 -20.438 7.973 1 98.38 108 PHE B C 1
ATOM 2670 O O . PHE B 1 108 ? -11.352 -21.578 7.891 1 98.38 108 PHE B O 1
ATOM 2677 N N . LYS B 1 109 ? -13.047 -20.125 7.852 1 98.31 109 LYS B N 1
ATOM 2678 C CA . LYS B 1 109 ? -14.023 -21.172 7.535 1 98.31 109 LYS B CA 1
ATOM 2679 C C . LYS B 1 109 ? -13.727 -21.812 6.18 1 98.31 109 LYS B C 1
ATOM 2681 O O . LYS B 1 109 ? -13.805 -23.031 6.035 1 98.31 109 LYS B O 1
ATOM 2686 N N . TYR B 1 110 ? -13.438 -21 5.203 1 98.06 110 TYR B N 1
ATOM 2687 C CA . TYR B 1 110 ? -13.055 -21.5 3.887 1 98.06 110 TYR B CA 1
ATOM 2688 C C . TYR B 1 110 ? -11.859 -22.438 3.984 1 98.06 110 TYR B C 1
ATOM 2690 O O . TYR B 1 110 ? -11.844 -23.516 3.379 1 98.06 110 TYR B O 1
ATOM 2698 N N . HIS B 1 111 ? -10.797 -22.062 4.758 1 97.31 111 HIS B N 1
ATOM 2699 C CA . HIS B 1 111 ? -9.602 -22.875 4.918 1 97.31 111 HIS B CA 1
ATOM 2700 C C . HIS B 1 111 ? -9.938 -24.203 5.574 1 97.31 111 HIS B C 1
ATOM 2702 O O . HIS B 1 111 ? -9.461 -25.266 5.133 1 97.31 111 HIS B O 1
ATOM 2708 N N . ASP B 1 112 ? -10.758 -24.125 6.527 1 97.12 112 ASP B N 1
ATOM 2709 C CA . ASP B 1 112 ? -11.164 -25.328 7.246 1 97.12 112 ASP B CA 1
ATOM 2710 C C . ASP B 1 112 ? -11.93 -26.281 6.328 1 97.12 112 ASP B C 1
ATOM 2712 O O . ASP B 1 112 ? -11.617 -27.484 6.266 1 97.12 112 ASP B O 1
ATOM 2716 N N . ARG B 1 113 ? -12.828 -25.781 5.57 1 97.19 113 ARG B N 1
ATOM 2717 C CA . ARG B 1 113 ? -13.664 -26.594 4.688 1 97.19 113 ARG B CA 1
ATOM 2718 C C . ARG B 1 113 ? -12.859 -27.156 3.523 1 97.19 113 ARG B C 1
ATOM 2720 O O . ARG B 1 113 ? -13.18 -28.219 2.996 1 97.19 113 ARG B O 1
ATOM 2727 N N . SER B 1 114 ? -11.812 -26.453 3.203 1 96.75 114 SER B N 1
ATOM 2728 C CA . SER B 1 114 ? -11.023 -26.844 2.043 1 96.75 114 SER B CA 1
ATOM 2729 C C . SER B 1 114 ? -9.781 -27.625 2.463 1 96.75 114 SER B C 1
ATOM 2731 O O . SER B 1 114 ? -8.953 -27.969 1.622 1 96.75 114 SER B O 1
ATOM 2733 N N . GLY B 1 115 ? -9.57 -27.781 3.744 1 95.88 115 GLY B N 1
ATOM 2734 C CA . GLY B 1 115 ? -8.391 -28.484 4.23 1 95.88 115 GLY B CA 1
ATOM 2735 C C . GLY B 1 115 ? -7.102 -27.719 3.996 1 95.88 115 GLY B C 1
ATOM 2736 O O . GLY B 1 115 ? -6.055 -28.328 3.758 1 95.88 115 GLY B O 1
ATOM 2737 N N . LEU B 1 116 ? -7.219 -26.5 3.906 1 94 116 LEU B N 1
ATOM 2738 C CA . LEU B 1 116 ? -6.055 -25.656 3.662 1 94 116 LEU B CA 1
ATOM 2739 C C . LEU B 1 116 ? -5.453 -25.156 4.973 1 94 116 LEU B C 1
ATOM 2741 O O . LEU B 1 116 ? -6.172 -24.984 5.961 1 94 116 LEU B O 1
ATOM 2745 N N . ARG B 1 117 ? -4.148 -24.922 4.949 1 95.06 117 ARG B N 1
ATOM 2746 C CA . ARG B 1 117 ? -3.465 -24.359 6.109 1 95.06 117 ARG B CA 1
ATOM 2747 C C . ARG B 1 117 ? -3.688 -22.859 6.207 1 95.06 117 ARG B C 1
ATOM 2749 O O . ARG B 1 117 ? -3.801 -22.172 5.184 1 95.06 117 ARG B O 1
ATOM 2756 N N . ASN B 1 118 ? -3.654 -22.375 7.453 1 96.06 118 ASN B N 1
ATOM 2757 C CA . ASN B 1 118 ? -3.842 -20.953 7.703 1 96.06 118 ASN B CA 1
ATOM 2758 C C . ASN B 1 118 ? -2.508 -20.234 7.844 1 96.06 118 ASN B C 1
ATOM 2760 O O . ASN B 1 118 ? -1.496 -20.844 8.188 1 96.06 118 ASN B O 1
ATOM 2764 N N . LEU B 1 119 ? -2.525 -18.906 7.504 1 96.5 119 LEU B N 1
ATOM 2765 C CA . LEU B 1 119 ? -1.483 -17.938 7.844 1 96.5 119 LEU B CA 1
ATOM 2766 C C . LEU B 1 119 ? -0.145 -18.344 7.238 1 96.5 119 LEU B C 1
ATOM 2768 O O . LEU B 1 119 ? 0.895 -18.25 7.895 1 96.5 119 LEU B O 1
ATOM 2772 N N . TYR B 1 120 ? -0.16 -18.75 6.008 1 95.62 120 TYR B N 1
ATOM 2773 C CA . TYR B 1 120 ? 1.084 -19.172 5.379 1 95.62 120 TYR B CA 1
ATOM 2774 C C . TYR B 1 120 ? 1.672 -18.062 4.516 1 95.62 120 TYR B C 1
ATOM 2776 O O . TYR B 1 120 ? 2.852 -18.109 4.156 1 95.62 120 TYR B O 1
ATOM 2784 N N . SER B 1 121 ? 0.844 -17.141 4.129 1 97.56 121 SER B N 1
ATOM 2785 C CA . SER B 1 121 ? 1.301 -16.109 3.211 1 97.56 121 SER B CA 1
ATOM 2786 C C . SER B 1 121 ? 1.506 -14.773 3.934 1 97.56 121 SER B C 1
ATOM 2788 O O . SER B 1 121 ? 0.936 -14.555 5.004 1 97.56 121 SER B O 1
ATOM 2790 N N . PHE B 1 122 ? 2.307 -13.875 3.326 1 98.56 122 PHE B N 1
ATOM 2791 C CA . PHE B 1 122 ? 2.496 -12.578 3.965 1 98.56 122 PHE B CA 1
ATOM 2792 C C . PHE B 1 122 ? 1.227 -11.734 3.875 1 98.56 122 PHE B C 1
ATOM 2794 O O . PHE B 1 122 ? 1.021 -10.828 4.68 1 98.56 122 PHE B O 1
ATOM 2801 N N . HIS B 1 123 ? 0.334 -12.039 2.951 1 98.62 123 HIS B N 1
ATOM 2802 C CA . HIS B 1 123 ? -0.969 -11.391 2.963 1 98.62 123 HIS B CA 1
ATOM 2803 C C . HIS B 1 123 ? -1.693 -11.625 4.285 1 98.62 123 HIS B C 1
ATOM 2805 O O . HIS B 1 123 ? -2.197 -10.688 4.898 1 98.62 123 HIS B O 1
ATOM 2811 N N . SER B 1 124 ? -1.726 -12.891 4.691 1 98.5 124 SER B N 1
ATOM 2812 C CA . SER B 1 124 ? -2.426 -13.211 5.934 1 98.5 124 SER B CA 1
ATOM 2813 C C . SER B 1 124 ? -1.743 -12.562 7.137 1 98.5 124 SER B C 1
ATOM 2815 O O . SER B 1 124 ? -2.412 -12.109 8.062 1 98.5 124 SER B O 1
ATOM 2817 N N . TRP B 1 125 ? -0.399 -12.453 7.098 1 98.62 125 TRP B N 1
ATOM 2818 C CA . TRP B 1 125 ? 0.332 -11.805 8.188 1 98.62 125 TRP B CA 1
ATOM 2819 C C . TRP B 1 125 ? 0.015 -10.32 8.242 1 98.62 125 TRP B C 1
ATOM 2821 O O . TRP B 1 125 ? -0.314 -9.789 9.305 1 98.62 125 TRP B O 1
ATOM 2831 N N . ILE B 1 126 ? 0.104 -9.703 7.09 1 98.81 126 ILE B N 1
ATOM 2832 C CA . ILE B 1 126 ? -0.185 -8.273 7.023 1 98.81 126 ILE B CA 1
ATOM 2833 C C . ILE B 1 126 ? -1.647 -8.023 7.383 1 98.81 126 ILE B C 1
ATOM 2835 O O . ILE B 1 126 ? -1.964 -7.07 8.102 1 98.81 126 ILE B O 1
ATOM 2839 N N . GLY B 1 127 ? -2.502 -8.898 6.934 1 98.75 127 GLY B N 1
ATOM 2840 C CA . GLY B 1 127 ? -3.924 -8.75 7.191 1 98.75 127 GLY B CA 1
ATOM 2841 C C . GLY B 1 127 ? -4.27 -8.797 8.664 1 98.75 127 GLY B C 1
ATOM 2842 O O . GLY B 1 127 ? -4.941 -7.895 9.18 1 98.75 127 GLY B O 1
ATOM 2843 N N . ILE B 1 128 ? -3.812 -9.797 9.328 1 98.62 128 ILE B N 1
ATOM 2844 C CA . ILE B 1 128 ? -4.098 -9.945 10.75 1 98.62 128 ILE B CA 1
ATOM 2845 C C . ILE B 1 128 ? -3.449 -8.805 11.531 1 98.62 128 ILE B C 1
ATOM 2847 O O . ILE B 1 128 ? -4.078 -8.211 12.414 1 98.62 128 ILE B O 1
ATOM 2851 N N . GLY B 1 129 ? -2.197 -8.5 11.203 1 98.62 129 GLY B N 1
ATOM 2852 C CA . GLY B 1 129 ? -1.526 -7.383 11.852 1 98.62 129 GLY B CA 1
ATOM 2853 C C . GLY B 1 129 ? -2.256 -6.066 11.68 1 98.62 129 GLY B C 1
ATOM 2854 O O . GLY B 1 129 ? -2.428 -5.316 12.648 1 98.62 129 GLY B O 1
ATOM 2855 N N . THR B 1 130 ? -2.648 -5.789 10.461 1 98.81 130 THR B N 1
ATOM 2856 C CA . THR B 1 130 ? -3.369 -4.555 10.156 1 98.81 130 THR B CA 1
ATOM 2857 C C . THR B 1 130 ? -4.684 -4.492 10.93 1 98.81 130 THR B C 1
ATOM 2859 O O . THR B 1 130 ? -5.023 -3.457 11.5 1 98.81 130 THR B O 1
ATOM 2862 N N . PHE B 1 131 ? -5.406 -5.598 10.961 1 98.81 131 PHE B N 1
ATOM 2863 C CA . PHE B 1 131 ? -6.699 -5.625 11.633 1 98.81 131 PHE B CA 1
ATOM 2864 C C . PHE B 1 131 ? -6.527 -5.406 13.133 1 98.81 131 PHE B C 1
ATOM 2866 O O . PHE B 1 131 ? -7.312 -4.684 13.758 1 98.81 131 PHE B O 1
ATOM 2873 N N . CYS B 1 132 ? -5.508 -5.953 13.742 1 98.75 132 CYS B N 1
ATOM 2874 C CA . CYS B 1 132 ? -5.223 -5.758 15.156 1 98.75 132 CYS B CA 1
ATOM 2875 C C . CYS B 1 132 ? -4.879 -4.301 15.445 1 98.75 132 CYS B C 1
ATOM 2877 O O . CYS B 1 132 ? -5.387 -3.717 16.406 1 98.75 132 CYS B O 1
ATOM 2879 N N . LEU B 1 133 ? -4.043 -3.736 14.641 1 98.69 133 LEU B N 1
ATOM 2880 C CA . LEU B 1 133 ? -3.693 -2.33 14.797 1 98.69 133 LEU B CA 1
ATOM 2881 C C . LEU B 1 133 ? -4.922 -1.441 14.625 1 98.69 133 LEU B C 1
ATOM 2883 O O . LEU B 1 133 ? -5.051 -0.417 15.305 1 98.69 133 LEU B O 1
ATOM 2887 N N . TYR B 1 134 ? -5.762 -1.862 13.719 1 98.81 134 TYR B N 1
ATOM 2888 C CA . TYR B 1 134 ? -6.996 -1.131 13.453 1 98.81 134 TYR B CA 1
ATOM 2889 C C . TYR B 1 134 ? -7.887 -1.102 14.695 1 98.81 134 TYR B C 1
ATOM 2891 O O . TYR B 1 134 ? -8.383 -0.042 15.078 1 98.81 134 TYR B O 1
ATOM 2899 N N . ILE B 1 135 ? -8.062 -2.225 15.312 1 98.75 135 ILE B N 1
ATOM 2900 C CA . ILE B 1 135 ? -8.875 -2.322 16.531 1 98.75 135 ILE B CA 1
ATOM 2901 C C . ILE B 1 135 ? -8.227 -1.513 17.641 1 98.75 135 ILE B C 1
ATOM 2903 O O . ILE B 1 135 ? -8.906 -0.776 18.359 1 98.75 135 ILE B O 1
ATOM 2907 N N . LEU B 1 136 ? -6.941 -1.631 17.75 1 98.56 136 LEU B N 1
ATOM 2908 C CA . LEU B 1 136 ? -6.223 -0.884 18.781 1 98.56 136 LEU B CA 1
ATOM 2909 C C . LEU B 1 136 ? -6.41 0.618 18.578 1 98.56 136 LEU B C 1
ATOM 2911 O O . LEU B 1 136 ? -6.672 1.343 19.547 1 98.56 136 LEU B O 1
ATOM 2915 N N . GLN B 1 137 ? -6.258 1.069 17.344 1 98.31 137 GLN B N 1
ATOM 2916 C CA . GLN B 1 137 ? -6.469 2.477 17.031 1 98.31 137 GLN B CA 1
ATOM 2917 C C . GLN B 1 137 ? -7.879 2.924 17.406 1 98.31 137 GLN B C 1
ATOM 2919 O O . GLN B 1 137 ? -8.07 4.039 17.891 1 98.31 137 GLN B O 1
ATOM 2924 N N . TRP B 1 138 ? -8.844 2.127 17.109 1 98.31 138 TRP B N 1
ATOM 2925 C CA . TRP B 1 138 ? -10.234 2.443 17.406 1 98.31 138 TRP B CA 1
ATOM 2926 C C . TRP B 1 138 ? -10.453 2.539 18.906 1 98.31 138 TRP B C 1
ATOM 2928 O O . TRP B 1 138 ? -11.109 3.473 19.391 1 98.31 138 TRP B O 1
ATOM 2938 N N . VAL B 1 139 ? -9.883 1.645 19.703 1 98 139 VAL B N 1
ATOM 2939 C CA . VAL B 1 139 ? -10.031 1.624 21.156 1 98 139 VAL B CA 1
ATOM 2940 C C . VAL B 1 139 ? -9.352 2.848 21.766 1 98 139 VAL B C 1
ATOM 2942 O O . VAL B 1 139 ? -9.922 3.518 22.625 1 98 139 VAL B O 1
ATOM 2945 N N . ILE B 1 140 ? -8.164 3.146 21.312 1 96.75 140 ILE B N 1
ATOM 2946 C CA . ILE B 1 140 ? -7.449 4.324 21.797 1 96.75 140 ILE B CA 1
ATOM 2947 C C . ILE B 1 140 ? -8.258 5.582 21.484 1 96.75 140 ILE B C 1
ATOM 2949 O O . ILE B 1 140 ? -8.375 6.477 22.312 1 96.75 140 ILE B O 1
ATOM 2953 N N . GLY B 1 141 ? -8.789 5.602 20.266 1 96.31 141 GLY B N 1
ATOM 2954 C CA . GLY B 1 141 ? -9.633 6.73 19.906 1 96.31 141 GLY B CA 1
ATOM 2955 C C . GLY B 1 141 ? -10.859 6.875 20.781 1 96.31 141 GLY B C 1
ATOM 2956 O O . GLY B 1 141 ? -11.219 7.988 21.172 1 96.31 141 GLY B O 1
ATOM 2957 N N . LEU B 1 142 ? -11.477 5.805 21.109 1 96.5 142 LEU B N 1
ATOM 2958 C CA . LEU B 1 142 ? -12.633 5.797 22 1 96.5 142 LEU B CA 1
ATOM 2959 C C . LEU B 1 142 ? -12.266 6.332 23.375 1 96.5 142 LEU B C 1
ATOM 2961 O O . LEU B 1 142 ? -12.93 7.23 23.891 1 96.5 142 LEU B O 1
ATOM 2965 N N . CYS B 1 143 ? -11.203 5.941 23.938 1 94.88 143 CYS B N 1
ATOM 2966 C CA . CYS B 1 143 ? -10.797 6.301 25.281 1 94.88 143 CYS B CA 1
ATOM 2967 C C . CYS B 1 143 ? -10.281 7.734 25.344 1 94.88 143 CYS B C 1
ATOM 2969 O O . CYS B 1 143 ? -10.547 8.453 26.297 1 94.88 143 CYS B O 1
ATOM 2971 N N . MET B 1 144 ? -9.672 8.117 24.312 1 94.44 144 MET B N 1
ATOM 2972 C CA . MET B 1 144 ? -8.992 9.406 24.328 1 94.44 144 MET B CA 1
ATOM 2973 C C . MET B 1 144 ? -9.938 10.523 23.891 1 94.44 144 MET B C 1
ATOM 2975 O O . MET B 1 144 ? -9.914 11.617 24.453 1 94.44 144 MET B O 1
ATOM 2979 N N . TYR B 1 145 ? -10.789 10.18 22.953 1 93.94 145 TYR B N 1
ATOM 2980 C CA . TYR B 1 145 ? -11.461 11.305 22.297 1 93.94 145 TYR B CA 1
ATOM 2981 C C . TYR B 1 145 ? -12.969 11.195 22.453 1 93.94 145 TYR B C 1
ATOM 2983 O O . TYR B 1 145 ? -13.688 12.195 22.312 1 93.94 145 TYR B O 1
ATOM 2991 N N . MET B 1 146 ? -13.492 10.086 22.719 1 92 146 MET B N 1
ATOM 2992 C CA . MET B 1 146 ? -14.938 9.93 22.859 1 92 146 MET B CA 1
ATOM 2993 C C . MET B 1 146 ? -15.359 9.961 24.312 1 92 146 MET B C 1
ATOM 2995 O O . MET B 1 146 ? -16.406 10.531 24.656 1 92 146 MET B O 1
ATOM 2999 N N . LEU B 1 147 ? -14.547 9.414 25.188 1 91.06 147 LEU B N 1
ATOM 3000 C CA . LEU B 1 147 ? -14.859 9.398 26.609 1 91.06 147 LEU B CA 1
ATOM 3001 C C . LEU B 1 147 ? -14.352 10.664 27.297 1 91.06 147 LEU B C 1
ATOM 3003 O O . LEU B 1 147 ? -13.32 11.219 26.891 1 91.06 147 LEU B O 1
ATOM 3007 N N . PRO B 1 148 ? -14.992 11.164 28.297 1 89.25 148 PRO B N 1
ATOM 3008 C CA . PRO B 1 148 ? -14.672 12.438 28.953 1 89.25 148 PRO B CA 1
ATOM 3009 C C . PRO B 1 148 ? -13.578 12.312 30 1 89.25 148 PRO B C 1
ATOM 3011 O O . PRO B 1 148 ? -13.383 13.219 30.812 1 89.25 148 PRO B O 1
ATOM 3014 N N . TYR B 1 149 ? -12.766 11.32 29.953 1 89.69 149 TYR B N 1
ATOM 3015 C CA . TYR B 1 149 ? -11.852 11.055 31.062 1 89.69 149 TYR B CA 1
ATOM 3016 C C . TYR B 1 149 ? -10.461 11.609 30.766 1 89.69 149 TYR B C 1
ATOM 3018 O O . TYR B 1 149 ? -9.617 11.68 31.656 1 89.69 149 TYR B O 1
ATOM 3026 N N . THR B 1 150 ? -10.195 12.055 29.531 1 91.06 150 THR B N 1
ATOM 3027 C CA . THR B 1 150 ? -8.859 12.5 29.172 1 91.06 150 THR B CA 1
ATOM 3028 C C . THR B 1 150 ? -8.781 14.023 29.141 1 91.06 150 THR B C 1
ATOM 3030 O O . THR B 1 150 ? -9.68 14.688 28.625 1 91.06 150 THR B O 1
ATOM 3033 N N . ARG B 1 151 ? -7.629 14.461 29.703 1 94 151 ARG B N 1
ATOM 3034 C CA . ARG B 1 151 ? -7.398 15.906 29.75 1 94 151 ARG B CA 1
ATOM 3035 C C . ARG B 1 151 ? -7.223 16.469 28.344 1 94 151 ARG B C 1
ATOM 3037 O O . ARG B 1 151 ? -6.707 15.797 27.453 1 94 151 ARG B O 1
ATOM 3044 N N . ARG B 1 152 ? -7.543 17.641 28.203 1 90.75 152 ARG B N 1
ATOM 3045 C CA . ARG B 1 152 ? -7.457 18.344 26.938 1 90.75 152 ARG B CA 1
ATOM 3046 C C . ARG B 1 152 ? -6.02 18.359 26.406 1 90.75 152 ARG B C 1
ATOM 3048 O O . ARG B 1 152 ? -5.785 18.203 25.219 1 90.75 152 ARG B O 1
ATOM 3055 N N . GLU B 1 153 ? -5.16 18.547 27.297 1 91.12 153 GLU B N 1
ATOM 3056 C CA . GLU B 1 153 ? -3.752 18.594 26.922 1 91.12 153 GLU B CA 1
ATOM 3057 C C . GLU B 1 153 ? -3.27 17.266 26.375 1 91.12 153 GLU B C 1
ATOM 3059 O O . GLU B 1 153 ? -2.545 17.219 25.375 1 91.12 153 GLU B O 1
ATOM 3064 N N . THR B 1 154 ? -3.676 16.234 27.031 1 91.62 154 THR B N 1
ATOM 3065 C CA . THR B 1 154 ? -3.305 14.891 26.594 1 91.62 154 THR B CA 1
ATOM 3066 C C . THR B 1 154 ? -3.889 14.594 25.219 1 91.62 154 THR B C 1
ATOM 3068 O O . THR B 1 154 ? -3.213 14.016 24.375 1 91.62 154 THR B O 1
ATOM 3071 N N . ARG B 1 155 ? -5.055 15.023 24.984 1 92.19 155 ARG B N 1
ATOM 3072 C CA . ARG B 1 155 ? -5.703 14.844 23.688 1 92.19 155 ARG B CA 1
ATOM 3073 C C . ARG B 1 155 ? -4.953 15.586 22.594 1 92.19 155 ARG B C 1
ATOM 3075 O O . ARG B 1 155 ? -4.703 15.039 21.516 1 92.19 155 ARG B O 1
ATOM 3082 N N . ALA B 1 156 ? -4.523 16.734 22.891 1 89.25 156 ALA B N 1
ATOM 3083 C CA . ALA B 1 156 ? -3.867 17.594 21.906 1 89.25 156 ALA B CA 1
ATOM 3084 C C . ALA B 1 156 ? -2.498 17.047 21.531 1 89.25 156 ALA B C 1
ATOM 3086 O O . ALA B 1 156 ? -2.117 17.062 20.359 1 89.25 156 ALA B O 1
ATOM 3087 N N . VAL B 1 157 ? -1.889 16.516 22.547 1 87.25 157 VAL B N 1
ATOM 3088 C CA . VAL B 1 157 ? -0.53 16.031 22.328 1 87.25 157 VAL B CA 1
ATOM 3089 C C . VAL B 1 157 ? -0.567 14.734 21.516 1 87.25 157 VAL B C 1
ATOM 3091 O O . VAL B 1 157 ? 0.334 14.469 20.719 1 87.25 157 VAL B O 1
ATOM 3094 N N . ASN B 1 158 ? -1.665 14 21.609 1 91.31 158 ASN B N 1
ATOM 3095 C CA . ASN B 1 158 ? -1.719 12.68 20.984 1 91.31 158 ASN B CA 1
ATOM 3096 C C . ASN B 1 158 ? -2.498 12.711 19.672 1 91.31 158 ASN B C 1
ATOM 3098 O O . ASN B 1 158 ? -2.521 11.727 18.938 1 91.31 158 ASN B O 1
ATOM 3102 N N . LEU B 1 159 ? -3.02 13.812 19.359 1 91.69 159 LEU B N 1
ATOM 3103 C CA . LEU B 1 159 ? -3.875 13.938 18.172 1 91.69 159 LEU B CA 1
ATOM 3104 C C . LEU B 1 159 ? -3.078 13.703 16.906 1 91.69 159 LEU B C 1
ATOM 3106 O O . LEU B 1 159 ? -3.504 12.945 16.031 1 91.69 159 LEU B O 1
ATOM 3110 N N . PRO B 1 160 ? -1.893 14.258 16.812 1 88.81 160 PRO B N 1
ATOM 3111 C CA . PRO B 1 160 ? -1.118 14.008 15.586 1 88.81 160 PRO B CA 1
ATOM 3112 C C . PRO B 1 160 ? -0.76 12.531 15.414 1 88.81 160 PRO B C 1
ATOM 3114 O O . PRO B 1 160 ? -0.761 12.023 14.289 1 88.81 160 PRO B O 1
ATOM 3117 N N . LEU B 1 161 ? -0.49 11.906 16.5 1 90.69 161 LEU B N 1
ATOM 3118 C CA . LEU B 1 161 ? -0.173 10.484 16.438 1 90.69 161 LEU B CA 1
ATOM 3119 C C . LEU B 1 161 ? -1.391 9.672 16 1 90.69 161 LEU B C 1
ATOM 3121 O O . LEU B 1 161 ? -1.264 8.711 15.242 1 90.69 161 LEU B O 1
ATOM 3125 N N . HIS B 1 162 ? -2.543 10.047 16.516 1 94.44 162 HIS B N 1
ATOM 3126 C CA . HIS B 1 162 ? -3.783 9.383 16.125 1 94.44 162 HIS B CA 1
ATOM 3127 C C . HIS B 1 162 ? -4.062 9.555 14.641 1 94.44 162 HIS B C 1
ATOM 3129 O O . HIS B 1 162 ? -4.414 8.594 13.953 1 94.44 162 HIS B O 1
ATOM 3135 N N . ILE B 1 163 ? -3.807 10.703 14.141 1 92.06 163 ILE B N 1
ATOM 3136 C CA . ILE B 1 163 ? -4.074 11.008 12.742 1 92.06 163 ILE B CA 1
ATOM 3137 C C . ILE B 1 163 ? -3.068 10.281 11.852 1 92.06 163 ILE B C 1
ATOM 3139 O O . ILE B 1 163 ? -3.453 9.602 10.898 1 92.06 163 ILE B O 1
ATOM 3143 N N . CYS B 1 164 ? -1.771 10.328 12.164 1 90.81 164 CYS B N 1
ATOM 3144 C CA . CYS B 1 164 ? -0.732 9.664 11.383 1 90.81 164 CYS B CA 1
ATOM 3145 C C . CYS B 1 164 ? -0.882 8.148 11.461 1 90.81 164 CYS B C 1
ATOM 3147 O O . CYS B 1 164 ? -0.685 7.453 10.461 1 90.81 164 CYS B O 1
ATOM 3149 N N . GLY B 1 165 ? -1.225 7.703 12.648 1 94.19 165 GLY B N 1
ATOM 3150 C CA . GLY B 1 165 ? -1.454 6.277 12.82 1 94.19 165 GLY B CA 1
ATOM 3151 C C . GLY B 1 165 ? -2.623 5.758 12 1 94.19 165 GLY B C 1
ATOM 3152 O O . GLY B 1 165 ? -2.529 4.699 11.375 1 94.19 165 GLY B O 1
ATOM 3153 N N . GLY B 1 166 ? -3.721 6.469 12.039 1 96 166 GLY B N 1
ATOM 3154 C CA . GLY B 1 166 ? -4.879 6.094 11.242 1 96 166 GLY B CA 1
ATOM 3155 C C . GLY B 1 166 ? -4.586 6.051 9.758 1 96 166 GLY B C 1
ATOM 3156 O O . GLY B 1 166 ? -5.02 5.129 9.062 1 96 166 GLY B O 1
ATOM 3157 N N . ARG B 1 167 ? -3.871 6.996 9.305 1 94.56 167 ARG B N 1
ATOM 3158 C CA . ARG B 1 167 ? -3.506 7.035 7.891 1 94.56 167 ARG B CA 1
ATOM 3159 C C . ARG B 1 167 ? -2.609 5.855 7.527 1 94.56 167 ARG B C 1
ATOM 3161 O O . ARG B 1 167 ? -2.777 5.246 6.469 1 94.56 167 ARG B O 1
ATOM 3168 N N . ALA B 1 168 ? -1.635 5.605 8.367 1 95.88 168 ALA B N 1
ATOM 3169 C CA . ALA B 1 168 ? -0.729 4.48 8.133 1 95.88 168 ALA B CA 1
ATOM 3170 C C . ALA B 1 168 ? -1.493 3.162 8.094 1 95.88 168 ALA B C 1
ATOM 3172 O O . ALA B 1 168 ? -1.224 2.307 7.25 1 95.88 168 ALA B O 1
ATOM 3173 N N . ILE B 1 169 ? -2.387 3.039 8.992 1 98.12 169 ILE B N 1
ATOM 3174 C CA . ILE B 1 169 ? -3.189 1.821 9.031 1 98.12 169 ILE B CA 1
ATOM 3175 C C . ILE B 1 169 ? -4.016 1.708 7.75 1 98.12 169 ILE B C 1
ATOM 3177 O O . ILE B 1 169 ? -4.16 0.618 7.191 1 98.12 169 ILE B O 1
ATOM 3181 N N . PHE B 1 170 ? -4.582 2.812 7.312 1 98.38 170 PHE B N 1
ATOM 3182 C CA . PHE B 1 170 ? -5.363 2.783 6.082 1 98.38 170 PHE B CA 1
ATOM 3183 C C . PHE B 1 170 ? -4.496 2.381 4.898 1 98.38 170 PHE B C 1
ATOM 3185 O O . PHE B 1 170 ? -4.938 1.634 4.023 1 98.38 170 PHE B O 1
ATOM 3192 N N . TYR B 1 171 ? -3.303 2.84 4.891 1 97.19 171 TYR B N 1
ATOM 3193 C CA . TYR B 1 171 ? -2.312 2.418 3.906 1 97.19 171 TYR B CA 1
ATOM 3194 C C . TYR B 1 171 ? -2.102 0.911 3.955 1 97.19 171 TYR B C 1
ATOM 3196 O O . TYR B 1 171 ? -2.098 0.244 2.918 1 97.19 171 TYR B O 1
ATOM 3204 N N . MET B 1 172 ? -1.966 0.392 5.086 1 98.62 172 MET B N 1
ATOM 3205 C CA . MET B 1 172 ? -1.767 -1.043 5.27 1 98.62 172 MET B CA 1
ATOM 3206 C C . MET B 1 172 ? -2.992 -1.825 4.809 1 98.62 172 MET B C 1
ATOM 3208 O O . MET B 1 172 ? -2.867 -2.939 4.297 1 98.62 172 MET B O 1
ATOM 3212 N N . ILE B 1 173 ? -4.137 -1.246 5.004 1 98.88 173 ILE B N 1
ATOM 3213 C CA . ILE B 1 173 ? -5.379 -1.874 4.562 1 98.88 173 ILE B CA 1
ATOM 3214 C C . ILE B 1 173 ? -5.375 -2.004 3.039 1 98.88 173 ILE B C 1
ATOM 3216 O O . ILE B 1 173 ? -5.719 -3.057 2.498 1 98.88 173 ILE B O 1
ATOM 3220 N N . ILE B 1 174 ? -4.992 -0.989 2.355 1 98.88 174 ILE B N 1
ATOM 3221 C CA . ILE B 1 174 ? -4.949 -1.006 0.898 1 98.88 174 ILE B CA 1
ATOM 3222 C C . ILE B 1 174 ? -3.938 -2.045 0.422 1 98.88 174 ILE B C 1
ATOM 3224 O O . ILE B 1 174 ? -4.223 -2.824 -0.491 1 98.88 174 ILE B O 1
ATOM 3228 N N . VAL B 1 175 ? -2.795 -2.074 1.077 1 98.81 175 VAL B N 1
ATOM 3229 C CA . VAL B 1 175 ? -1.767 -3.057 0.757 1 98.81 175 VAL B CA 1
ATOM 3230 C C . VAL B 1 175 ? -2.32 -4.469 0.948 1 98.81 175 VAL B C 1
ATOM 3232 O O . VAL B 1 175 ? -2.127 -5.336 0.095 1 98.81 175 VAL B O 1
ATOM 3235 N N . THR B 1 176 ? -2.988 -4.656 2.043 1 98.88 176 THR B N 1
ATOM 3236 C CA . THR B 1 176 ? -3.561 -5.965 2.342 1 98.88 176 THR B CA 1
ATOM 3237 C C . THR B 1 176 ? -4.574 -6.367 1.277 1 98.88 176 THR B C 1
ATOM 3239 O O . THR B 1 176 ? -4.551 -7.496 0.784 1 98.88 176 THR B O 1
ATOM 3242 N N . ALA B 1 177 ? -5.441 -5.461 0.932 1 98.94 177 ALA B N 1
ATOM 3243 C CA . ALA B 1 177 ? -6.473 -5.754 -0.06 1 98.94 177 ALA B CA 1
ATOM 3244 C C . ALA B 1 177 ? -5.852 -6.141 -1.398 1 98.94 177 ALA B C 1
ATOM 3246 O O . ALA B 1 177 ? -6.273 -7.117 -2.027 1 98.94 177 ALA B O 1
ATOM 3247 N N . LEU B 1 178 ? -4.84 -5.434 -1.775 1 98.94 178 LEU B N 1
ATOM 3248 C CA . LEU B 1 178 ? -4.285 -5.645 -3.109 1 98.94 178 LEU B CA 1
ATOM 3249 C C . LEU B 1 178 ? -3.393 -6.883 -3.139 1 98.94 178 LEU B C 1
ATOM 3251 O O . LEU B 1 178 ? -3.326 -7.578 -4.152 1 98.94 178 LEU B O 1
ATOM 3255 N N . THR B 1 179 ? -2.715 -7.16 -1.991 1 98.88 179 THR B N 1
ATOM 3256 C CA . THR B 1 179 ? -1.95 -8.406 -1.958 1 98.88 179 THR B CA 1
ATOM 3257 C C . THR B 1 179 ? -2.883 -9.609 -1.916 1 98.88 179 THR B C 1
ATOM 3259 O O . THR B 1 179 ? -2.582 -10.656 -2.502 1 98.88 179 THR B O 1
ATOM 3262 N N . GLY B 1 180 ? -4 -9.484 -1.252 1 98.81 180 GLY B N 1
ATOM 3263 C CA . GLY B 1 180 ? -4.992 -10.547 -1.283 1 98.81 180 GLY B CA 1
ATOM 3264 C C . GLY B 1 180 ? -5.574 -10.781 -2.664 1 98.81 180 GLY B C 1
ATOM 3265 O O . GLY B 1 180 ? -5.723 -11.922 -3.1 1 98.81 180 GLY B O 1
ATOM 3266 N N . LEU B 1 181 ? -5.906 -9.695 -3.301 1 98.81 181 LEU B N 1
ATOM 3267 C CA . LEU B 1 181 ? -6.434 -9.781 -4.66 1 98.81 181 LEU B CA 1
ATOM 3268 C C . LEU B 1 181 ? -5.406 -10.406 -5.598 1 98.81 181 LEU B C 1
ATOM 3270 O O . LEU B 1 181 ? -5.762 -11.219 -6.453 1 98.81 181 LEU B O 1
ATOM 3274 N N . MET B 1 182 ? -4.141 -10.062 -5.418 1 98.81 182 MET B N 1
ATOM 3275 C CA . MET B 1 182 ? -3.078 -10.625 -6.246 1 98.81 182 MET B CA 1
ATOM 3276 C C . MET B 1 182 ? -2.932 -12.117 -6 1 98.81 182 MET B C 1
ATOM 3278 O O . MET B 1 182 ? -2.764 -12.891 -6.945 1 98.81 182 MET B O 1
ATOM 3282 N N . GLN B 1 183 ? -2.99 -12.484 -4.762 1 98.44 183 GLN B N 1
ATOM 3283 C CA . GLN B 1 183 ? -2.877 -13.898 -4.434 1 98.44 183 GLN B CA 1
ATOM 3284 C C . GLN B 1 183 ? -4.008 -14.703 -5.066 1 98.44 183 GLN B C 1
ATOM 3286 O O . GLN B 1 183 ? -3.764 -15.719 -5.73 1 98.44 183 GLN B O 1
ATOM 3291 N N . LYS B 1 184 ? -5.219 -14.203 -4.906 1 98 184 LYS B N 1
ATOM 3292 C CA . LYS B 1 184 ? -6.375 -14.914 -5.445 1 98 184 LYS B CA 1
ATOM 3293 C C . LYS B 1 184 ? -6.34 -14.945 -6.969 1 98 184 LYS B C 1
ATOM 3295 O O . LYS B 1 184 ? -6.566 -15.992 -7.582 1 98 184 LYS B O 1
ATOM 3300 N N . SER B 1 185 ? -6.055 -13.805 -7.555 1 97.69 185 SER B N 1
ATOM 3301 C CA . SER B 1 185 ? -6.012 -13.719 -9.008 1 97.69 185 SER B CA 1
ATOM 3302 C C . SER B 1 185 ? -4.957 -14.656 -9.586 1 97.69 185 SER B C 1
ATOM 3304 O O . SER B 1 185 ? -5.164 -15.258 -10.648 1 97.69 185 SER B O 1
ATOM 3306 N N . THR B 1 186 ? -3.865 -14.797 -8.906 1 97.31 186 THR B N 1
ATOM 3307 C CA . THR B 1 186 ? -2.787 -15.648 -9.391 1 97.31 186 THR B CA 1
ATOM 3308 C C . THR B 1 186 ? -3.158 -17.125 -9.234 1 97.31 186 THR B C 1
ATOM 3310 O O . THR B 1 186 ? -2.883 -17.938 -10.125 1 97.31 186 THR B O 1
ATOM 3313 N N . PHE B 1 187 ? -3.824 -17.469 -8.188 1 95.81 187 PHE B N 1
ATOM 3314 C CA . PHE B 1 187 ? -4.258 -18.844 -7.949 1 95.81 187 PHE B CA 1
ATOM 3315 C C . PHE B 1 187 ? -5.25 -19.281 -9.016 1 95.81 187 PHE B C 1
ATOM 3317 O O . PHE B 1 187 ? -5.27 -20.453 -9.406 1 95.81 187 PHE B O 1
ATOM 3324 N N . MET B 1 188 ? -6.051 -18.391 -9.5 1 96.06 188 MET B N 1
ATOM 3325 C CA . MET B 1 188 ? -7.148 -18.734 -10.398 1 96.06 188 MET B CA 1
ATOM 3326 C C . MET B 1 188 ? -6.629 -19.047 -11.797 1 96.06 188 MET B C 1
ATOM 3328 O O . MET B 1 188 ? -7.285 -19.75 -12.562 1 96.06 188 MET B O 1
ATOM 3332 N N . GLN B 1 189 ? -5.469 -18.516 -12.18 1 94.88 189 GLN B N 1
ATOM 3333 C CA . GLN B 1 189 ? -4.852 -18.766 -13.477 1 94.88 189 GLN B CA 1
ATOM 3334 C C . GLN B 1 189 ? -5.848 -18.531 -14.617 1 94.88 189 GLN B C 1
ATOM 3336 O O . GLN B 1 189 ? -6.012 -19.391 -15.484 1 94.88 189 GLN B O 1
ATOM 3341 N N . LEU B 1 190 ? -6.508 -17.422 -14.578 1 95.75 190 LEU B N 1
ATOM 3342 C CA . LEU B 1 190 ? -7.461 -17.047 -15.617 1 95.75 190 LEU B CA 1
ATOM 3343 C C . LEU B 1 190 ? -6.75 -16.797 -16.938 1 95.75 190 LEU B C 1
ATOM 3345 O O . LEU B 1 190 ? -5.578 -16.422 -16.969 1 95.75 190 LEU B O 1
ATOM 3349 N N . PRO B 1 191 ? -7.512 -17.031 -18.094 1 95.69 191 PRO B N 1
ATOM 3350 C CA . PRO B 1 191 ? -6.922 -16.609 -19.375 1 95.69 191 PRO B CA 1
ATOM 3351 C C . PRO B 1 191 ? -6.523 -15.141 -19.391 1 95.69 191 PRO B C 1
ATOM 3353 O O . PRO B 1 191 ? -7.262 -14.297 -18.875 1 95.69 191 PRO B O 1
ATOM 3356 N N . LEU B 1 192 ? -5.391 -15.016 -19.938 1 93.75 192 LEU B N 1
ATOM 3357 C CA . LEU B 1 192 ? -4.887 -13.648 -20.016 1 93.75 192 LEU B CA 1
ATOM 3358 C C . LEU B 1 192 ? -5.871 -12.75 -20.766 1 93.75 192 LEU B C 1
ATOM 3360 O O . LEU B 1 192 ? -6.43 -13.148 -21.781 1 93.75 192 LEU B O 1
ATOM 3364 N N . PHE B 1 193 ? -6.18 -11.586 -20.172 1 95.25 193 PHE B N 1
ATOM 3365 C CA . PHE B 1 193 ? -6.992 -10.531 -20.75 1 95.25 193 PHE B CA 1
ATOM 3366 C C . PHE B 1 193 ? -8.445 -10.977 -20.875 1 95.25 193 PHE B C 1
ATOM 3368 O O . PHE B 1 193 ? -9.203 -10.43 -21.688 1 95.25 193 PHE B O 1
ATOM 3375 N N . SER B 1 194 ? -8.828 -12.062 -20.156 1 97 194 SER B N 1
ATOM 3376 C CA . SER B 1 194 ? -10.242 -12.406 -20.078 1 97 194 SER B CA 1
ATOM 3377 C C . SER B 1 194 ? -11.047 -11.297 -19.391 1 97 194 SER B C 1
ATOM 3379 O O . SER B 1 194 ? -10.477 -10.445 -18.719 1 97 194 SER B O 1
ATOM 3381 N N . GLY B 1 195 ? -12.289 -11.352 -19.656 1 98 195 GLY B N 1
ATOM 3382 C CA . GLY B 1 195 ? -13.148 -10.367 -19.016 1 98 195 GLY B CA 1
ATOM 3383 C C . GLY B 1 195 ? -12.984 -10.32 -17.5 1 98 195 GLY B C 1
ATOM 3384 O O . GLY B 1 195 ? -12.922 -9.234 -16.922 1 98 195 GLY B O 1
ATOM 3385 N N . GLU B 1 196 ? -12.961 -11.43 -16.875 1 98.25 196 GLU B N 1
ATOM 3386 C CA . GLU B 1 196 ? -12.805 -11.484 -15.43 1 98.25 196 GLU B CA 1
ATOM 3387 C C . GLU B 1 196 ? -11.445 -10.945 -15 1 98.25 196 GLU B C 1
ATOM 3389 O O . GLU B 1 196 ? -11.344 -10.203 -14.016 1 98.25 196 GLU B O 1
ATOM 3394 N N . ALA B 1 197 ? -10.383 -11.312 -15.75 1 98.19 197 ALA B N 1
ATOM 3395 C CA . ALA B 1 197 ? -9.039 -10.836 -15.438 1 98.19 197 ALA B CA 1
ATOM 3396 C C . ALA B 1 197 ? -8.953 -9.312 -15.547 1 98.19 197 ALA B C 1
ATOM 3398 O O . ALA B 1 197 ? -8.383 -8.648 -14.68 1 98.19 197 ALA B O 1
ATOM 3399 N N . ILE B 1 198 ? -9.523 -8.797 -16.547 1 98.5 198 ILE B N 1
ATOM 3400 C CA . ILE B 1 198 ? -9.516 -7.355 -16.766 1 98.5 198 ILE B CA 1
ATOM 3401 C C . ILE B 1 198 ? -10.328 -6.66 -15.68 1 98.5 198 ILE B C 1
ATOM 3403 O O . ILE B 1 198 ? -9.93 -5.609 -15.172 1 98.5 198 ILE B O 1
ATOM 3407 N N . LEU B 1 199 ? -11.461 -7.25 -15.352 1 98.75 199 LEU B N 1
ATOM 3408 C CA . LEU B 1 199 ? -12.281 -6.699 -14.281 1 98.75 199 LEU B CA 1
ATOM 3409 C C . LEU B 1 199 ? -11.5 -6.625 -12.977 1 98.75 199 LEU B C 1
ATOM 3411 O O . LEU B 1 199 ? -11.539 -5.609 -12.281 1 98.75 199 LEU B O 1
ATOM 3415 N N . ILE B 1 200 ? -10.758 -7.652 -12.641 1 98.75 200 ILE B N 1
ATOM 3416 C CA . ILE B 1 200 ? -9.961 -7.695 -11.422 1 98.75 200 ILE B CA 1
ATOM 3417 C C . ILE B 1 200 ? -8.875 -6.621 -11.477 1 98.75 200 ILE B C 1
ATOM 3419 O O . ILE B 1 200 ? -8.594 -5.957 -10.477 1 98.75 200 ILE B O 1
ATOM 3423 N N . ASN B 1 201 ? -8.273 -6.434 -12.672 1 98.75 201 ASN B N 1
ATOM 3424 C CA . ASN B 1 201 ? -7.273 -5.387 -12.844 1 98.75 201 ASN B CA 1
ATOM 3425 C C . ASN B 1 201 ? -7.848 -4.004 -12.539 1 98.75 201 ASN B C 1
ATOM 3427 O O . ASN B 1 201 ? -7.246 -3.227 -11.797 1 98.75 201 ASN B O 1
ATOM 3431 N N . PHE B 1 202 ? -8.984 -3.762 -13.039 1 98.81 202 PHE B N 1
ATOM 3432 C CA . PHE B 1 202 ? -9.602 -2.463 -12.805 1 98.81 202 PHE B CA 1
ATOM 3433 C C . PHE B 1 202 ? -10.031 -2.318 -11.352 1 98.81 202 PHE B C 1
ATOM 3435 O O . PHE B 1 202 ? -9.914 -1.238 -10.766 1 98.81 202 PHE B O 1
ATOM 3442 N N . LEU B 1 203 ? -10.578 -3.385 -10.781 1 98.88 203 LEU B N 1
ATOM 3443 C CA . LEU B 1 203 ? -10.922 -3.365 -9.367 1 98.88 203 LEU B CA 1
ATOM 3444 C C . LEU B 1 203 ? -9.719 -2.959 -8.523 1 98.88 203 LEU B C 1
ATOM 3446 O O . LEU B 1 203 ? -9.828 -2.076 -7.668 1 98.88 203 LEU B O 1
ATOM 3450 N N . ALA B 1 204 ? -8.57 -3.561 -8.82 1 98.94 204 ALA B N 1
ATOM 3451 C CA . ALA B 1 204 ? -7.34 -3.268 -8.086 1 98.94 204 ALA B CA 1
ATOM 3452 C C . ALA B 1 204 ? -6.93 -1.808 -8.266 1 98.94 204 ALA B C 1
ATOM 3454 O O . ALA B 1 204 ? -6.559 -1.138 -7.301 1 98.94 204 ALA B O 1
ATOM 3455 N N . ILE B 1 205 ? -7.039 -1.312 -9.477 1 98.88 205 ILE B N 1
ATOM 3456 C CA . ILE B 1 205 ? -6.645 0.062 -9.766 1 98.88 205 ILE B CA 1
ATOM 3457 C C . ILE B 1 205 ? -7.543 1.029 -9 1 98.88 205 ILE B C 1
ATOM 3459 O O . ILE B 1 205 ? -7.059 1.987 -8.391 1 98.88 205 ILE B O 1
ATOM 3463 N N . PHE B 1 206 ? -8.789 0.777 -8.93 1 98.88 206 PHE B N 1
ATOM 3464 C CA . PHE B 1 206 ? -9.711 1.71 -8.289 1 98.88 206 PHE B CA 1
ATOM 3465 C C . PHE B 1 206 ? -9.609 1.621 -6.773 1 98.88 206 PHE B C 1
ATOM 3467 O O . PHE B 1 206 ? -9.805 2.617 -6.074 1 98.88 206 PHE B O 1
ATOM 3474 N N . ILE B 1 207 ? -9.273 0.46 -6.262 1 98.88 207 ILE B N 1
ATOM 3475 C CA . ILE B 1 207 ? -8.984 0.358 -4.836 1 98.88 207 ILE B CA 1
ATOM 3476 C C . ILE B 1 207 ? -7.758 1.202 -4.492 1 98.88 207 ILE B C 1
ATOM 3478 O O . ILE B 1 207 ? -7.766 1.951 -3.514 1 98.88 207 ILE B O 1
ATOM 3482 N N . LEU B 1 208 ? -6.75 1.105 -5.336 1 98.88 208 LEU B N 1
ATOM 3483 C CA . LEU B 1 208 ? -5.527 1.872 -5.113 1 98.88 208 LEU B CA 1
ATOM 3484 C C . LEU B 1 208 ? -5.805 3.369 -5.199 1 98.88 208 LEU B C 1
ATOM 3486 O O . LEU B 1 208 ? -5.383 4.133 -4.328 1 98.88 208 LEU B O 1
ATOM 3490 N N . LEU B 1 209 ? -6.531 3.766 -6.211 1 98.44 209 LEU B N 1
ATOM 3491 C CA . LEU B 1 209 ? -6.824 5.18 -6.406 1 98.44 209 LEU B CA 1
ATOM 3492 C C . LEU B 1 209 ? -7.684 5.719 -5.27 1 98.44 209 LEU B C 1
ATOM 3494 O O . LEU B 1 209 ? -7.516 6.867 -4.852 1 98.44 209 LEU B O 1
ATOM 3498 N N . PHE B 1 210 ? -8.641 4.891 -4.809 1 98.56 210 PHE B N 1
ATOM 3499 C CA . PHE B 1 210 ? -9.438 5.254 -3.643 1 98.56 210 PHE B CA 1
ATOM 3500 C C . PHE B 1 210 ? -8.547 5.543 -2.441 1 98.56 210 PHE B C 1
ATOM 3502 O O . PHE B 1 210 ? -8.68 6.586 -1.801 1 98.56 210 PHE B O 1
ATOM 3509 N N . GLY B 1 211 ? -7.562 4.688 -2.156 1 97.75 211 GLY B N 1
ATOM 3510 C CA . GLY B 1 211 ? -6.645 4.879 -1.043 1 97.75 211 GLY B CA 1
ATOM 3511 C C . GLY B 1 211 ? -5.762 6.105 -1.199 1 97.75 211 GLY B C 1
ATOM 3512 O O . GLY B 1 211 ? -5.598 6.883 -0.258 1 97.75 211 GLY B O 1
ATOM 3513 N N . VAL B 1 212 ? -5.234 6.305 -2.375 1 97.19 212 VAL B N 1
ATOM 3514 C CA . VAL B 1 212 ? -4.301 7.391 -2.654 1 97.19 212 VAL B CA 1
ATOM 3515 C C . VAL B 1 212 ? -5.012 8.734 -2.521 1 97.19 212 VAL B C 1
ATOM 3517 O O . VAL B 1 212 ? -4.484 9.664 -1.905 1 97.19 212 VAL B O 1
ATOM 3520 N N . THR B 1 213 ? -6.219 8.82 -3.02 1 95.69 213 THR B N 1
ATOM 3521 C CA . THR B 1 213 ? -6.945 10.086 -2.986 1 95.69 213 THR B CA 1
ATOM 3522 C C . THR B 1 213 ? -7.367 10.438 -1.561 1 95.69 213 THR B C 1
ATOM 3524 O O . THR B 1 213 ? -7.348 11.602 -1.167 1 95.69 213 THR B O 1
ATOM 3527 N N . ILE B 1 214 ? -7.727 9.438 -0.816 1 95.25 214 ILE B N 1
ATOM 3528 C CA . ILE B 1 214 ? -8.07 9.672 0.582 1 95.25 214 ILE B CA 1
ATOM 3529 C C . ILE B 1 214 ? -6.844 10.195 1.332 1 95.25 214 ILE B C 1
ATOM 3531 O O . ILE B 1 214 ? -6.934 11.156 2.094 1 95.25 214 ILE B O 1
ATOM 3535 N N . ASP B 1 215 ? -5.707 9.586 1.062 1 92.5 215 ASP B N 1
ATOM 3536 C CA . ASP B 1 215 ? -4.48 10 1.732 1 92.5 215 ASP B CA 1
ATOM 3537 C C . ASP B 1 215 ? -4.129 11.445 1.394 1 92.5 215 ASP B C 1
ATOM 3539 O O . ASP B 1 215 ? -3.785 12.234 2.279 1 92.5 215 ASP B O 1
ATOM 3543 N N . ILE B 1 216 ? -4.254 11.797 0.153 1 91 216 ILE B N 1
ATOM 3544 C CA . ILE B 1 216 ? -3.926 13.156 -0.279 1 91 216 ILE B CA 1
ATOM 3545 C C . ILE B 1 216 ? -4.93 14.141 0.312 1 91 216 ILE B C 1
ATOM 3547 O O . ILE B 1 216 ? -4.547 15.219 0.773 1 91 216 ILE B O 1
ATOM 3551 N N . SER B 1 217 ? -6.191 13.758 0.323 1 88.88 217 SER B N 1
ATOM 3552 C CA . SER B 1 217 ? -7.242 14.617 0.853 1 88.88 217 SER B CA 1
ATOM 3553 C C . SER B 1 217 ? -7.008 14.93 2.328 1 88.88 217 SER B C 1
ATOM 3555 O O . SER B 1 217 ? -7.039 16.094 2.738 1 88.88 217 SER B O 1
ATOM 3557 N N . VAL B 1 218 ? -6.676 13.922 3.082 1 87.81 218 VAL B N 1
ATOM 3558 C CA . VAL B 1 218 ? -6.469 14.078 4.52 1 87.81 218 VAL B CA 1
ATOM 3559 C C . VAL B 1 218 ? -5.184 14.867 4.773 1 87.81 218 VAL B C 1
ATOM 3561 O O . VAL B 1 218 ? -5.133 15.711 5.668 1 87.81 218 VAL B O 1
ATOM 3564 N N . SER B 1 219 ? -4.168 14.727 3.957 1 85.38 219 SER B N 1
ATOM 3565 C CA . SER B 1 219 ? -2.883 15.398 4.121 1 85.38 219 SER B CA 1
ATOM 3566 C C . SER B 1 219 ? -2.98 16.875 3.77 1 85.38 219 SER B C 1
ATOM 3568 O O . SER B 1 219 ? -2.375 17.719 4.434 1 85.38 219 SER B O 1
ATOM 3570 N N . LEU B 1 220 ? -3.734 17.172 2.738 1 81.69 220 LEU B N 1
ATOM 3571 C CA . LEU B 1 220 ? -3.838 18.547 2.289 1 81.69 220 LEU B CA 1
ATOM 3572 C C . LEU B 1 220 ? -4.699 19.375 3.242 1 81.69 220 LEU B C 1
ATOM 3574 O O . LEU B 1 220 ? -4.52 20.578 3.365 1 81.69 220 LEU B O 1
ATOM 3578 N N . ARG B 1 221 ? -5.609 18.75 3.893 1 78.25 221 ARG B N 1
ATOM 3579 C CA . ARG B 1 221 ? -6.453 19.453 4.859 1 78.25 221 ARG B CA 1
ATOM 3580 C C . ARG B 1 221 ? -5.613 20.062 5.973 1 78.25 221 ARG B C 1
ATOM 3582 O O . ARG B 1 221 ? -5.98 21.094 6.535 1 78.25 221 ARG B O 1
ATOM 3589 N N . ARG B 1 222 ? -4.516 19.547 6.141 1 75.69 222 ARG B N 1
ATOM 3590 C CA . ARG B 1 222 ? -3.654 20.047 7.207 1 75.69 222 ARG B CA 1
ATOM 3591 C C . ARG B 1 222 ? -2.99 21.359 6.812 1 75.69 222 ARG B C 1
ATOM 3593 O O . ARG B 1 222 ? -2.531 22.109 7.672 1 75.69 222 ARG B O 1
ATOM 3600 N N . TYR B 1 223 ? -2.924 21.516 5.531 1 65.69 223 TYR B N 1
ATOM 3601 C CA . TYR B 1 223 ? -2.344 22.766 5.066 1 65.69 223 TYR B CA 1
ATOM 3602 C C . TYR B 1 223 ? -3.408 23.859 4.957 1 65.69 223 TYR B C 1
ATOM 3604 O O . TYR B 1 223 ? -3.092 25.016 4.719 1 65.69 223 TYR B O 1
ATOM 3612 N N . ALA B 1 224 ? -4.68 23.438 5.125 1 58.5 224 ALA B N 1
ATOM 3613 C CA . ALA B 1 224 ? -5.781 24.391 5.051 1 58.5 224 ALA B CA 1
ATOM 3614 C C . ALA B 1 224 ? -6.102 24.953 6.43 1 58.5 224 ALA B C 1
ATOM 3616 O O . ALA B 1 224 ? -5.871 24.312 7.449 1 58.5 224 ALA B O 1
#

Organism: Solanum pennellii (NCBI:txid28526)

Secondary structure (DSSP, 8-state):
-HHHHHHHTHHHHHHHHHHHHHHHHHHHHHHHHIIIIIS----TT-SSHHHHHHHHHHHIIIIIIIIHHHHHHHHHH--S-HHHHHHHHHHHHHHHHHHHHHHHHHHHHHHHHHTPPSS-SHHHHHHHHHHHHHHHHHHHHIIIIISTTS-HHHHHHHHHHHHHHHHHHHHHHHHHHHHHHHHHHHHHTPPTT-HHHHHHHHHHHHHHHHHHHHHHHHHHHTT-/-HHHHHHHTHHHHHHHHHHHHHHHHHHHHHHHHIIIIIS----TT-SSHHHHHHHHHHHIIIIIIIIHHHHHHHHHH--S-HHHHHHHHHHHHHHHHHHHHHHHHHHHHHHHHHTPPSS-SHHHHHHHHHHHHHHHHHHHHIIIIISTTS-HHHHHHHHHHHHHHHHHHHHHHHHHHHHHHHHHHHHHTPPTT-HHHHHHHHHHHHHHHHHHHHHHHHHHHTT-

Solvent-accessible surface area (backbone atoms only — not comparable to full-atom values): 22444 Å² total; per-residue (Å²): 123,72,70,70,47,24,68,64,28,50,58,58,24,52,55,34,44,52,50,20,51,51,26,42,52,50,23,50,51,43,51,49,48,46,34,49,71,73,52,76,26,68,33,83,82,50,91,49,47,64,24,15,32,41,36,17,64,50,27,35,41,51,10,55,47,47,32,34,50,49,26,70,40,26,76,78,69,47,92,63,55,67,67,56,34,51,50,49,28,50,50,33,43,50,51,12,50,54,32,33,53,53,11,52,48,24,44,53,51,23,26,61,76,65,72,47,84,78,77,68,48,44,43,48,50,49,38,54,52,43,52,51,51,49,52,51,50,51,50,51,44,41,53,48,71,67,40,90,81,49,55,68,66,61,42,60,70,43,43,61,54,53,53,47,47,51,52,46,49,51,52,46,43,50,40,30,52,44,25,45,50,30,38,52,55,55,72,63,64,63,61,83,74,31,71,68,48,46,48,51,29,50,30,49,51,24,49,49,48,21,51,47,27,46,51,44,23,60,57,36,46,68,53,52,123,72,71,71,48,25,68,65,27,48,58,58,24,53,56,35,44,51,51,20,52,52,26,43,52,49,26,51,51,43,50,48,47,45,34,48,72,74,53,76,24,69,34,82,84,50,89,50,46,65,23,15,33,42,36,16,66,51,27,34,40,52,11,55,45,48,32,36,51,49,26,70,42,25,78,78,69,48,91,64,55,68,67,56,34,50,50,49,28,51,50,32,42,49,52,12,50,53,33,33,51,53,12,49,49,23,44,53,50,25,28,61,76,66,73,47,84,76,76,68,45,43,42,47,50,47,38,54,51,43,53,52,50,49,52,50,52,50,52,51,44,42,53,48,70,68,41,90,81,47,53,68,66,59,44,61,70,44,42,62,56,52,52,48,48,51,51,47,48,52,52,45,41,51,42,29,52,44,24,44,50,31,38,52,54,54,73,63,64,63,61,82,74,30,72,68,48,46,48,51,29,51,30,50,50,24,48,50,49,20,52,47,28,47,52,44,24,60,57,35,45,69,54,50

Int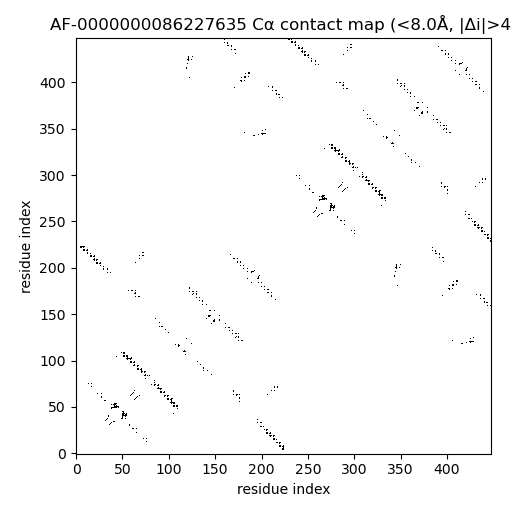erPro domains:
  IPR006593 Cytochrome b561/ferric reductase, transmembrane domain [PF03188] (55-187)
  IPR006593 Cytochrome b561/ferric reductase, transmembrane domain [PS50939] (19-219)
  IPR006593 Cytochrome b561/ferric reductase, transmembrane domain [SM00665] (55-181)
  IPR043205 Cytochrome b561/Cytochrome b reductase 1-like [PTHR10106] (9-221)

Radius of gyration: 22.02 Å; Cα contacts (8 Å, |Δi|>4): 577; chains: 2; bounding box: 47×63×56 Å

pLDDT: mean 93.17, std 10.94, range [32.62, 98.94]

Foldseek 3Di:
DLVVQQVVLLVVLLVLVVLLVVLLVLLLVLLCCLCVVVQPEADCPDLDLSNLLSLQLNLLSVQLQRLLLCLLCLVSPPPDDPVVNLVSSLVSNVSSLVSNVSSVVSNVVSCVSVVHDPDPDVLNVLSVVLSVLSVVLSVCCCVAPVDPPHDPVVNVVCVVVSSVSSLVSNVSSLVSSLVVLVVVLVVVPDPPPDPSNVSSVSSNVSSVSSSVSSSVSSVSSVSD/DLVVQQVVLLVVLLVLVVLLVVLLVLLLVLLCCLCVVPQPEADCPDLDLSNLLSLQLNLLSVQLQRLLLCLLCLVSPPPDDPVVNLVSSLVSNVSSLVSNVSSVVSNVVSCVSVVHDPDPDVLNVLSVVLSVLSVVLSVCCCVAPVDPPHDPVVNVVCVVVSSVSSLVSNVSSLVSSLVVLVVVLVVVPDPPPDPSNVSSVSSNVSSVSSSVSSSVSSVSSVSD

Nearest PDB structures (foldseek):
  4o79-assembly1_A  TM=9.849E-01  e=6.722E-15  Arabidopsis thaliana
  5zle-assembly1_A  TM=9.356E-01  e=5.418E-12  Homo sapiens
  6z0c-assembly4_D  TM=3.493E-01  e=5.790E-01  Escherichia coli
  5vju-assembly1_A  TM=3.020E-01  e=7.913E+00  synthetic construct
  4o79-assembly1_A  TM=9.849E-01  e=6.049E-15  Arabidopsis thaliana